Protein 6G7B (pdb70)

InterPro domains:
  IPR010657 ImpA, N-terminal [PF06812] (13-111)
  IPR017739 Type VI secretion system-associated, VCA0119 [PF16989] (229-471)
  IPR017739 Type VI secretion system-associated, VCA0119 [TIGR03362] (7-473)

Nearest PDB structures (foldseek):
  6g7b-assembly2_A  TM=1.003E+00  e=2.570E-21  Aeromonas hydrophila subsp. hydrophila ATCC 7966
  6g7c-assembly1_E  TM=9.976E-01  e=9.367E-20  Aeromonas hydrophila subsp. hydrophila ATCC 7966
  6g7c-assembly1_H  TM=9.915E-01  e=1.923E-19  Aeromonas hydrophila subsp. hydrophila ATCC 7966
  6g7c-assembly1_A  TM=9.995E-01  e=1.663E-18  Aeromonas hydrophila subsp. hydrophila ATCC 7966
  6g7c-assembly1_C  TM=9.938E-01  e=2.264E-18  Aeromonas hydrophila subsp. hydrophila ATCC 7966

Secondary structure (DSSP, 8-state):
-HHHHHHHHHHHHHHHHH-TT-HHHHHHHHHHHHTT--SPPP--GGGB-SSPPPPHHHHHHHHHGGGS--HHHHHHHHHHHHH-TT-THHHHHHHHHHHHTT-HHHHHHHHHHHHHHHHH-GGGGG-B-TTS-BSS-HHHHHHHH-/-HHHHHHHHHHHHHHHHH-TT-SHHHHHHHHHHHTT--SPPP--GGGB-SSPPPPHHHHHHHHHGGGS--HHHHHHHHHHHHH-TT-HHHHHHHHHHHHHTT-HHHHHHHHHHHHHHHHH-GGGGG-B-TTS-BSS-HHHHHHHH-/-HHHHHHHHHHHHHHHHH-TT-HHHHHHHHHHHHTT--SPPP--GGGB-S-PPPPHHHHHHHHHGGGS--HHHHHHHHHHHHH-TT-THHHHHHHHHHHHTT-HHHHHHHHHHHHHHHHH-GGGGG-B-TTS-BSS-HHHHHHHH-/-HHHHHHHHHHHHHHHHH-TT-HHHHHHHHHHHHTT--SPPP--GGGB-SSPPPPHHHHHHHHHHTTS--HHHHHHHHHHHHHSTT-THHHHHHHHHHHHTT-HHHHHHHHHHHHHHHHH-GGGGG-B-TTS-BSS-HHHHHHHH-

Sequence (584 aa):
DRAWRQTQLKVAELLIERQPEVAVGYRLRRHAVWAGITAVPMSGAGNKTPLAPMSADMVDEYRAAMNAPDQGLWQRIEQSLTLAPYWFEGHRLSAEVAEKLGFGAVAQAIAEELGTFLQRLPALRELAFSDGSPFLSPECSRWLLEDRAWRQTQLKVAELLIERQPEVAVGYRLRRHAVWAGITAVPMSGAGNKTPLAPMSADMVDEYRAAMNAPDQGLWQRIEQSLTLAPYWFEGHRLSAEVAEKLGFGAVAQAIAEELGTFLQRLPALRELAFSDGSPFLSPECSRWLLEDRAWRQTQLKVAELLIERQPEVAVGYRLRRHAVWAGITAVPMSGAGNKTPLAPMSADMVDEYRAAMNAPDQGLWQRIEQSLTLAPYWFEGHRLSAEVAEKLGFGAVAQAIAEELGTFLQRLPALRELAFSDGSPFLSPECSRWLLEDRAWRQTQLKVAELLIERQPEVAVGYRLRRHAVWAGITAVPMSGAGNKTPLAPMSADMVDEYRAAMNAPDQGLWQRIEQSLTLAPYWFEGHRLSAEVAEKLGFGAVAQAIAEELGTFLQRLPALRELAFSDGSPFLSPECSRWLLE

Solvent-accessible surface area: 29527 Å² total; per-residue (Å²): 152,203,67,40,96,82,53,5,30,131,6,0,101,64,5,17,120,124,50,36,83,40,20,7,1,3,18,0,30,4,25,8,6,11,28,77,28,109,76,48,25,155,51,52,95,62,61,95,1,92,68,85,45,34,51,70,114,90,25,88,98,8,114,68,30,15,130,75,26,77,66,22,2,4,109,108,0,5,112,9,3,30,131,25,31,26,12,0,24,0,2,25,2,0,2,58,0,0,112,112,59,62,46,37,72,0,6,104,2,0,20,61,30,0,25,82,4,1,149,111,18,80,53,0,108,131,12,10,12,60,90,30,40,69,2,16,21,86,69,0,24,144,50,38,145,179,161,177,72,48,95,64,55,5,34,133,8,0,100,83,4,14,123,129,49,33,84,41,18,9,1,3,17,0,27,5,24,8,20,9,28,75,29,110,77,51,22,154,50,52,94,66,65,92,1,92,65,85,48,36,53,73,112,94,23,84,100,8,123,74,33,16,139,75,30,76,60,22,3,3,103,105,0,5,116,8,3,34,140,23,38,28,13,0,26,0,2,21,1,0,3,53,0,0,105,113,57,63,48,35,70,0,13,107,1,0,17,64,31,0,25,89,6,1,152,111,19,77,44,0,108,120,13,9,11,57,91,32,41,69,2,15,25,82,76,0,26,127,56,40,147,169,126,102,51,34,86,85,58,4,30,119,6,0,75,46,6,18,112,155,50,37,81,43,18,8,1,2,19,0,30,6,25,7,14,10,28,75,30,111,72,50,24,154,51,50,95,67,59,94,2,90,65,86,46,33,57,73,116,93,13,82,100,9,108,74,34,15,141,80,25,76,67,28,2,4,109,107,0,5,109,9,3,27,144,24,37,26,13,0,23,0,2,54,3,0,5,59,0,0,1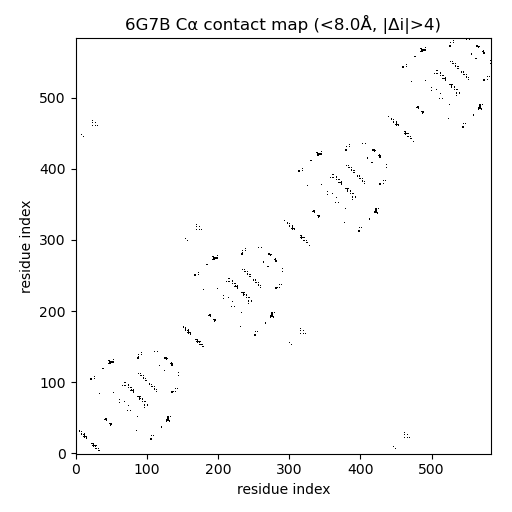18,113,52,61,48,42,70,0,8,101,1,1,20,62,30,0,24,90,9,1,154,113,17,77,40,0,104,116,10,10,15,58,91,36,40,63,2,11,23,102,118,0,32,148,62,28,151,158,147,221,76,31,87,103,59,5,24,111,6,0,73,34,6,12,104,142,50,38,81,42,19,8,1,4,19,0,35,8,24,6,18,10,29,72,27,108,76,50,24,155,51,50,94,69,59,93,1,92,66,84,46,32,57,72,120,96,12,77,100,9,124,72,30,20,142,73,27,77,64,24,3,3,100,119,0,7,105,9,7,21,130,22,38,25,13,0,31,0,4,72,9,0,5,55,0,0,122,114,61,62,52,45,70,0,14,100,0,0,21,59,29,0,26,83,9,1,153,117,18,76,39,0,104,117,11,10,14,55,91,39,40,65,3,11,18,101,111,0,35,107,51,26,127,99

Radius of gyration: 28.84 Å; Cα contacts (8 Å, |Δi|>4): 714; chains: 4; bounding box: 54×67×74 Å

Structure (mmCIF, N/CA/C/O backbone):
data_6G7B
#
_entry.id   6G7B
#
_cell.length_a   39.848
_cell.length_b   101.316
_cell.length_c   78.432
_cell.angle_alpha   90.00
_cell.angle_beta   104.63
_cell.angle_gamma   90.00
#
_symmetry.space_group_name_H-M   'P 1 21 1'
#
loop_
_entity.id
_entity.type
_entity.pdbx_description
1 polymer 'ImpA-related domain protein'
2 water water
#
loop_
_atom_site.group_PDB
_atom_site.id
_atom_site.type_symbol
_atom_site.label_atom_id
_atom_site.label_alt_id
_atom_site.label_comp_id
_atom_site.label_asym_id
_atom_site.label_entity_id
_atom_site.label_seq_id
_atom_site.pdbx_PDB_ins_code
_atom_site.Cartn_x
_atom_site.Cartn_y
_atom_site.Cartn_z
_atom_site.occupancy
_atom_site.B_iso_or_equiv
_atom_site.auth_seq_id
_atom_site.auth_comp_id
_atom_site.auth_asym_id
_atom_site.auth_atom_id
_atom_site.pdbx_PDB_model_num
ATOM 1 N N . ASP A 1 231 ? -1.415 16.375 -83.708 1.00 52.07 231 ASP D N 1
ATOM 2 C CA . ASP A 1 231 ? -0.715 16.351 -85.035 1.00 53.14 231 ASP D CA 1
ATOM 3 C C . ASP A 1 231 ? 0.801 16.083 -84.910 1.00 51.33 231 ASP D C 1
ATOM 4 O O . ASP A 1 231 ? 1.472 16.581 -84.004 1.00 45.84 231 ASP D O 1
ATOM 9 N N . ARG A 1 232 ? 1.306 15.299 -85.862 1.00 49.73 232 ARG D N 1
ATOM 10 C CA . ARG A 1 232 ? 2.677 14.800 -85.879 1.00 47.97 232 ARG D CA 1
ATOM 11 C C . ARG A 1 232 ? 3.725 15.818 -86.240 1.00 44.72 232 ARG D C 1
ATOM 12 O O . ARG A 1 232 ? 4.817 15.809 -85.661 1.00 41.30 232 ARG D O 1
ATOM 20 N N . ALA A 1 233 ? 3.448 16.640 -87.246 1.00 38.82 233 ALA D N 1
ATOM 21 C CA . ALA A 1 233 ? 4.443 17.597 -87.703 1.00 38.39 233 ALA D CA 1
ATOM 22 C C . ALA A 1 233 ? 4.715 18.655 -86.584 1.00 35.81 233 ALA D C 1
ATOM 23 O O . ALA A 1 233 ? 5.839 19.191 -86.508 1.00 36.83 233 ALA D O 1
ATOM 25 N N . TRP A 1 234 ? 3.685 18.926 -85.756 1.00 33.46 234 TRP D N 1
ATOM 26 C CA . TRP A 1 234 ? 3.768 19.894 -84.660 1.00 32.27 234 TRP D CA 1
ATOM 27 C C . TRP A 1 234 ? 4.734 19.354 -83.580 1.00 33.33 234 TRP D C 1
ATOM 28 O O . TRP A 1 234 ? 5.691 20.040 -83.208 1.00 27.54 234 TRP D O 1
ATOM 39 N N . ARG A 1 235 ? 4.493 18.118 -83.139 1.00 32.76 235 ARG D N 1
ATOM 40 C CA . ARG A 1 235 ? 5.436 17.341 -82.274 1.00 32.87 235 ARG D CA 1
ATOM 41 C C . ARG A 1 235 ? 6.867 17.437 -82.785 1.00 33.13 235 ARG D C 1
ATOM 42 O O . ARG A 1 235 ? 7.777 17.789 -82.019 1.00 29.54 235 ARG D O 1
ATOM 50 N N . GLN A 1 236 ? 7.083 17.187 -84.084 1.00 32.07 236 GLN D N 1
ATOM 51 C CA . GLN A 1 236 ? 8.438 17.191 -84.665 1.00 32.68 236 GLN D CA 1
ATOM 52 C C . GLN A 1 236 ? 9.081 18.578 -84.666 1.00 30.18 236 GLN D C 1
ATOM 53 O O . GLN A 1 236 ? 10.308 18.721 -84.493 1.00 28.78 236 GLN D O 1
ATOM 59 N N . THR A 1 237 ? 8.258 19.585 -84.930 1.00 27.09 237 THR D N 1
ATOM 60 C CA . THR A 1 237 ? 8.711 20.951 -84.919 1.00 27.24 237 THR D CA 1
ATOM 61 C C . THR A 1 237 ? 9.210 21.316 -83.510 1.00 23.15 237 THR D C 1
ATOM 62 O O . THR A 1 237 ? 10.275 21.844 -83.370 1.00 25.56 237 THR D O 1
ATOM 66 N N . GLN A 1 238 ? 8.406 21.011 -82.516 1.00 22.95 238 GLN D N 1
ATOM 67 C CA . GLN A 1 238 ? 8.756 21.218 -81.105 1.00 23.31 238 GLN D CA 1
ATOM 68 C C . GLN A 1 238 ? 10.035 20.524 -80.705 1.00 23.73 238 GLN D C 1
ATOM 69 O O . GLN A 1 238 ? 10.918 21.173 -80.107 1.00 22.62 238 GLN D O 1
ATOM 75 N N . LEU A 1 239 ? 10.175 19.241 -81.080 1.00 20.14 239 LEU D N 1
ATOM 76 C CA . LEU A 1 239 ? 11.406 18.502 -80.793 1.00 20.94 239 LEU D CA 1
ATOM 77 C C . LEU A 1 239 ? 12.658 19.097 -81.431 1.00 21.43 239 LEU D C 1
ATOM 78 O O . LEU A 1 239 ? 13.723 19.097 -80.824 1.00 21.19 239 LEU D O 1
ATOM 83 N N . LYS A 1 240 ? 12.556 19.584 -82.686 1.00 22.97 240 LYS D N 1
ATOM 84 C CA . LYS A 1 240 ? 13.681 20.142 -83.336 1.00 26.04 240 LYS D CA 1
ATOM 85 C C . LYS A 1 240 ? 14.043 21.445 -82.705 1.00 22.43 240 LYS D C 1
ATOM 86 O O . LYS A 1 240 ? 15.244 21.738 -82.583 1.00 23.56 240 LYS D O 1
ATOM 92 N N . VAL A 1 241 ? 13.041 22.226 -82.312 1.00 21.03 241 VAL D N 1
ATOM 93 C CA . VAL A 1 241 ? 13.336 23.503 -81.655 1.00 21.75 241 VAL D CA 1
ATOM 94 C C . VAL A 1 241 ? 14.036 23.211 -80.322 1.00 21.26 241 VAL D C 1
ATOM 95 O O . VAL A 1 241 ? 15.047 23.815 -79.979 1.00 19.85 241 VAL D O 1
ATOM 99 N N . ALA A 1 242 ? 13.478 22.247 -79.617 1.00 21.49 242 ALA D N 1
ATOM 100 C CA . ALA A 1 242 ? 13.991 21.858 -78.311 1.00 20.57 242 ALA D CA 1
ATOM 101 C C . ALA A 1 242 ? 15.413 21.415 -78.433 1.00 21.57 242 ALA D C 1
ATOM 102 O O . ALA A 1 242 ? 16.276 21.870 -77.728 1.00 19.95 242 ALA D O 1
ATOM 104 N N . GLU A 1 243 ? 15.690 20.564 -79.415 1.00 24.62 243 GLU D N 1
ATOM 105 C CA . GLU A 1 243 ? 17.040 20.060 -79.651 1.00 24.34 243 GLU D CA 1
ATOM 106 C C . GLU A 1 243 ? 18.042 21.195 -79.877 1.00 23.73 243 GLU D C 1
ATOM 107 O O . GLU A 1 243 ? 19.121 21.223 -79.270 1.00 20.90 243 GLU D O 1
ATOM 113 N N . LEU A 1 244 ? 17.651 22.173 -80.681 1.00 20.22 244 LEU D N 1
ATOM 114 C CA . LEU A 1 244 ? 18.540 23.260 -81.024 1.00 20.09 244 LEU D CA 1
ATOM 115 C C . LEU A 1 244 ? 18.768 24.184 -79.791 1.00 18.00 244 LEU D C 1
ATOM 116 O O . LEU A 1 244 ? 19.869 24.640 -79.548 1.00 17.39 244 LEU D O 1
ATOM 121 N N . LEU A 1 245 ? 17.724 24.404 -78.984 1.00 17.98 245 LEU D N 1
ATOM 122 C CA . LEU A 1 245 ? 17.878 25.174 -77.733 1.00 17.20 245 LEU D CA 1
ATOM 123 C C . LEU A 1 245 ? 18.800 24.516 -76.743 1.00 16.64 245 LEU D C 1
ATOM 124 O O . LEU A 1 245 ? 19.689 25.163 -76.184 1.00 18.35 245 LEU D O 1
ATOM 129 N N . ILE A 1 246 ? 18.624 23.212 -76.534 1.00 16.63 246 ILE D N 1
ATOM 130 C CA . ILE A 1 246 ? 19.546 22.454 -75.688 1.00 18.07 246 ILE D CA 1
ATOM 131 C C . ILE A 1 246 ? 21.003 22.427 -76.225 1.00 19.03 246 ILE D C 1
ATOM 132 O O . ILE A 1 246 ? 21.948 22.606 -75.480 1.00 18.62 246 ILE D O 1
ATOM 137 N N . GLU A 1 247 ? 21.177 22.145 -77.507 1.00 21.88 247 GLU D N 1
ATOM 138 C CA . GLU A 1 247 ? 22.509 22.161 -78.097 1.00 25.63 247 GLU D CA 1
ATOM 139 C C . GLU A 1 247 ? 23.237 23.502 -77.877 1.00 24.52 247 GLU D C 1
ATOM 140 O O . GLU A 1 247 ? 24.377 23.516 -77.445 1.00 28.87 247 GLU D O 1
ATOM 146 N N . ARG A 1 248 ? 22.591 24.616 -78.172 1.00 23.92 248 ARG D N 1
ATOM 147 C CA . ARG A 1 248 ? 23.202 25.937 -78.021 1.00 24.49 248 ARG D CA 1
ATOM 148 C C . ARG A 1 248 ? 23.492 26.305 -76.581 1.00 22.32 248 ARG D C 1
ATOM 149 O O . ARG A 1 248 ? 24.500 26.929 -76.312 1.00 21.38 248 ARG D O 1
ATOM 157 N N . GLN A 1 249 ? 22.607 25.904 -75.656 1.00 19.66 249 GLN D N 1
ATOM 158 C CA . GLN A 1 249 ? 22.738 26.294 -74.293 1.00 19.26 249 GLN D CA 1
ATOM 159 C C . GLN A 1 249 ? 22.341 25.181 -73.407 1.00 21.36 249 GLN D C 1
ATOM 160 O O . GLN A 1 249 ? 21.204 25.158 -72.941 1.00 19.26 249 GLN D O 1
ATOM 166 N N . PRO A 1 250 ? 23.274 24.239 -73.150 1.00 21.17 250 PRO D N 1
ATOM 167 C CA . PRO A 1 250 ? 22.843 23.081 -72.399 1.00 20.84 250 PRO D CA 1
ATOM 168 C C . PRO A 1 250 ? 22.465 23.395 -70.977 1.00 20.02 250 PRO D C 1
ATOM 169 O O . PRO A 1 250 ? 21.780 22.626 -70.407 1.00 18.12 250 PRO D O 1
ATOM 173 N N . GLU A 1 251 ? 22.897 24.532 -70.444 1.00 20.03 251 GLU D N 1
ATOM 174 C CA . GLU A 1 251 ? 22.600 24.922 -69.066 1.00 19.81 251 GLU D CA 1
ATOM 175 C C . GLU A 1 251 ? 21.272 25.656 -68.909 1.00 18.53 251 GLU D C 1
ATOM 176 O O . GLU A 1 251 ? 20.929 26.030 -67.780 1.00 20.84 251 GLU D O 1
ATOM 182 N N . VAL A 1 252 ? 20.520 25.861 -69.998 1.00 16.54 252 VAL D N 1
ATOM 183 C CA . VAL A 1 252 ? 19.303 26.634 -70.003 1.00 15.73 252 VAL D CA 1
ATOM 184 C C . VAL A 1 252 ? 18.098 25.659 -69.983 1.00 15.82 252 VAL D C 1
ATOM 185 O O . VAL A 1 252 ? 18.044 24.674 -70.774 1.00 16.80 252 VAL D O 1
ATOM 189 N N . ALA A 1 253 ? 17.152 25.904 -69.068 1.00 14.18 253 ALA D N 1
ATOM 190 C CA . ALA A 1 253 ? 16.031 25.003 -68.865 1.00 13.94 253 ALA D CA 1
ATOM 191 C C . ALA A 1 253 ? 15.053 24.874 -70.055 1.00 14.45 253 ALA D C 1
ATOM 192 O O . ALA A 1 253 ? 14.543 23.810 -70.305 1.00 14.31 253 ALA D O 1
ATOM 194 N N . VAL A 1 254 ? 14.770 25.985 -70.746 1.00 13.67 254 VAL D N 1
ATOM 195 C CA . VAL A 1 254 ? 13.602 26.053 -71.598 1.00 13.96 254 VAL D CA 1
ATOM 196 C C . VAL A 1 254 ? 13.581 24.979 -72.706 1.00 12.72 254 VAL D C 1
ATOM 197 O O . VAL A 1 254 ? 12.509 24.422 -73.007 1.00 13.16 254 VAL D O 1
ATOM 201 N N . GLY A 1 255 ? 14.704 24.660 -73.315 1.00 12.53 255 GLY D N 1
ATOM 202 C CA . GLY A 1 255 ? 14.684 23.616 -74.331 1.00 12.28 255 GLY D CA 1
ATOM 203 C C . GLY A 1 255 ? 14.285 22.254 -73.789 1.00 12.32 255 GLY D C 1
ATOM 204 O O . GLY A 1 255 ? 13.506 21.520 -74.414 1.00 12.49 255 GLY D O 1
ATOM 205 N N . TYR A 1 256 ? 14.788 21.930 -72.614 1.00 12.66 256 TYR D N 1
ATOM 206 C CA . TYR A 1 256 ? 14.331 20.693 -71.919 1.00 14.10 256 TYR D CA 1
ATOM 207 C C . TYR A 1 256 ? 12.805 20.671 -71.643 1.00 14.33 256 TYR D C 1
ATOM 208 O O . TYR A 1 256 ? 12.124 19.645 -71.848 1.00 14.14 256 TYR D O 1
ATOM 217 N N . ARG A 1 257 ? 12.271 21.807 -71.210 1.00 13.18 257 ARG D N 1
ATOM 218 C CA . ARG A 1 257 ? 10.864 21.944 -70.987 1.00 14.33 257 ARG D CA 1
ATOM 219 C C . ARG A 1 257 ? 10.054 21.747 -72.268 1.00 14.80 257 ARG D C 1
ATOM 220 O O . ARG A 1 257 ? 8.999 21.092 -72.291 1.00 13.34 257 ARG D O 1
ATOM 228 N N . LEU A 1 258 ? 10.556 22.340 -73.336 1.00 15.68 258 LEU D N 1
ATOM 229 C CA . LEU A 1 258 ? 9.878 22.205 -74.632 1.00 16.59 258 LEU D CA 1
ATOM 230 C C . LEU A 1 258 ? 9.790 20.741 -75.122 1.00 15.96 258 LEU D C 1
ATOM 231 O O . LEU A 1 258 ? 8.757 20.289 -75.561 1.00 15.15 258 LEU D O 1
ATOM 236 N N . ARG A 1 259 ? 10.835 20.011 -74.904 1.00 16.32 259 ARG D N 1
ATOM 237 C CA . ARG A 1 259 ? 10.850 18.584 -75.196 1.00 17.18 259 ARG D CA 1
ATOM 238 C C . ARG A 1 259 ? 9.778 17.848 -74.435 1.00 17.49 259 ARG D C 1
ATOM 239 O O . ARG A 1 259 ? 9.083 17.006 -75.023 1.00 20.53 259 ARG D O 1
ATOM 247 N N . ARG A 1 260 ? 9.631 18.129 -73.142 1.00 14.81 260 ARG D N 1
ATOM 248 C CA . ARG A 1 260 ? 8.580 17.495 -72.375 1.00 16.19 260 ARG D CA 1
ATOM 249 C C . ARG A 1 260 ? 7.170 17.762 -72.966 1.00 17.52 260 ARG D C 1
ATOM 250 O O . ARG A 1 260 ? 6.346 16.849 -73.057 1.00 17.58 260 ARG D O 1
ATOM 258 N N . HIS A 1 261 ? 6.904 19.021 -73.311 1.00 15.93 261 HIS D N 1
ATOM 259 C CA . HIS A 1 261 ? 5.616 19.373 -73.801 1.00 15.71 261 HIS D CA 1
ATOM 260 C C . HIS A 1 261 ? 5.376 18.582 -75.068 1.00 17.09 261 HIS D C 1
ATOM 261 O O . HIS A 1 261 ? 4.297 18.091 -75.266 1.00 15.74 261 HIS D O 1
ATOM 268 N N . ALA A 1 262 ? 6.366 18.518 -75.955 1.00 17.98 262 ALA D N 1
ATOM 269 C CA . ALA A 1 262 ? 6.268 17.753 -77.209 1.00 19.61 262 ALA D CA 1
ATOM 270 C C . ALA A 1 262 ? 5.923 16.296 -77.015 1.00 20.20 262 ALA D C 1
ATOM 271 O O . ALA A 1 262 ? 5.159 15.715 -77.767 1.00 19.27 262 ALA D O 1
ATOM 273 N N . VAL A 1 263 ? 6.538 15.690 -76.015 1.00 20.37 263 VAL D N 1
ATOM 274 C CA . VAL A 1 263 ? 6.392 14.245 -75.774 1.00 18.43 263 VAL D CA 1
ATOM 275 C C . VAL A 1 263 ? 5.063 13.965 -75.100 1.00 19.02 263 VAL D C 1
ATOM 276 O O . VAL A 1 263 ? 4.380 12.989 -75.454 1.00 19.94 263 VAL D O 1
ATOM 280 N N . TRP A 1 264 ? 4.666 14.817 -74.146 1.00 16.52 264 TRP D N 1
ATOM 281 C CA . TRP A 1 264 ? 3.565 14.546 -73.272 1.00 17.12 264 TRP D CA 1
ATOM 282 C C . TRP A 1 264 ? 2.248 15.312 -73.568 1.00 17.80 264 TRP D C 1
ATOM 283 O O . TRP A 1 264 ? 1.235 14.860 -73.142 1.00 17.59 264 TRP D O 1
ATOM 294 N N . ALA A 1 265 ? 2.252 16.444 -74.289 1.00 19.16 265 ALA D N 1
ATOM 295 C CA . ALA A 1 265 ? 1.053 17.330 -74.248 1.00 19.49 265 ALA D CA 1
ATOM 296 C C . ALA A 1 265 ? -0.192 16.646 -74.828 1.00 20.30 265 ALA D C 1
ATOM 297 O O . ALA A 1 265 ? -1.295 16.932 -74.407 1.00 22.24 265 ALA D O 1
ATOM 299 N N . GLY A 1 266 ? 0.003 15.742 -75.768 1.00 20.04 266 GLY D N 1
ATOM 300 C CA . GLY A 1 266 ? -1.105 15.010 -76.407 1.00 22.23 266 GLY D CA 1
ATOM 301 C C . GLY A 1 266 ? -1.701 13.838 -75.658 1.00 22.59 266 GLY D C 1
ATOM 302 O O . GLY A 1 266 ? -2.667 13.281 -76.130 1.00 21.19 266 GLY D O 1
ATOM 303 N N . ILE A 1 267 ? -1.159 13.520 -74.482 1.00 20.05 267 ILE D N 1
ATOM 304 C CA . ILE A 1 267 ? -1.634 12.450 -73.627 1.00 21.58 267 ILE D CA 1
ATOM 305 C C . ILE A 1 267 ? -2.617 13.062 -72.634 1.00 23.53 267 ILE D C 1
ATOM 306 O O . ILE A 1 267 ? -2.263 13.907 -71.767 1.00 22.05 267 ILE D O 1
ATOM 311 N N . THR A 1 268 ? -3.887 12.719 -72.813 1.00 25.66 268 THR D N 1
ATOM 312 C CA . THR A 1 268 ? -4.947 13.188 -71.860 1.00 27.71 268 THR D CA 1
ATOM 313 C C . THR A 1 268 ? -5.618 12.072 -71.149 1.00 25.28 268 THR D C 1
ATOM 314 O O . THR A 1 268 ? -6.325 12.258 -70.172 1.00 28.08 268 THR D O 1
ATOM 318 N N . ALA A 1 269 ? -5.342 10.877 -71.630 1.00 24.04 269 ALA D N 1
ATOM 319 C CA . ALA A 1 269 ? -5.790 9.652 -71.058 1.00 24.56 269 ALA D CA 1
ATOM 320 C C . ALA A 1 269 ? -4.513 8.833 -70.864 1.00 25.21 269 ALA D C 1
ATOM 321 O O . ALA A 1 269 ? -3.596 8.867 -71.724 1.00 29.24 269 ALA D O 1
ATOM 323 N N . VAL A 1 270 ? -4.515 8.091 -69.784 1.00 22.14 270 VAL D N 1
ATOM 324 C CA . VAL A 1 270 ? -3.499 7.117 -69.430 1.00 23.19 270 VAL D CA 1
ATOM 325 C C . VAL A 1 270 ? -3.720 5.824 -70.155 1.00 21.70 270 VAL D C 1
ATOM 326 O O . VAL A 1 270 ? -4.861 5.486 -70.428 1.00 21.30 270 VAL D O 1
ATOM 330 N N . PRO A 1 271 ? -2.633 5.059 -70.358 1.00 18.72 271 PRO D N 1
ATOM 331 C CA . PRO A 1 271 ? -2.822 3.830 -71.097 1.00 18.85 271 PRO D CA 1
ATOM 332 C C . PRO A 1 271 ? -3.747 2.845 -70.399 1.00 18.50 271 PRO D C 1
ATOM 333 O O . PRO A 1 271 ? -3.696 2.652 -69.183 1.00 15.83 271 PRO D O 1
ATOM 337 N N . MET A 1 272 ? -4.557 2.152 -71.204 1.00 19.58 272 MET D N 1
ATOM 338 C CA . MET A 1 272 ? -5.324 1.016 -70.674 1.00 21.77 272 MET D CA 1
ATOM 339 C C . MET A 1 272 ? -4.439 -0.068 -70.067 1.00 19.83 272 MET D C 1
ATOM 340 O O . MET A 1 272 ? -3.254 -0.254 -70.448 1.00 18.10 272 MET D O 1
ATOM 345 N N . SER A 1 273 ? -5.009 -0.739 -69.070 1.00 21.02 273 SER D N 1
ATOM 346 C CA . SER A 1 273 ? -4.322 -1.776 -68.355 1.00 24.07 273 SER D CA 1
ATOM 347 C C . SER A 1 273 ? -5.279 -2.909 -68.014 1.00 26.29 273 SER D C 1
ATOM 348 O O . SER A 1 273 ? -6.516 -2.771 -68.116 1.00 28.78 273 SER D O 1
ATOM 351 N N . GLY A 1 274 ? -4.691 -4.032 -67.681 1.00 26.00 274 GLY D N 1
ATOM 352 C CA . GLY A 1 274 ? -5.419 -5.213 -67.295 1.00 30.32 274 GLY D CA 1
ATOM 353 C C . GLY A 1 274 ? -5.121 -5.421 -65.843 1.00 33.75 274 GLY D C 1
ATOM 354 O O . GLY A 1 274 ? -5.012 -4.449 -65.084 1.00 37.13 274 GLY D O 1
ATOM 355 N N . ALA A 1 275 ? -5.028 -6.703 -65.476 1.00 36.11 275 ALA D N 1
ATOM 356 C CA . ALA A 1 275 ? -4.638 -7.177 -64.128 1.00 34.98 275 ALA D CA 1
ATOM 357 C C . ALA A 1 275 ? -3.230 -6.669 -63.682 1.00 35.53 275 ALA D C 1
ATOM 358 O O . ALA A 1 275 ? -2.268 -6.627 -64.490 1.00 31.50 275 ALA D O 1
ATOM 360 N N . GLY A 1 276 ? -3.133 -6.312 -62.406 1.00 30.56 276 GLY D N 1
ATOM 361 C CA . GLY A 1 276 ? -1.908 -5.828 -61.808 1.00 31.73 276 GLY D CA 1
ATOM 362 C C . GLY A 1 276 ? -1.553 -4.431 -62.291 1.00 27.83 276 GLY D C 1
ATOM 363 O O . GLY A 1 276 ? -0.423 -4.014 -62.087 1.00 33.39 276 GLY D O 1
ATOM 364 N N . ASN A 1 277 ? -2.507 -3.709 -62.890 1.00 26.17 277 ASN D N 1
ATOM 365 C CA . ASN A 1 277 ? -2.264 -2.389 -63.496 1.00 25.95 277 ASN D CA 1
ATOM 366 C C . ASN A 1 277 ? -1.135 -2.460 -64.545 1.00 22.93 277 ASN D C 1
ATOM 367 O O . ASN A 1 277 ? -0.410 -1.510 -64.727 1.00 20.81 277 ASN D O 1
ATOM 372 N N . LYS A 1 278 ? -1.001 -3.600 -65.208 1.00 21.29 278 LYS D N 1
ATOM 373 C CA . LYS A 1 278 ? -0.032 -3.789 -66.244 1.00 22.56 278 LYS D CA 1
ATOM 374 C C . LYS A 1 278 ? -0.627 -3.306 -67.564 1.00 21.76 278 LYS D C 1
ATOM 375 O O . LYS A 1 278 ? -1.656 -3.840 -68.015 1.00 21.96 278 LYS D O 1
ATOM 381 N N . THR A 1 279 ? 0.005 -2.297 -68.167 1.00 17.35 279 THR D N 1
ATOM 382 C CA . THR A 1 279 ? -0.345 -1.818 -69.503 1.00 16.50 279 THR D CA 1
ATOM 383 C C . THR A 1 279 ? 0.369 -2.651 -70.573 1.00 15.79 279 THR D C 1
ATOM 384 O O . THR A 1 279 ? 1.398 -3.223 -70.328 1.00 15.69 279 THR D O 1
ATOM 388 N N . PRO A 1 280 ? -0.168 -2.719 -71.790 1.00 14.45 280 PRO D N 1
ATOM 389 C CA . PRO A 1 280 ? 0.452 -3.618 -72.762 1.00 14.48 280 PRO D CA 1
ATOM 390 C C . PRO A 1 280 ? 1.521 -2.777 -73.556 1.00 15.92 280 PRO D C 1
ATOM 391 O O . PRO A 1 280 ? 1.501 -2.682 -74.803 1.00 15.57 280 PRO D O 1
ATOM 395 N N . LEU A 1 281 ? 2.440 -2.172 -72.809 1.00 13.96 281 LEU D N 1
ATOM 396 C CA . LEU A 1 281 ? 3.510 -1.383 -73.366 1.00 15.36 281 LEU D CA 1
ATOM 397 C C . LEU A 1 281 ? 4.820 -1.999 -72.893 1.00 14.89 281 LEU D C 1
ATOM 398 O O . LEU A 1 281 ? 4.961 -2.511 -71.752 1.00 14.26 281 LEU D O 1
ATOM 403 N N . ALA A 1 282 ? 5.754 -1.975 -73.812 1.00 15.59 282 ALA D N 1
ATOM 404 C CA . ALA A 1 282 ? 7.052 -2.534 -73.598 1.00 17.87 282 ALA D CA 1
ATOM 405 C C . ALA A 1 282 ? 7.816 -1.743 -72.539 1.00 17.29 282 ALA D C 1
ATOM 406 O O . ALA A 1 282 ? 7.865 -0.495 -72.584 1.00 15.49 282 ALA D O 1
ATOM 408 N N . PRO A 1 283 ? 8.428 -2.468 -71.594 1.00 17.65 283 PRO D N 1
ATOM 409 C CA . PRO A 1 283 ? 9.316 -1.794 -70.647 1.00 18.02 283 PRO D CA 1
ATOM 410 C C . PRO A 1 283 ? 10.597 -1.361 -71.365 1.00 16.89 283 PRO D C 1
ATOM 411 O O . PRO A 1 283 ? 10.912 -1.870 -72.436 1.00 15.04 283 PRO D O 1
ATOM 415 N N . MET A 1 284 ? 11.306 -0.406 -70.790 1.00 17.99 284 MET D N 1
ATOM 416 C CA . MET A 1 284 ? 12.653 -0.071 -71.244 1.00 19.63 284 MET D CA 1
ATOM 417 C C . MET A 1 284 ? 13.593 -1.294 -71.223 1.00 20.07 284 MET D C 1
ATOM 418 O O . MET A 1 284 ? 13.501 -2.100 -70.283 1.00 17.07 284 MET D O 1
ATOM 423 N N . SER A 1 285 ? 14.511 -1.395 -72.197 1.00 18.83 285 SER D N 1
ATOM 424 C CA . SER A 1 285 ? 15.493 -2.469 -72.220 1.00 21.63 285 SER D CA 1
ATOM 425 C C . SER A 1 285 ? 16.392 -2.327 -70.989 1.00 19.61 285 SER D C 1
ATOM 426 O O . SER A 1 285 ? 16.977 -1.271 -70.764 1.00 18.43 285 SER D O 1
ATOM 429 N N . ALA A 1 286 ? 16.487 -3.392 -70.215 1.00 20.01 286 ALA D N 1
ATOM 430 C CA . ALA A 1 286 ? 17.345 -3.393 -69.042 1.00 21.23 286 ALA D CA 1
ATOM 431 C C . ALA A 1 286 ? 18.837 -3.172 -69.361 1.00 21.23 286 ALA D C 1
ATOM 432 O O . ALA A 1 286 ? 19.552 -2.569 -68.559 1.00 18.17 286 ALA D O 1
ATOM 434 N N . ASP A 1 287 ? 19.289 -3.654 -70.527 1.00 20.23 287 ASP D N 1
ATOM 435 C CA . ASP A 1 287 ? 20.680 -3.454 -70.949 1.00 23.67 287 ASP D CA 1
ATOM 436 C C . ASP A 1 287 ? 20.914 -1.981 -71.214 1.00 21.84 287 ASP D C 1
ATOM 437 O O . ASP A 1 287 ? 21.943 -1.385 -70.835 1.00 20.62 287 ASP D O 1
ATOM 442 N N . MET A 1 288 ? 19.937 -1.346 -71.850 1.00 21.84 288 MET D N 1
ATOM 443 C CA . MET A 1 288 ? 20.041 0.058 -72.083 1.00 20.84 288 MET D CA 1
ATOM 444 C C . MET A 1 288 ? 20.147 0.816 -70.778 1.00 20.59 288 MET D C 1
ATOM 445 O O . MET A 1 288 ? 21.049 1.661 -70.623 1.00 22.33 288 MET D O 1
ATOM 450 N N . VAL A 1 289 ? 19.268 0.504 -69.803 1.00 17.56 289 VAL D N 1
ATOM 451 C CA . VAL A 1 289 ? 19.285 1.207 -68.529 1.00 19.01 289 VAL D CA 1
ATOM 452 C C . VAL A 1 289 ? 20.623 0.924 -67.756 1.00 20.09 289 VAL D C 1
ATOM 453 O O . VAL A 1 289 ? 21.178 1.830 -67.134 1.00 20.39 289 VAL D O 1
ATOM 457 N N . ASP A 1 290 ? 21.113 -0.313 -67.810 1.00 19.70 290 ASP D N 1
ATOM 458 C CA . ASP A 1 290 ? 22.367 -0.736 -67.172 1.00 19.09 290 ASP D CA 1
ATOM 459 C C . ASP A 1 290 ? 23.533 0.068 -67.767 1.00 22.44 290 ASP D C 1
ATOM 460 O O . ASP A 1 290 ? 24.451 0.523 -67.058 1.00 22.83 290 ASP D O 1
ATOM 465 N N . GLU A 1 291 ? 23.506 0.251 -69.083 1.00 21.03 291 GLU D N 1
ATOM 466 C CA . GLU A 1 291 ? 24.486 1.136 -69.678 1.00 20.67 291 GLU D CA 1
ATOM 467 C C . GLU A 1 291 ? 24.486 2.537 -69.071 1.00 19.55 291 GLU D C 1
ATOM 468 O O . GLU A 1 291 ? 25.571 3.100 -68.837 1.00 19.34 291 GLU D O 1
ATOM 474 N N . TYR A 1 292 ? 23.316 3.152 -68.888 1.00 17.80 292 TYR D N 1
ATOM 475 C CA . TYR A 1 292 ? 23.301 4.554 -68.457 1.00 19.12 292 TYR D CA 1
ATOM 476 C C . TYR A 1 292 ? 23.759 4.669 -66.962 1.00 20.93 292 TYR D C 1
ATOM 477 O O . TYR A 1 292 ? 24.445 5.617 -66.530 1.00 20.36 292 TYR D O 1
ATOM 486 N N . ARG A 1 293 ? 23.288 3.735 -66.171 1.00 22.74 293 ARG D N 1
ATOM 487 C CA . ARG A 1 293 ? 23.645 3.712 -64.763 1.00 26.88 293 ARG D CA 1
ATOM 488 C C . ARG A 1 293 ? 25.148 3.522 -64.563 1.00 24.91 293 ARG D C 1
ATOM 489 O O . ARG A 1 293 ? 25.736 4.214 -63.738 1.00 23.51 293 ARG D O 1
ATOM 497 N N . ALA A 1 294 ? 25.753 2.609 -65.336 1.00 24.31 294 ALA D N 1
ATOM 498 C CA . ALA A 1 294 ? 27.209 2.385 -65.248 1.00 22.66 294 ALA D CA 1
ATOM 499 C C . ALA A 1 294 ? 27.968 3.649 -65.597 1.00 24.95 294 ALA D C 1
ATOM 500 O O . ALA A 1 294 ? 28.946 3.970 -64.925 1.00 27.93 294 ALA D O 1
ATOM 502 N N . ALA A 1 295 ? 27.502 4.392 -66.618 1.00 21.45 295 ALA D N 1
ATOM 503 C CA . ALA A 1 295 ? 28.110 5.619 -67.088 1.00 19.96 295 ALA D CA 1
ATOM 504 C C . ALA A 1 295 ? 28.003 6.839 -66.164 1.00 22.37 295 ALA D C 1
ATOM 505 O O . ALA A 1 295 ? 28.667 7.836 -66.384 1.00 26.46 295 ALA D O 1
ATOM 507 N N . MET A 1 296 ? 27.145 6.770 -65.170 1.00 23.87 296 MET D N 1
ATOM 508 C CA . MET A 1 296 ? 26.937 7.845 -64.191 1.00 28.00 296 MET D CA 1
ATOM 509 C C . MET A 1 296 ? 28.163 8.156 -63.301 1.00 30.35 296 MET D C 1
ATOM 510 O O . MET A 1 296 ? 28.185 9.208 -62.653 1.00 27.91 296 MET D O 1
ATOM 515 N N . ASN A 1 297 ? 29.100 7.204 -63.243 1.00 31.73 297 ASN D N 1
ATOM 516 C CA . ASN A 1 297 ? 30.495 7.358 -62.781 1.00 34.69 297 ASN D CA 1
ATOM 517 C C . ASN A 1 297 ? 31.338 8.460 -63.460 1.00 35.00 297 ASN D C 1
ATOM 518 O O . ASN A 1 297 ? 32.209 9.040 -62.837 1.00 34.30 297 ASN D O 1
ATOM 523 N N . ALA A 1 298 ? 31.139 8.666 -64.757 1.00 28.25 298 ALA D N 1
ATOM 524 C CA . ALA A 1 298 ? 31.793 9.713 -65.511 1.00 30.34 298 ALA D CA 1
ATOM 525 C C . ALA A 1 298 ? 30.784 10.206 -66.551 1.00 27.63 298 ALA D C 1
ATOM 526 O O . ALA A 1 298 ? 30.904 9.864 -67.728 1.00 25.23 298 ALA D O 1
ATOM 528 N N . PRO A 1 299 ? 29.809 11.040 -66.104 1.00 26.97 299 PRO D N 1
ATOM 529 C CA . PRO A 1 299 ? 28.775 11.527 -66.981 1.00 27.18 299 PRO D CA 1
ATOM 530 C C . PRO A 1 299 ? 29.276 12.564 -67.975 1.00 26.02 299 PRO D C 1
ATOM 531 O O . PRO A 1 299 ? 30.055 13.434 -67.603 1.00 27.97 299 PRO D O 1
ATOM 535 N N . ASP A 1 300 ? 28.795 12.520 -69.212 1.00 24.94 300 ASP D N 1
ATOM 536 C CA . ASP A 1 300 ? 29.140 13.529 -70.183 1.00 26.54 300 ASP D CA 1
ATOM 537 C C . ASP A 1 300 ? 27.941 13.871 -71.035 1.00 25.20 300 ASP D C 1
ATOM 538 O O . ASP A 1 300 ? 26.850 13.279 -70.848 1.00 24.10 300 ASP D O 1
ATOM 543 N N . GLN A 1 301 ? 28.166 14.793 -71.978 1.00 25.71 301 GLN D N 1
ATOM 544 C CA . GLN A 1 301 ? 27.150 15.201 -72.933 1.00 27.44 301 GLN D CA 1
ATOM 545 C C . GLN A 1 301 ? 26.570 14.011 -73.744 1.00 25.35 301 GLN D C 1
ATOM 546 O O . GLN A 1 301 ? 25.365 13.917 -73.922 1.00 23.84 301 GLN D O 1
ATOM 552 N N . GLY A 1 302 ? 27.428 13.106 -74.192 1.00 25.26 302 GLY D N 1
ATOM 553 C CA . GLY A 1 302 ? 26.986 11.944 -74.949 1.00 22.37 302 GLY D CA 1
ATOM 554 C C . GLY A 1 302 ? 25.979 11.088 -74.181 1.00 19.90 302 GLY D C 1
ATOM 555 O O . GLY A 1 302 ? 24.926 10.716 -74.725 1.00 21.24 302 GLY D O 1
ATOM 556 N N . LEU A 1 303 ? 26.298 10.784 -72.939 1.00 17.37 303 LEU D N 1
ATOM 557 C CA . LEU A 1 303 ? 25.404 10.043 -72.045 1.00 17.57 303 LEU D CA 1
ATOM 558 C C . LEU A 1 303 ? 24.088 10.763 -71.856 1.00 18.03 303 LEU D C 1
ATOM 559 O O . LEU A 1 303 ? 23.031 10.181 -72.005 1.00 15.75 303 LEU D O 1
ATOM 564 N N . TRP A 1 304 ? 24.165 12.044 -71.508 1.00 16.80 304 TRP D N 1
ATOM 565 C CA . TRP A 1 304 ? 22.990 12.846 -71.262 1.00 16.60 304 TRP D CA 1
ATOM 566 C C . TRP A 1 304 ? 22.035 12.878 -72.481 1.00 16.65 304 TRP D C 1
ATOM 567 O O . TRP A 1 304 ? 20.827 12.682 -72.331 1.00 15.43 304 TRP D O 1
ATOM 578 N N . GLN A 1 305 ? 22.597 13.079 -73.660 1.00 17.12 305 GLN D N 1
ATOM 579 C CA . GLN A 1 305 ? 21.869 13.040 -74.913 1.00 18.21 305 GLN D CA 1
ATOM 580 C C . GLN A 1 305 ? 21.131 11.690 -75.112 1.00 17.42 305 GLN D C 1
ATOM 581 O O . GLN A 1 305 ? 19.966 11.670 -75.546 1.00 14.82 305 GLN D O 1
ATOM 587 N N . ARG A 1 306 ? 21.773 10.585 -74.739 1.00 16.16 306 ARG D N 1
ATOM 588 C CA . ARG A 1 306 ? 21.164 9.275 -74.953 1.00 15.36 306 ARG D CA 1
ATOM 589 C C . ARG A 1 306 ? 20.012 9.051 -74.003 1.00 15.34 306 ARG D C 1
ATOM 590 O O . ARG A 1 306 ? 18.976 8.517 -74.407 1.00 14.40 306 ARG D O 1
ATOM 598 N N . ILE A 1 307 ? 20.208 9.473 -72.754 1.00 13.68 307 ILE D N 1
ATOM 599 C CA . ILE A 1 307 ? 19.145 9.376 -71.775 1.00 15.32 307 ILE D CA 1
ATOM 600 C C . ILE A 1 307 ? 17.953 10.190 -72.289 1.00 14.44 307 ILE D C 1
ATOM 601 O O . ILE A 1 307 ? 16.815 9.665 -72.312 1.00 15.33 307 ILE D O 1
ATOM 606 N N . GLU A 1 308 ? 18.213 11.445 -72.673 1.00 14.08 308 GLU D N 1
ATOM 607 C CA . GLU A 1 308 ? 17.179 12.362 -73.224 1.00 13.53 308 GLU D CA 1
ATOM 608 C C . GLU A 1 308 ? 16.492 11.745 -74.462 1.00 13.40 308 GLU D C 1
ATOM 609 O O . GLU A 1 308 ? 15.263 11.716 -74.547 1.00 15.04 308 GLU D O 1
ATOM 615 N N . GLN A 1 309 ? 17.269 11.154 -75.372 1.00 13.61 309 GLN D N 1
ATOM 616 C CA . GLN A 1 309 ? 16.682 10.483 -76.531 1.00 14.65 309 GLN D CA 1
ATOM 617 C C . GLN A 1 309 ? 15.761 9.340 -76.091 1.00 13.44 309 GLN D C 1
ATOM 618 O O . GLN A 1 309 ? 14.689 9.158 -76.664 1.00 13.35 309 GLN D O 1
ATOM 624 N N . SER A 1 310 ? 16.186 8.556 -75.094 1.00 14.01 310 SER D N 1
ATOM 625 C CA . SER A 1 310 ? 15.381 7.458 -74.618 1.00 14.37 310 SER D CA 1
ATOM 626 C C . SER A 1 310 ? 14.054 7.904 -73.970 1.00 14.27 310 SER D C 1
ATOM 627 O O . SER A 1 310 ? 13.013 7.267 -74.178 1.00 14.35 310 SER D O 1
ATOM 630 N N . LEU A 1 311 ? 14.077 8.997 -73.230 1.00 15.53 311 LEU D N 1
ATOM 631 C CA . LEU A 1 311 ? 12.802 9.418 -72.579 1.00 17.51 311 LEU D CA 1
ATOM 632 C C . LEU A 1 311 ? 11.892 10.096 -73.623 1.00 16.47 311 LEU D C 1
ATOM 633 O O . LEU A 1 311 ? 10.704 10.217 -73.361 1.00 15.46 311 LEU D O 1
ATOM 638 N N . THR A 1 312 ? 12.447 10.443 -74.792 1.00 15.28 312 THR D N 1
ATOM 639 C CA . THR A 1 312 ? 11.640 10.888 -75.930 1.00 17.45 312 THR D CA 1
ATOM 640 C C . THR A 1 312 ? 10.958 9.738 -76.648 1.00 16.68 312 THR D C 1
ATOM 641 O O . THR A 1 312 ? 9.753 9.817 -77.034 1.00 16.47 312 THR D O 1
ATOM 645 N N . LEU A 1 313 ? 11.709 8.655 -76.802 1.00 14.42 313 LEU D N 1
ATOM 646 C CA . LEU A 1 313 ? 11.176 7.448 -77.413 1.00 15.25 313 LEU D CA 1
ATOM 647 C C . LEU A 1 313 ? 10.278 6.609 -76.486 1.00 16.53 313 LEU D C 1
ATOM 648 O O . LEU A 1 313 ? 9.403 5.864 -76.978 1.00 18.75 313 LEU D O 1
ATOM 653 N N . ALA A 1 314 ? 10.503 6.690 -75.182 1.00 14.97 314 ALA D N 1
ATOM 654 C CA . ALA A 1 314 ? 9.774 5.935 -74.141 1.00 15.95 314 ALA D CA 1
ATOM 655 C C . ALA A 1 314 ? 9.163 6.929 -73.139 1.00 14.91 314 ALA D C 1
ATOM 656 O O . ALA A 1 314 ? 9.733 7.167 -72.078 1.00 14.76 314 ALA D O 1
ATOM 658 N N . PRO A 1 315 ? 7.979 7.495 -73.498 1.00 15.21 315 PRO D N 1
ATOM 659 C CA . PRO A 1 315 ? 7.413 8.632 -72.739 1.00 15.43 315 PRO D CA 1
ATOM 660 C C . PRO A 1 315 ? 7.059 8.285 -71.279 1.00 13.63 315 PRO D C 1
ATOM 661 O O . PRO A 1 315 ? 6.978 9.202 -70.426 1.00 12.84 315 PRO D O 1
ATOM 665 N N . TYR A 1 316 ? 6.897 6.996 -70.961 1.00 13.32 316 TYR D N 1
ATOM 666 C CA . TYR A 1 316 ? 6.472 6.641 -69.588 1.00 13.40 316 TYR D CA 1
ATOM 667 C C . TYR A 1 316 ? 7.620 6.142 -68.736 1.00 12.82 316 TYR D C 1
ATOM 668 O O . TYR A 1 316 ? 7.410 5.619 -67.621 1.00 13.08 316 TYR D O 1
ATOM 677 N N . TRP A 1 317 ? 8.819 6.240 -69.265 1.00 13.01 317 TRP D N 1
ATOM 678 C CA . TRP A 1 317 ? 10.020 5.808 -68.530 1.00 14.45 317 TRP D CA 1
ATOM 679 C C . TRP A 1 317 ? 10.480 6.952 -67.648 1.00 13.78 317 TRP D C 1
ATOM 680 O O . TRP A 1 317 ? 11.402 7.678 -67.979 1.00 14.48 317 TRP D O 1
ATOM 691 N N . PHE A 1 318 ? 9.810 7.120 -66.522 1.00 15.61 318 PHE D N 1
ATOM 692 C CA . PHE A 1 318 ? 10.048 8.270 -65.636 1.00 14.56 318 PHE D CA 1
ATOM 693 C C . PHE A 1 318 ? 11.407 8.175 -64.973 1.00 15.92 318 PHE D C 1
ATOM 694 O O . PHE A 1 318 ? 12.024 9.188 -64.752 1.00 15.45 318 PHE D O 1
ATOM 702 N N . GLU A 1 319 ? 11.857 6.937 -64.711 1.00 16.97 319 GLU D N 1
ATOM 703 C CA . GLU A 1 319 ? 13.173 6.681 -64.173 1.00 18.23 319 GLU D CA 1
ATOM 704 C C . GLU A 1 319 ? 14.235 7.468 -64.971 1.00 17.07 319 GLU D C 1
ATOM 705 O O . GLU A 1 319 ? 15.234 7.961 -64.419 1.00 15.46 319 GLU D O 1
ATOM 711 N N . GLY A 1 320 ? 14.017 7.564 -66.286 1.00 15.74 320 GLY D N 1
ATOM 712 C CA . GLY A 1 320 ? 14.927 8.312 -67.159 1.00 14.97 320 GLY D CA 1
ATOM 713 C C . GLY A 1 320 ? 15.048 9.811 -66.878 1.00 15.49 320 GLY D C 1
ATOM 714 O O . GLY A 1 320 ? 16.102 10.416 -67.059 1.00 15.37 320 GLY D O 1
ATOM 715 N N . HIS A 1 321 ? 13.977 10.433 -66.449 1.00 13.51 321 HIS D N 1
ATOM 716 C CA . HIS A 1 321 ? 14.005 11.815 -65.996 1.00 13.15 321 HIS D CA 1
ATOM 717 C C . HIS A 1 321 ? 14.891 11.986 -64.757 1.00 13.40 321 HIS D C 1
ATOM 718 O O . HIS A 1 321 ? 15.655 12.939 -64.671 1.00 12.29 321 HIS D O 1
ATOM 725 N N . ARG A 1 322 ? 14.799 11.037 -63.807 1.00 14.78 322 ARG D N 1
ATOM 726 C CA . ARG A 1 322 ? 15.616 11.054 -62.608 1.00 16.05 322 ARG D CA 1
ATOM 727 C C . ARG A 1 322 ? 17.107 11.022 -62.969 1.00 16.27 322 ARG D C 1
ATOM 728 O O . ARG A 1 322 ? 17.894 11.811 -62.475 1.00 14.76 322 ARG D O 1
ATOM 736 N N . LEU A 1 323 ? 17.429 10.111 -63.874 1.00 15.26 323 LEU D N 1
ATOM 737 C CA . LEU A 1 323 ? 18.783 9.965 -64.379 1.00 15.13 323 LEU D CA 1
ATOM 738 C C . LEU A 1 323 ? 19.256 11.147 -65.119 1.00 14.86 323 LEU D C 1
ATOM 739 O O . LEU A 1 323 ? 20.394 11.533 -64.981 1.00 17.53 323 LEU D O 1
ATOM 744 N N . SER A 1 324 ? 18.376 11.745 -65.908 1.00 13.56 324 SER D N 1
ATOM 745 C CA . SER A 1 324 ? 18.727 12.964 -66.617 1.00 13.14 324 SER D CA 1
ATOM 746 C C . SER A 1 324 ? 19.061 14.063 -65.641 1.00 12.44 324 SER D C 1
ATOM 747 O O . SER A 1 324 ? 20.116 14.739 -65.732 1.00 13.07 324 SER D O 1
ATOM 750 N N . ALA A 1 325 ? 18.181 14.247 -64.676 1.00 12.53 325 ALA D N 1
ATOM 751 C CA . ALA A 1 325 ? 18.423 15.284 -63.679 1.00 14.45 325 ALA D CA 1
ATOM 752 C C . ALA A 1 325 ? 19.726 15.010 -62.859 1.00 15.19 325 ALA D C 1
ATOM 753 O O . ALA A 1 325 ? 20.449 15.959 -62.539 1.00 15.91 325 ALA D O 1
ATOM 755 N N . GLU A 1 326 ? 19.961 13.751 -62.486 1.00 17.00 326 GLU D N 1
ATOM 756 C CA . GLU A 1 326 ? 21.227 13.349 -61.870 1.00 18.58 326 GLU D CA 1
ATOM 757 C C . GLU A 1 326 ? 22.475 13.702 -62.724 1.00 18.42 326 GLU D C 1
ATOM 758 O O . GLU A 1 326 ? 23.412 14.281 -62.198 1.00 18.96 326 GLU D O 1
ATOM 764 N N . VAL A 1 327 ? 22.477 13.439 -64.033 1.00 18.66 327 VAL D N 1
ATOM 765 C CA . VAL A 1 327 ? 23.556 13.894 -64.940 1.00 18.78 327 VAL D CA 1
ATOM 766 C C . VAL A 1 327 ? 23.663 15.429 -64.935 1.00 20.49 327 VAL D C 1
ATOM 767 O O . VAL A 1 327 ? 24.768 16.011 -64.850 1.00 18.92 327 VAL D O 1
ATOM 771 N N . ALA A 1 328 ? 22.523 16.095 -65.074 1.00 18.70 328 ALA D N 1
ATOM 772 C CA . ALA A 1 328 ? 22.492 17.549 -65.014 1.00 21.99 328 ALA D CA 1
ATOM 773 C C . ALA A 1 328 ? 23.229 18.051 -63.744 1.00 22.42 328 ALA D C 1
ATOM 774 O O . ALA A 1 328 ? 24.179 18.870 -63.831 1.00 20.27 328 ALA D O 1
ATOM 776 N N . GLU A 1 329 ? 22.784 17.553 -62.588 1.00 22.50 329 GLU D N 1
ATOM 777 C CA . GLU A 1 329 ? 23.393 17.899 -61.298 1.00 26.26 329 GLU D CA 1
ATOM 778 C C . GLU A 1 329 ? 24.916 17.717 -61.329 1.00 26.81 329 GLU D C 1
ATOM 779 O O . GLU A 1 329 ? 25.682 18.643 -60.972 1.00 25.76 329 GLU D O 1
ATOM 785 N N . LYS A 1 330 ? 25.322 16.537 -61.784 1.00 24.38 330 LYS D N 1
ATOM 786 C CA . LYS A 1 330 ? 26.722 16.126 -61.760 1.00 26.92 330 LYS D CA 1
ATOM 787 C C . LYS A 1 330 ? 27.583 16.916 -62.668 1.00 27.61 330 LYS D C 1
ATOM 788 O O . LYS A 1 330 ? 28.770 17.129 -62.342 1.00 30.09 330 LYS D O 1
ATOM 794 N N . LEU A 1 331 ? 27.017 17.380 -63.774 1.00 27.30 331 LEU D N 1
ATOM 795 C CA . LEU A 1 331 ? 27.719 18.261 -64.718 1.00 26.35 331 LEU D CA 1
ATOM 796 C C . LEU A 1 331 ? 27.630 19.740 -64.357 1.00 26.06 331 LEU D C 1
ATOM 797 O O . LEU A 1 331 ? 28.120 20.570 -65.120 1.00 26.02 331 LEU D O 1
ATOM 802 N N . GLY A 1 332 ? 26.971 20.059 -63.239 1.00 23.08 332 GLY D N 1
ATOM 803 C CA . GLY A 1 332 ? 26.861 21.434 -62.698 1.00 23.08 332 GLY D CA 1
ATOM 804 C C . GLY A 1 332 ? 25.711 22.276 -63.232 1.00 25.55 332 GLY D C 1
ATOM 805 O O . GLY A 1 332 ? 25.698 23.498 -63.105 1.00 25.49 332 GLY D O 1
ATOM 806 N N . PHE A 1 333 ? 24.733 21.626 -63.819 1.00 23.20 333 PHE D N 1
ATOM 807 C CA . PHE A 1 333 ? 23.578 22.316 -64.347 1.00 23.79 333 PHE D CA 1
ATOM 808 C C . PHE A 1 333 ? 22.334 22.173 -63.455 1.00 20.90 333 PHE D C 1
ATOM 809 O O . PHE A 1 333 ? 21.332 21.516 -63.819 1.00 18.75 333 PHE D O 1
ATOM 817 N N . GLY A 1 334 ? 22.386 22.837 -62.307 1.00 20.11 334 GLY D N 1
ATOM 818 C CA . GLY A 1 334 ? 21.359 22.736 -61.282 1.00 20.81 334 GLY D CA 1
ATOM 819 C C . GLY A 1 334 ? 19.967 23.223 -61.676 1.00 19.40 334 GLY D C 1
ATOM 820 O O . GLY A 1 334 ? 18.977 22.570 -61.384 1.00 18.81 334 GLY D O 1
ATOM 821 N N . ALA A 1 335 ? 19.893 24.352 -62.348 1.00 19.10 335 ALA D N 1
ATOM 822 C CA . ALA A 1 335 ? 18.620 24.880 -62.844 1.00 19.63 335 ALA D CA 1
ATOM 823 C C . ALA A 1 335 ? 17.917 23.869 -63.765 1.00 20.85 335 ALA D C 1
ATOM 824 O O . ALA A 1 335 ? 16.707 23.677 -63.641 1.00 21.15 335 ALA D O 1
ATOM 826 N N . VAL A 1 336 ? 18.683 23.241 -64.651 1.00 18.06 336 VAL D N 1
ATOM 827 C CA . VAL A 1 336 ? 18.130 22.212 -65.560 1.00 18.34 336 VAL D CA 1
ATOM 828 C C . VAL A 1 336 ? 17.633 21.004 -64.782 1.00 17.24 336 VAL D C 1
ATOM 829 O O . VAL A 1 336 ? 16.494 20.534 -65.033 1.00 15.40 336 VAL D O 1
ATOM 833 N N . ALA A 1 337 ? 18.452 20.507 -63.840 1.00 16.62 337 ALA D N 1
ATOM 834 C CA . ALA A 1 337 ? 18.035 19.394 -62.953 1.00 18.59 337 ALA D CA 1
ATOM 835 C C . ALA A 1 337 ? 16.720 19.701 -62.281 1.00 18.26 337 ALA D C 1
ATOM 836 O O . ALA A 1 337 ? 15.816 18.900 -62.294 1.00 16.59 337 ALA D O 1
ATOM 838 N N . GLN A 1 338 ? 16.610 20.887 -61.707 1.00 20.03 338 GLN D N 1
ATOM 839 C CA . GLN A 1 338 ? 15.371 21.332 -61.091 1.00 20.33 338 GLN D CA 1
ATOM 840 C C . GLN A 1 338 ? 14.173 21.362 -62.066 1.00 17.72 338 GLN D C 1
ATOM 841 O O . GLN A 1 338 ? 13.087 20.953 -61.705 1.00 16.88 338 GLN D O 1
ATOM 847 N N . ALA A 1 339 ? 14.370 21.924 -63.251 1.00 15.54 339 ALA D N 1
ATOM 848 C CA . ALA A 1 339 ? 13.327 22.024 -64.261 1.00 16.20 339 ALA D CA 1
ATOM 849 C C . ALA A 1 339 ? 12.854 20.623 -64.655 1.00 15.28 339 ALA D C 1
ATOM 850 O O . ALA A 1 339 ? 11.671 20.429 -64.884 1.00 12.97 339 ALA D O 1
ATOM 852 N N . ILE A 1 340 ? 13.777 19.647 -64.707 1.00 13.44 340 ILE D N 1
ATOM 853 C CA . ILE A 1 340 ? 13.397 18.264 -65.127 1.00 13.91 340 ILE D CA 1
ATOM 854 C C . ILE A 1 340 ? 12.459 17.680 -64.070 1.00 15.00 340 ILE D C 1
ATOM 855 O O . ILE A 1 340 ? 11.401 17.086 -64.391 1.00 14.97 340 ILE D O 1
ATOM 860 N N . ALA A 1 341 ? 12.797 17.906 -62.801 1.00 15.02 341 ALA D N 1
ATOM 861 C CA . ALA A 1 341 ? 11.924 17.501 -61.694 1.00 16.01 341 ALA D CA 1
ATOM 862 C C . ALA A 1 341 ? 10.554 18.199 -61.746 1.00 16.81 341 ALA D C 1
ATOM 863 O O . ALA A 1 341 ? 9.528 17.541 -61.631 1.00 17.60 341 ALA D O 1
ATOM 865 N N . GLU A 1 342 ? 10.533 19.514 -61.946 1.00 17.10 342 GLU D N 1
ATOM 866 C CA . GLU A 1 342 ? 9.274 20.275 -62.011 1.00 19.51 342 GLU D CA 1
ATOM 867 C C . GLU A 1 342 ? 8.319 19.796 -63.121 1.00 18.22 342 GLU D C 1
ATOM 868 O O . GLU A 1 342 ? 7.094 19.633 -62.924 1.00 18.08 342 GLU D O 1
ATOM 874 N N . GLU A 1 343 ? 8.906 19.524 -64.262 1.00 15.83 343 GLU D N 1
ATOM 875 C CA . GLU A 1 343 ? 8.135 19.145 -65.456 1.00 16.03 343 GLU D CA 1
ATOM 876 C C . GLU A 1 343 ? 7.541 17.763 -65.266 1.00 15.15 343 GLU D C 1
ATOM 877 O O . GLU A 1 343 ? 6.375 17.548 -65.542 1.00 14.84 343 GLU D O 1
ATOM 883 N N . LEU A 1 344 ? 8.288 16.843 -64.668 1.00 15.14 344 LEU D N 1
ATOM 884 C CA . LEU A 1 344 ? 7.707 15.540 -64.426 1.00 15.81 344 LEU D CA 1
ATOM 885 C C . LEU A 1 344 ? 6.601 15.620 -63.342 1.00 16.28 344 LEU D C 1
ATOM 886 O O . LEU A 1 344 ? 5.522 15.062 -63.530 1.00 16.76 344 LEU D O 1
ATOM 891 N N . GLY A 1 345 ? 6.824 16.387 -62.264 1.00 17.41 345 GLY D N 1
ATOM 892 C CA . GLY A 1 345 ? 5.806 16.544 -61.218 1.00 16.58 345 GLY D CA 1
ATOM 893 C C . GLY A 1 345 ? 4.546 17.166 -61.744 1.00 18.16 345 GLY D C 1
ATOM 894 O O . GLY A 1 345 ? 3.465 16.795 -61.339 1.00 20.62 345 GLY D O 1
ATOM 895 N N . THR A 1 346 ? 4.694 18.115 -62.646 1.00 18.91 346 THR D N 1
ATOM 896 C CA . THR A 1 346 ? 3.578 18.745 -63.373 1.00 21.10 346 THR D CA 1
ATOM 897 C C . THR A 1 346 ? 2.758 17.778 -64.239 1.00 21.44 346 THR D C 1
ATOM 898 O O . THR A 1 346 ? 1.522 17.850 -64.307 1.00 21.61 346 THR D O 1
ATOM 902 N N . PHE A 1 347 ? 3.454 16.946 -64.979 1.00 20.16 347 PHE D N 1
ATOM 903 C CA . PHE A 1 347 ? 2.807 15.942 -65.776 1.00 19.30 347 PHE D CA 1
ATOM 904 C C . PHE A 1 347 ? 2.068 14.990 -64.849 1.00 20.65 347 PHE D C 1
ATOM 905 O O . PHE A 1 347 ? 0.902 14.674 -65.128 1.00 22.85 347 PHE D O 1
ATOM 913 N N . LEU A 1 348 ? 2.704 14.567 -63.738 1.00 19.13 348 LEU D N 1
ATOM 914 C CA . LEU A 1 348 ? 2.095 13.633 -62.839 1.00 20.67 348 LEU D CA 1
ATOM 915 C C . LEU A 1 348 ? 0.894 14.248 -62.107 1.00 23.61 348 LEU D C 1
ATOM 916 O O . LEU A 1 348 ? -0.031 13.531 -61.771 1.00 23.32 348 LEU D O 1
ATOM 921 N N . GLN A 1 349 ? 0.926 15.557 -61.864 1.00 23.63 349 GLN D N 1
ATOM 922 C CA . GLN A 1 349 ? -0.239 16.275 -61.265 1.00 27.28 349 GLN D CA 1
ATOM 923 C C . GLN A 1 349 ? -1.486 16.274 -62.204 1.00 26.06 349 GLN D C 1
ATOM 924 O O . GLN A 1 349 ? -2.616 16.138 -61.743 1.00 26.25 349 GLN D O 1
ATOM 930 N N . ARG A 1 350 ? -1.246 16.437 -63.498 1.00 22.86 350 ARG D N 1
ATOM 931 C CA . ARG A 1 350 ? -2.263 16.410 -64.517 1.00 22.57 350 ARG D CA 1
ATOM 932 C C . ARG A 1 350 ? -2.823 14.975 -64.675 1.00 24.72 350 ARG D C 1
ATOM 933 O O . ARG A 1 350 ? -4.075 14.788 -64.706 1.00 25.82 350 ARG D O 1
ATOM 941 N N . LEU A 1 351 ? -1.938 13.960 -64.684 1.00 21.42 351 LEU D N 1
ATOM 942 C CA . LEU A 1 351 ? -2.374 12.533 -64.784 1.00 21.50 351 LEU D CA 1
ATOM 943 C C . LEU A 1 351 ? -1.922 11.633 -63.639 1.00 22.40 351 LEU D C 1
ATOM 944 O O . LEU A 1 351 ? -1.094 10.708 -63.843 1.00 23.52 351 LEU D O 1
ATOM 949 N N . PRO A 1 352 ? -2.490 11.820 -62.436 1.00 22.90 352 PRO D N 1
ATOM 950 C CA . PRO A 1 352 ? -2.039 11.009 -61.274 1.00 23.31 352 PRO D CA 1
ATOM 951 C C . PRO A 1 352 ? -2.162 9.511 -61.376 1.00 22.14 352 PRO D C 1
ATOM 952 O O . PRO A 1 352 ? -1.400 8.813 -60.717 1.00 23.25 352 PRO D O 1
ATOM 956 N N . ALA A 1 353 ? -3.084 8.971 -62.175 1.00 20.85 353 ALA D N 1
ATOM 957 C CA . ALA A 1 353 ? -3.144 7.493 -62.291 1.00 19.25 353 ALA D CA 1
ATOM 958 C C . ALA A 1 353 ? -1.871 6.904 -62.909 1.00 18.68 353 ALA D C 1
ATOM 959 O O . ALA A 1 353 ? -1.585 5.763 -62.666 1.00 19.80 353 ALA D O 1
ATOM 961 N N . LEU A 1 354 ? -1.047 7.697 -63.606 1.00 17.89 354 LEU D N 1
ATOM 962 C CA . LEU A 1 354 ? 0.252 7.218 -64.141 1.00 17.87 354 LEU D CA 1
ATOM 963 C C . LEU A 1 354 ? 1.196 6.745 -63.038 1.00 20.25 354 LEU D C 1
ATOM 964 O O . LEU A 1 354 ? 2.101 5.943 -63.308 1.00 22.40 354 LEU D O 1
ATOM 969 N N . ARG A 1 355 ? 1.003 7.254 -61.809 1.00 19.83 355 ARG D N 1
ATOM 970 C CA . ARG A 1 355 ? 1.745 6.806 -60.620 1.00 20.89 355 ARG D CA 1
ATOM 971 C C . ARG A 1 355 ? 1.479 5.366 -60.258 1.00 23.72 355 ARG D C 1
ATOM 972 O O . ARG A 1 355 ? 2.286 4.774 -59.552 1.00 25.15 355 ARG D O 1
ATOM 980 N N . GLU A 1 356 ? 0.354 4.803 -60.698 1.00 25.58 356 GLU D N 1
ATOM 981 C CA . GLU A 1 356 ? -0.072 3.458 -60.301 1.00 27.43 356 GLU D CA 1
ATOM 982 C C . GLU A 1 356 ? 0.082 2.420 -61.414 1.00 24.79 356 GLU D C 1
ATOM 983 O O . GLU A 1 356 ? -0.231 1.257 -61.215 1.00 22.03 356 GLU D O 1
ATOM 989 N N . LEU A 1 357 ? 0.569 2.827 -62.583 1.00 20.12 357 LEU D N 1
ATOM 990 C CA . LEU A 1 357 ? 0.672 1.901 -63.699 1.00 18.77 357 LEU D CA 1
ATOM 991 C C . LEU A 1 357 ? 2.050 1.284 -63.874 1.00 18.34 357 LEU D C 1
ATOM 992 O O . LEU A 1 357 ? 3.078 1.830 -63.432 1.00 16.08 357 LEU D O 1
ATOM 997 N N . ALA A 1 358 ? 2.047 0.148 -64.568 1.00 17.35 358 ALA D N 1
ATOM 998 C CA . ALA A 1 358 ? 3.263 -0.588 -64.887 1.00 18.90 358 ALA D CA 1
ATOM 999 C C . ALA A 1 358 ? 3.297 -0.901 -66.360 1.00 18.41 358 ALA D C 1
ATOM 1000 O O . ALA A 1 358 ? 2.258 -0.930 -67.068 1.00 18.57 358 ALA D O 1
ATOM 1002 N N . PHE A 1 359 ? 4.483 -1.195 -66.809 1.00 16.08 359 PHE D N 1
ATOM 1003 C CA . PHE A 1 359 ? 4.699 -1.772 -68.152 1.00 15.20 359 PHE D CA 1
ATOM 1004 C C . PHE A 1 359 ? 4.293 -3.250 -68.190 1.00 15.06 359 PHE D C 1
ATOM 1005 O O . PHE A 1 359 ? 3.835 -3.781 -67.180 1.00 16.65 359 PHE D O 1
ATOM 1013 N N . SER A 1 360 ? 4.422 -3.885 -69.332 1.00 13.92 360 SER D N 1
ATOM 1014 C CA . SER A 1 360 ? 3.882 -5.252 -69.572 1.00 15.80 360 SER D CA 1
ATOM 1015 C C . SER A 1 360 ? 4.496 -6.364 -68.727 1.00 16.80 360 SER D C 1
ATOM 1016 O O . SER A 1 360 ? 3.863 -7.343 -68.472 1.00 18.85 360 SER D O 1
ATOM 1019 N N . ASP A 1 361 ? 5.731 -6.180 -68.294 1.00 19.23 361 ASP D N 1
ATOM 1020 C CA . ASP A 1 361 ? 6.446 -7.087 -67.367 1.00 20.22 361 ASP D CA 1
ATOM 1021 C C . ASP A 1 361 ? 6.221 -6.750 -65.914 1.00 20.29 361 ASP D C 1
ATOM 1022 O O . ASP A 1 361 ? 6.862 -7.338 -65.038 1.00 23.58 361 ASP D O 1
ATOM 1027 N N . GLY A 1 362 ? 5.363 -5.791 -65.611 1.00 19.73 362 GLY D N 1
ATOM 1028 C CA . GLY A 1 362 ? 5.136 -5.412 -64.208 1.00 20.34 362 GLY D CA 1
ATOM 1029 C C . GLY A 1 362 ? 6.062 -4.344 -63.655 1.00 20.16 362 GLY D C 1
ATOM 1030 O O . GLY A 1 362 ? 5.857 -3.904 -62.525 1.00 19.38 362 GLY D O 1
ATOM 1031 N N . SER A 1 363 ? 7.043 -3.869 -64.432 1.00 19.60 363 SER D N 1
ATOM 1032 C CA . SER A 1 363 ? 7.927 -2.824 -63.886 1.00 20.45 363 SER D CA 1
ATOM 1033 C C . SER A 1 363 ? 7.096 -1.538 -63.835 1.00 20.74 363 SER D C 1
ATOM 1034 O O . SER A 1 363 ? 6.346 -1.278 -64.749 1.00 19.33 363 SER D O 1
ATOM 1037 N N . PRO A 1 364 ? 7.198 -0.745 -62.745 1.00 20.16 364 PRO D N 1
ATOM 1038 C CA . PRO A 1 364 ? 6.404 0.474 -62.630 1.00 18.44 364 PRO D CA 1
ATOM 1039 C C . PRO A 1 364 ? 6.850 1.637 -63.546 1.00 17.32 364 PRO D C 1
ATOM 1040 O O . PRO A 1 364 ? 8.045 1.812 -63.825 1.00 17.61 364 PRO D O 1
ATOM 1044 N N . PHE A 1 365 ? 5.899 2.383 -64.079 1.00 15.52 365 PHE D N 1
ATOM 1045 C CA . PHE A 1 365 ? 6.215 3.658 -64.733 1.00 15.58 365 PHE D CA 1
ATOM 1046 C C . PHE A 1 365 ? 7.041 4.568 -63.779 1.00 17.63 365 PHE D C 1
ATOM 1047 O O . PHE A 1 365 ? 8.070 5.196 -64.186 1.00 17.81 365 PHE D O 1
ATOM 1055 N N . LEU A 1 366 ? 6.604 4.632 -62.532 1.00 16.97 366 LEU D N 1
ATOM 1056 C CA . LEU A 1 366 ? 7.228 5.465 -61.515 1.00 18.66 366 LEU D CA 1
ATOM 1057 C C . LEU A 1 366 ? 7.856 4.554 -60.455 1.00 20.02 366 LEU D C 1
ATOM 1058 O O . LEU A 1 366 ? 7.152 4.011 -59.627 1.00 22.38 366 LEU D O 1
ATOM 1063 N N . SER A 1 367 ? 9.166 4.413 -60.447 1.00 23.47 367 SER D N 1
ATOM 1064 C CA . SER A 1 367 ? 9.842 3.672 -59.362 1.00 26.14 367 SER D CA 1
ATOM 1065 C C . SER A 1 367 ? 9.732 4.419 -57.997 1.00 30.44 367 SER D C 1
ATOM 1066 O O . SER A 1 367 ? 9.567 5.659 -57.980 1.00 26.42 367 SER D O 1
ATOM 1069 N N . PRO A 1 368 ? 9.805 3.658 -56.853 1.00 30.66 368 PRO D N 1
ATOM 1070 C CA . PRO A 1 368 ? 9.897 4.346 -55.562 1.00 29.49 368 PRO D CA 1
ATOM 1071 C C . PRO A 1 368 ? 11.109 5.297 -55.497 1.00 23.29 368 PRO D C 1
ATOM 1072 O O . PRO A 1 368 ? 11.002 6.353 -54.913 1.00 25.55 368 PRO D O 1
ATOM 1076 N N . GLU A 1 369 ? 12.218 4.966 -56.141 1.00 23.30 369 GLU D N 1
ATOM 1077 C CA . GLU A 1 369 ? 13.374 5.880 -56.190 1.00 24.51 369 GLU D CA 1
ATOM 1078 C C . GLU A 1 369 ? 13.066 7.191 -56.920 1.00 23.43 369 GLU D C 1
ATOM 1079 O O . GLU A 1 369 ? 13.396 8.320 -56.444 1.00 20.17 369 GLU D O 1
ATOM 1085 N N . CYS A 1 370 ? 12.416 7.057 -58.084 1.00 18.01 370 CYS D N 1
ATOM 1086 C CA . CYS A 1 370 ? 11.949 8.243 -58.808 1.00 18.48 370 CYS D CA 1
ATOM 1087 C C . CYS A 1 370 ? 10.952 9.024 -57.955 1.00 15.41 370 CYS D C 1
ATOM 1088 O O . CYS A 1 370 ? 10.983 10.255 -57.874 1.00 15.52 370 CYS D O 1
ATOM 1091 N N . SER A 1 371 ? 10.037 8.308 -57.309 1.00 18.79 371 SER D N 1
ATOM 1092 C CA . SER A 1 371 ? 9.030 8.940 -56.438 1.00 17.97 371 SER D CA 1
ATOM 1093 C C . SER A 1 371 ? 9.693 9.723 -55.320 1.00 18.90 371 SER D C 1
ATOM 1094 O O . SER A 1 371 ? 9.346 10.870 -55.079 1.00 20.64 371 SER D O 1
ATOM 1097 N N . ARG A 1 372 ? 10.720 9.147 -54.700 1.00 21.05 372 ARG D N 1
ATOM 1098 C CA . ARG A 1 372 ? 11.428 9.853 -53.595 1.00 22.44 372 ARG D CA 1
ATOM 1099 C C . ARG A 1 372 ? 12.142 11.097 -54.033 1.00 22.63 372 ARG D C 1
ATOM 1100 O O . ARG A 1 372 ? 12.126 12.106 -53.341 1.00 24.49 372 ARG D O 1
ATOM 1108 N N . TRP A 1 373 ? 12.749 11.023 -55.225 1.00 22.29 373 TRP D N 1
ATOM 1109 C CA . TRP A 1 373 ? 13.458 12.151 -55.829 1.00 21.64 373 TRP D CA 1
ATOM 1110 C C . TRP A 1 373 ? 12.477 13.282 -56.021 1.00 20.77 373 TRP D C 1
ATOM 1111 O O . TRP A 1 373 ? 12.793 14.430 -55.689 1.00 24.27 373 TRP D O 1
ATOM 1122 N N . LEU A 1 374 ? 11.267 13.000 -56.536 1.00 20.78 374 LEU D N 1
ATOM 1123 C CA . LEU A 1 374 ? 10.283 14.081 -56.741 1.00 21.56 374 LEU D CA 1
ATOM 1124 C C . LEU A 1 374 ? 9.834 14.705 -55.432 1.00 26.59 374 LEU D C 1
ATOM 1125 O O . LEU A 1 374 ? 9.622 15.898 -55.381 1.00 24.22 374 LEU D O 1
ATOM 1130 N N . LEU A 1 375 ? 9.704 13.890 -54.384 1.00 29.05 375 LEU D N 1
ATOM 1131 C CA . LEU A 1 375 ? 9.296 14.380 -53.072 1.00 31.86 375 LEU D CA 1
ATOM 1132 C C . LEU A 1 375 ? 10.367 15.248 -52.496 1.00 35.38 375 LEU D C 1
ATOM 1133 O O . LEU A 1 375 ? 10.032 16.280 -51.934 1.00 40.62 375 LEU D O 1
ATOM 1138 N N . GLU A 1 376 ? 11.635 14.847 -52.619 1.00 36.59 376 GLU D N 1
ATOM 1139 C CA . GLU A 1 376 ? 12.758 15.720 -52.244 1.00 43.46 376 GLU D CA 1
ATOM 1140 C C . GLU A 1 376 ? 12.777 17.010 -53.047 1.00 45.72 376 GLU D C 1
ATOM 1141 O O . GLU A 1 376 ? 13.097 18.046 -52.477 1.00 42.48 376 GLU D O 1
ATOM 1147 N N . ASP B 1 231 ? -10.352 17.542 -48.769 1.00 45.11 231 ASP B N 1
ATOM 1148 C CA . ASP B 1 231 ? -10.304 17.139 -47.332 1.00 47.42 231 ASP B CA 1
ATOM 1149 C C . ASP B 1 231 ? -8.996 16.432 -47.016 1.00 49.16 231 ASP B C 1
ATOM 1150 O O . ASP B 1 231 ? -8.340 16.785 -46.039 1.00 45.96 231 ASP B O 1
ATOM 1155 N N . ARG B 1 232 ? -8.627 15.437 -47.839 1.00 46.01 232 ARG B N 1
ATOM 1156 C CA . ARG B 1 232 ? -7.291 14.821 -47.779 1.00 43.92 232 ARG B CA 1
ATOM 1157 C C . ARG B 1 232 ? -6.218 15.804 -48.212 1.00 39.42 232 ARG B C 1
ATOM 1158 O O . ARG B 1 232 ? -5.100 15.786 -47.680 1.00 37.14 232 ARG B O 1
ATOM 1166 N N . ALA B 1 233 ? -6.522 16.635 -49.196 1.00 35.10 233 ALA B N 1
ATOM 1167 C CA . ALA B 1 233 ? -5.541 17.597 -49.688 1.00 36.88 233 ALA B CA 1
ATOM 1168 C C . ALA B 1 233 ? -5.209 18.676 -48.614 1.00 34.53 233 ALA B C 1
ATOM 1169 O O . ALA B 1 233 ? -4.070 19.186 -48.561 1.00 33.24 233 ALA B O 1
ATOM 1171 N N . TRP B 1 234 ? -6.238 19.013 -47.822 1.00 31.60 234 TRP B N 1
ATOM 1172 C CA . TRP B 1 234 ? -6.153 19.977 -46.748 1.00 30.54 234 TRP B CA 1
ATOM 1173 C C . TRP B 1 234 ? -5.226 19.399 -45.662 1.00 32.77 234 TRP B C 1
ATOM 1174 O O . TRP B 1 234 ? -4.236 20.035 -45.319 1.00 27.93 234 TRP B O 1
ATOM 1185 N N . ARG B 1 235 ? -5.512 18.176 -45.201 1.00 34.94 235 ARG B N 1
ATOM 1186 C CA . ARG B 1 235 ? -4.577 17.408 -44.338 1.00 35.90 235 ARG B CA 1
ATOM 1187 C C . ARG B 1 235 ? -3.134 17.472 -44.834 1.00 34.45 235 ARG B C 1
ATOM 1188 O O . ARG B 1 235 ? -2.212 17.790 -44.066 1.00 28.99 235 ARG B O 1
ATOM 1196 N N . GLN B 1 236 ? -2.929 17.195 -46.124 1.00 34.28 236 GLN B N 1
ATOM 1197 C CA . GLN B 1 236 ? -1.584 17.178 -46.714 1.00 32.94 236 GLN B CA 1
ATOM 1198 C C . GLN B 1 236 ? -0.896 18.530 -46.667 1.00 29.95 236 GLN B C 1
ATOM 1199 O O . GLN B 1 236 ? 0.312 18.611 -46.419 1.00 29.68 236 GLN B O 1
ATOM 1205 N N . THR B 1 237 ? -1.647 19.589 -46.962 1.00 28.63 237 THR B N 1
ATOM 1206 C CA . THR B 1 237 ? -1.106 20.947 -46.941 1.00 26.58 237 THR B CA 1
ATOM 1207 C C . THR B 1 237 ? -0.713 21.310 -45.493 1.00 22.01 237 THR B C 1
ATOM 1208 O O . THR B 1 237 ? 0.325 21.886 -45.318 1.00 24.93 237 THR B O 1
ATOM 1212 N N . GLN B 1 238 ? -1.552 20.967 -44.502 1.00 21.74 238 GLN B N 1
ATOM 1213 C CA . GLN B 1 238 ? -1.212 21.199 -43.077 1.00 22.07 238 GLN B CA 1
ATOM 1214 C C . GLN B 1 238 ? 0.094 20.485 -42.680 1.00 22.35 238 GLN B C 1
ATOM 1215 O O . GLN B 1 238 ? 0.989 21.119 -42.110 1.00 23.05 238 GLN B O 1
ATOM 1221 N N . LEU B 1 239 ? 0.264 19.216 -43.080 1.00 19.35 239 LEU B N 1
ATOM 1222 C CA . LEU B 1 239 ? 1.503 18.474 -42.836 1.00 20.07 239 LEU B CA 1
ATOM 1223 C C . LEU B 1 239 ? 2.769 19.076 -43.468 1.00 21.52 239 LEU B C 1
ATOM 1224 O O . LEU B 1 239 ? 3.823 19.072 -42.874 1.00 21.42 239 LEU B O 1
ATOM 1229 N N . LYS B 1 240 ? 2.659 19.555 -44.712 1.00 22.35 240 LYS B N 1
ATOM 1230 C CA . LYS B 1 240 ? 3.762 20.111 -45.377 1.00 24.56 240 LYS B CA 1
ATOM 1231 C C . LYS B 1 240 ? 4.122 21.418 -44.732 1.00 22.09 240 LYS B C 1
ATOM 1232 O O . LYS B 1 240 ? 5.318 21.719 -44.604 1.00 22.57 240 LYS B O 1
ATOM 1238 N N . VAL B 1 241 ? 3.114 22.185 -44.317 1.00 21.65 241 VAL B N 1
ATOM 1239 C CA . VAL B 1 241 ? 3.405 23.474 -43.660 1.00 21.83 241 VAL B CA 1
ATOM 1240 C C . VAL B 1 241 ? 4.062 23.194 -42.306 1.00 19.86 241 VAL B C 1
ATOM 1241 O O . VAL B 1 241 ? 5.029 23.792 -41.964 1.00 19.37 241 VAL B O 1
ATOM 1245 N N . ALA B 1 242 ? 3.553 22.211 -41.603 1.00 19.32 242 ALA B N 1
ATOM 1246 C CA . ALA B 1 242 ? 4.133 21.788 -40.327 1.00 17.96 242 ALA B CA 1
ATOM 1247 C C . ALA B 1 242 ? 5.576 21.407 -40.491 1.00 19.47 242 ALA B C 1
ATOM 1248 O O . ALA B 1 242 ? 6.431 21.872 -39.769 1.00 17.23 242 ALA B O 1
ATOM 1250 N N . GLU B 1 243 ? 5.875 20.612 -41.516 1.00 21.13 243 GLU B N 1
ATOM 1251 C CA . GLU B 1 243 ? 7.231 20.174 -41.748 1.00 23.60 243 GLU B CA 1
ATOM 1252 C C . GLU B 1 243 ? 8.213 21.294 -42.025 1.00 22.03 243 GLU B C 1
ATOM 1253 O O . GLU B 1 243 ? 9.301 21.292 -41.473 1.00 18.36 243 GLU B O 1
ATOM 1259 N N . LEU B 1 244 ? 7.829 22.252 -42.853 1.00 20.75 244 LEU B N 1
ATOM 1260 C CA . LEU B 1 244 ? 8.726 23.368 -43.129 1.00 24.34 244 LEU B CA 1
ATOM 1261 C C . LEU B 1 244 ? 8.948 24.241 -41.834 1.00 20.02 244 LEU B C 1
ATOM 1262 O O . LEU B 1 244 ? 10.048 24.707 -41.620 1.00 17.51 244 LEU B O 1
ATOM 1267 N N . LEU B 1 245 ? 7.904 24.397 -41.000 1.00 18.22 245 LEU B N 1
ATOM 1268 C CA . LEU B 1 245 ? 7.993 25.185 -39.732 1.00 17.19 245 LEU B CA 1
ATOM 1269 C C . LEU B 1 245 ? 8.892 24.536 -38.700 1.00 16.28 245 LEU B C 1
ATOM 1270 O O . LEU B 1 245 ? 9.655 25.198 -37.958 1.00 16.05 245 LEU B O 1
ATOM 1275 N N . ILE B 1 246 ? 8.827 23.212 -38.661 1.00 16.26 246 ILE B N 1
ATOM 1276 C CA . ILE B 1 246 ? 9.727 22.427 -37.829 1.00 17.29 246 ILE B CA 1
ATOM 1277 C C . ILE B 1 246 ? 11.146 22.362 -38.359 1.00 19.28 246 ILE B C 1
ATOM 1278 O O . ILE B 1 246 ? 12.063 22.495 -37.607 1.00 19.08 246 ILE B O 1
ATOM 1283 N N . GLU B 1 247 ? 11.340 22.100 -39.651 1.00 20.87 247 GLU B N 1
ATOM 1284 C CA . GLU B 1 247 ? 12.704 22.206 -40.253 1.00 24.56 247 GLU B CA 1
ATOM 1285 C C . GLU B 1 247 ? 13.416 23.589 -40.064 1.00 22.03 247 GLU B C 1
ATOM 1286 O O . GLU B 1 247 ? 14.579 23.667 -39.787 1.00 22.56 247 GLU B O 1
ATOM 1292 N N . ARG B 1 248 ? 12.692 24.680 -40.194 1.00 22.99 248 ARG B N 1
ATOM 1293 C CA . ARG B 1 248 ? 13.267 26.020 -40.026 1.00 23.31 248 ARG B CA 1
ATOM 1294 C C . ARG B 1 248 ? 13.577 26.370 -38.576 1.00 20.49 248 ARG B C 1
ATOM 1295 O O . ARG B 1 248 ? 14.607 26.941 -38.293 1.00 18.92 248 ARG B O 1
ATOM 1303 N N . GLN B 1 249 ? 12.704 25.974 -37.667 1.00 18.71 249 GLN B N 1
ATOM 1304 C CA . GLN B 1 249 ? 12.828 26.356 -36.307 1.00 18.90 249 GLN B CA 1
ATOM 1305 C C . GLN B 1 249 ? 12.394 25.207 -35.431 1.00 20.16 249 GLN B C 1
ATOM 1306 O O . GLN B 1 249 ? 11.244 25.157 -34.990 1.00 18.64 249 GLN B O 1
ATOM 1312 N N . PRO B 1 250 ? 13.315 24.240 -35.207 1.00 20.74 250 PRO B N 1
ATOM 1313 C CA . PRO B 1 250 ? 12.941 23.057 -34.427 1.00 20.14 250 PRO B CA 1
ATOM 1314 C C . PRO B 1 250 ? 12.53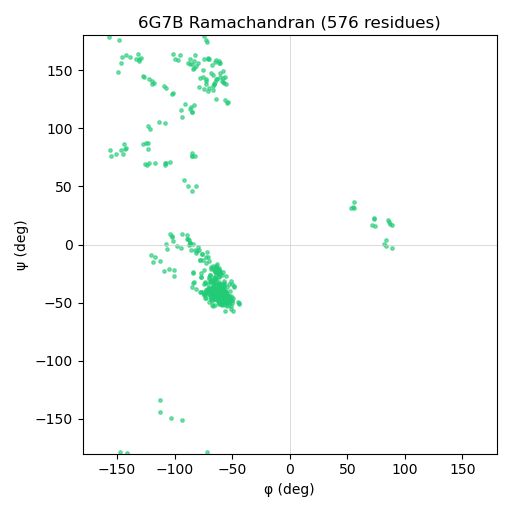8 23.361 -32.979 1.00 20.89 250 PRO B C 1
ATOM 1315 O O . PRO B 1 250 ? 11.805 22.588 -32.390 1.00 18.67 250 PRO B O 1
ATOM 1319 N N . GLU B 1 251 ? 12.989 24.506 -32.469 1.00 19.34 251 GLU B N 1
ATOM 1320 C CA . GLU B 1 251 ? 12.690 24.994 -31.119 1.00 20.50 251 GLU B CA 1
ATOM 1321 C C . GLU B 1 251 ? 11.353 25.703 -30.960 1.00 18.21 251 GLU B C 1
ATOM 1322 O O . GLU B 1 251 ? 11.017 26.088 -29.829 1.00 21.19 251 GLU B O 1
ATOM 1328 N N . VAL B 1 252 ? 10.610 25.921 -32.052 1.00 17.45 252 VAL B N 1
ATOM 1329 C CA . VAL B 1 252 ? 9.380 26.700 -32.031 1.00 16.00 252 VAL B CA 1
ATOM 1330 C C . VAL B 1 252 ? 8.208 25.716 -32.069 1.00 15.55 252 VAL B C 1
ATOM 1331 O O . VAL B 1 252 ? 8.186 24.775 -32.941 1.00 16.74 252 VAL B O 1
ATOM 1335 N N . ALA B 1 253 ? 7.273 25.894 -31.139 1.00 13.72 253 ALA B N 1
ATOM 1336 C CA . ALA B 1 253 ? 6.152 24.973 -30.939 1.00 14.22 253 ALA B CA 1
ATOM 1337 C C . ALA B 1 253 ? 5.147 24.868 -32.117 1.00 14.90 253 ALA B C 1
ATOM 1338 O O . ALA B 1 253 ? 4.596 23.784 -32.351 1.00 15.06 253 ALA B O 1
ATOM 1340 N N . VAL B 1 254 ? 4.873 25.988 -32.814 1.00 14.24 254 VAL B N 1
ATOM 1341 C CA . VAL B 1 254 ? 3.674 26.053 -33.659 1.00 14.96 254 VAL B CA 1
ATOM 1342 C C . VAL B 1 254 ? 3.616 24.933 -34.720 1.00 14.39 254 VAL B C 1
ATOM 1343 O O . VAL B 1 254 ? 2.532 24.381 -34.971 1.00 14.29 254 VAL B O 1
ATOM 1347 N N . GLY B 1 255 ? 4.748 24.602 -35.360 1.00 14.04 255 GLY B N 1
ATOM 1348 C CA . GLY B 1 255 ? 4.758 23.542 -36.362 1.00 14.18 255 GLY B CA 1
ATOM 1349 C C . GLY B 1 255 ? 4.302 22.205 -35.790 1.00 16.01 255 GLY B C 1
ATOM 1350 O O . GLY B 1 255 ? 3.549 21.418 -36.437 1.00 15.35 255 GLY B O 1
ATOM 1351 N N . TYR B 1 256 ? 4.739 21.932 -34.553 1.00 16.06 256 TYR B N 1
ATOM 1352 C CA . TYR B 1 256 ? 4.392 20.664 -33.918 1.00 14.89 256 TYR B CA 1
ATOM 1353 C C . TYR B 1 256 ? 2.894 20.640 -33.667 1.00 14.15 256 TYR B C 1
ATOM 1354 O O . TYR B 1 256 ? 2.226 19.668 -33.936 1.00 14.11 256 TYR B O 1
ATOM 1363 N N . ARG B 1 257 ? 2.351 21.782 -33.228 1.00 14.37 257 ARG B N 1
ATOM 1364 C CA . ARG B 1 257 ? 0.927 21.951 -33.033 1.00 15.32 257 ARG B CA 1
ATOM 1365 C C . ARG B 1 257 ? 0.100 21.735 -34.309 1.00 15.37 257 ARG B C 1
ATOM 1366 O O . ARG B 1 257 ? -0.901 21.028 -34.313 1.00 13.19 257 ARG B O 1
ATOM 1374 N N . LEU B 1 258 ? 0.544 22.381 -35.367 1.00 14.71 258 LEU B N 1
ATOM 1375 C CA . LEU B 1 258 ? -0.100 22.231 -36.676 1.00 16.85 258 LEU B CA 1
ATOM 1376 C C . LEU B 1 258 ? -0.133 20.755 -37.172 1.00 15.13 258 LEU B C 1
ATOM 1377 O O . LEU B 1 258 ? -1.114 20.308 -37.690 1.00 14.53 258 LEU B O 1
ATOM 1382 N N . ARG B 1 259 ? 0.905 20.014 -36.923 1.00 16.23 259 ARG B N 1
ATOM 1383 C CA . ARG B 1 259 ? 0.914 18.575 -37.252 1.00 16.07 259 ARG B CA 1
ATOM 1384 C C . ARG B 1 259 ? -0.184 17.819 -36.500 1.00 18.11 259 ARG B C 1
ATOM 1385 O O . ARG B 1 259 ? -0.870 16.947 -37.070 1.00 19.03 259 ARG B O 1
ATOM 1393 N N . ARG B 1 260 ? -0.362 18.137 -35.224 1.00 13.79 260 ARG B N 1
ATOM 1394 C CA . ARG B 1 260 ? -1.380 17.473 -34.467 1.00 15.47 260 ARG B CA 1
ATOM 1395 C C . ARG B 1 260 ? -2.740 17.793 -34.987 1.00 15.86 260 ARG B C 1
ATOM 1396 O O . ARG B 1 260 ? -3.638 16.963 -34.901 1.00 14.62 260 ARG B O 1
ATOM 1404 N N . HIS B 1 261 ? -2.916 19.037 -35.431 1.00 16.56 261 HIS B N 1
ATOM 1405 C CA . HIS B 1 261 ? -4.177 19.398 -36.082 1.00 16.96 261 HIS B CA 1
ATOM 1406 C C . HIS B 1 261 ? -4.408 18.594 -37.375 1.00 17.02 261 HIS B C 1
ATOM 1407 O O . HIS B 1 261 ? -5.518 18.068 -37.576 1.00 17.07 261 HIS B O 1
ATOM 1414 N N . ALA B 1 262 ? -3.398 18.479 -38.238 1.00 17.39 262 ALA B N 1
ATOM 1415 C CA . ALA B 1 262 ? -3.501 17.690 -39.445 1.00 17.69 262 ALA B CA 1
ATOM 1416 C C . ALA B 1 262 ? -3.870 16.211 -39.218 1.00 21.32 262 ALA B C 1
ATOM 1417 O O . ALA B 1 262 ? -4.637 15.615 -39.995 1.00 19.32 262 ALA B O 1
ATOM 1419 N N . VAL B 1 263 ? -3.364 15.629 -38.130 1.00 19.50 263 VAL B N 1
ATOM 1420 C CA . VAL B 1 263 ? -3.522 14.222 -37.856 1.00 17.49 263 VAL B CA 1
ATOM 1421 C C . VAL B 1 263 ? -4.841 13.949 -37.156 1.00 17.95 263 VAL B C 1
ATOM 1422 O O . VAL B 1 263 ? -5.524 12.896 -37.391 1.00 18.23 263 VAL B O 1
ATOM 1426 N N . TRP B 1 264 ? -5.259 14.862 -36.276 1.00 16.58 264 TRP B N 1
ATOM 1427 C CA . TRP B 1 264 ? -6.325 14.572 -35.384 1.00 16.40 264 TRP B CA 1
ATOM 1428 C C . TRP B 1 264 ? -7.645 15.302 -35.655 1.00 18.16 264 TRP B C 1
ATOM 1429 O O . TRP B 1 264 ? -8.684 14.851 -35.186 1.00 16.55 264 TRP B O 1
ATOM 1440 N N . ALA B 1 265 ? -7.613 16.441 -36.356 1.00 19.97 265 ALA B N 1
ATOM 1441 C CA . ALA B 1 265 ? -8.808 17.331 -36.396 1.00 21.88 265 ALA B CA 1
ATOM 1442 C C . ALA B 1 265 ? -9.998 16.668 -37.109 1.00 20.19 265 ALA B C 1
ATOM 1443 O O . ALA B 1 265 ? -11.111 16.927 -36.779 1.00 19.77 265 ALA B O 1
ATOM 1445 N N . GLY B 1 266 ? -9.704 15.835 -38.092 1.00 21.88 266 GLY B N 1
ATOM 1446 C CA . GLY B 1 266 ? -10.733 15.028 -38.790 1.00 24.85 266 GLY B CA 1
ATOM 1447 C C . GLY B 1 266 ? -11.337 13.879 -37.993 1.00 24.72 266 GLY B C 1
ATOM 1448 O O . GLY B 1 266 ? -12.258 13.237 -38.485 1.00 25.60 266 GLY B O 1
ATOM 1449 N N . ILE B 1 267 ? -10.830 13.590 -36.785 1.00 22.37 267 ILE B N 1
ATOM 1450 C CA . ILE B 1 267 ? -11.370 12.541 -35.935 1.00 21.19 267 ILE B CA 1
ATOM 1451 C C . ILE B 1 267 ? -12.366 13.121 -34.964 1.00 22.32 267 ILE B C 1
ATOM 1452 O O . ILE B 1 267 ? -12.031 13.910 -34.041 1.00 22.30 267 ILE B O 1
ATOM 1457 N N . THR B 1 268 ? -13.621 12.692 -35.122 1.00 25.93 268 THR B N 1
ATOM 1458 C CA . THR B 1 268 ? -14.715 13.159 -34.270 1.00 26.40 268 THR B CA 1
ATOM 1459 C C . THR B 1 268 ? -15.398 12.092 -33.470 1.00 26.97 268 THR B C 1
ATOM 1460 O O . THR B 1 268 ? -16.110 12.396 -32.532 1.00 28.32 268 THR B O 1
ATOM 1464 N N . ALA B 1 269 ? -15.195 10.830 -33.797 1.00 24.81 269 ALA B N 1
ATOM 1465 C CA . ALA B 1 269 ? -15.623 9.759 -32.887 1.00 26.35 269 ALA B CA 1
ATOM 1466 C C . ALA B 1 269 ? -14.457 8.782 -32.736 1.00 24.11 269 ALA B C 1
ATOM 1467 O O . ALA B 1 269 ? -13.563 8.750 -33.571 1.00 28.19 269 ALA B O 1
ATOM 1469 N N . VAL B 1 270 ? -14.530 7.951 -31.726 1.00 21.43 270 VAL B N 1
ATOM 1470 C CA . VAL B 1 270 ? -13.466 7.036 -31.419 1.00 21.14 270 VAL B CA 1
ATOM 1471 C C . VAL B 1 270 ? -13.551 5.791 -32.296 1.00 23.79 270 VAL B C 1
ATOM 1472 O O . VAL B 1 270 ? -14.566 5.514 -32.881 1.00 23.44 270 VAL B O 1
ATOM 1476 N N . PRO B 1 271 ? -12.463 5.032 -32.382 1.00 22.40 271 PRO B N 1
ATOM 1477 C CA . PRO B 1 271 ? -12.612 3.810 -33.190 1.00 21.51 271 PRO B CA 1
ATOM 1478 C C . PRO B 1 271 ? -13.571 2.848 -32.540 1.00 20.72 271 PRO B C 1
ATOM 1479 O O . PRO B 1 271 ? -13.658 2.752 -31.301 1.00 17.49 271 PRO B O 1
ATOM 1483 N N . MET B 1 272 ? -14.305 2.135 -33.391 1.00 19.92 272 MET B N 1
ATOM 1484 C CA . MET B 1 272 ? -15.128 1.065 -32.895 1.00 20.09 272 MET B CA 1
ATOM 1485 C C . MET B 1 272 ? -14.311 -0.040 -32.193 1.00 19.01 272 MET B C 1
ATOM 1486 O O . MET B 1 272 ? -13.131 -0.323 -32.513 1.00 18.23 272 MET B O 1
ATOM 1491 N N . SER B 1 273 ? -14.924 -0.651 -31.191 1.00 19.63 273 SER B N 1
ATOM 1492 C CA . SER B 1 273 ? -14.285 -1.726 -30.491 1.00 21.66 273 SER B CA 1
ATOM 1493 C C . SER B 1 273 ? -15.276 -2.772 -30.041 1.00 24.00 273 SER B C 1
ATOM 1494 O O . SER B 1 273 ? -16.533 -2.544 -29.977 1.00 21.75 273 SER B O 1
ATOM 1497 N N . GLY B 1 274 ? -14.682 -3.922 -29.770 1.00 24.02 274 GLY B N 1
ATOM 1498 C CA . GLY B 1 274 ? -15.397 -5.072 -29.284 1.00 28.44 274 GLY B CA 1
ATOM 1499 C C . GLY B 1 274 ? -14.971 -5.347 -27.883 1.00 32.95 274 GLY B C 1
ATOM 1500 O O . GLY B 1 274 ? -14.918 -4.418 -27.062 1.00 36.41 274 GLY B O 1
ATOM 1501 N N . ALA B 1 275 ? -14.688 -6.634 -27.629 1.00 35.26 275 ALA B N 1
ATOM 1502 C CA . ALA B 1 275 ? -14.431 -7.179 -26.279 1.00 35.16 275 ALA B CA 1
ATOM 1503 C C . ALA B 1 275 ? -13.096 -6.655 -25.771 1.00 34.44 275 ALA B C 1
ATOM 1504 O O . ALA B 1 275 ? -12.127 -6.632 -26.525 1.00 30.96 275 ALA B O 1
ATOM 1506 N N . GLY B 1 276 ? -13.077 -6.205 -24.517 1.00 34.21 276 GLY B N 1
ATOM 1507 C CA . GLY B 1 276 ? -11.865 -5.715 -23.868 1.00 32.79 276 GLY B CA 1
ATOM 1508 C C . GLY B 1 276 ? -11.450 -4.360 -24.401 1.00 29.31 276 GLY B C 1
ATOM 1509 O O . GLY B 1 276 ? -10.273 -3.968 -24.255 1.00 34.48 276 GLY B O 1
ATOM 1510 N N . ASN B 1 277 ? -12.406 -3.637 -24.979 1.00 27.47 277 ASN B N 1
ATOM 1511 C CA . ASN B 1 277 ? -12.157 -2.339 -25.586 1.00 28.12 277 ASN B CA 1
ATOM 1512 C C . ASN B 1 277 ? -11.042 -2.401 -26.642 1.00 24.06 277 ASN B C 1
ATOM 1513 O O . ASN B 1 277 ? -10.301 -1.462 -26.807 1.00 23.94 277 ASN B O 1
ATOM 1518 N N . LYS B 1 278 ? -10.931 -3.524 -27.328 1.00 21.69 278 LYS B N 1
ATOM 1519 C CA . LYS B 1 278 ? -9.911 -3.744 -28.329 1.00 22.19 278 LYS B CA 1
ATOM 1520 C C . LYS B 1 278 ? -10.484 -3.310 -29.663 1.00 20.22 278 LYS B C 1
ATOM 1521 O O . LYS B 1 278 ? -11.527 -3.810 -30.102 1.00 19.77 278 LYS B O 1
ATOM 1527 N N . THR B 1 279 ? -9.829 -2.358 -30.274 1.00 15.65 279 THR B N 1
ATOM 1528 C CA . THR B 1 279 ? -10.189 -1.886 -31.593 1.00 16.62 279 THR B CA 1
ATOM 1529 C C . THR B 1 279 ? -9.490 -2.765 -32.619 1.00 15.92 279 THR B C 1
ATOM 1530 O O . THR B 1 279 ? -8.456 -3.317 -32.302 1.00 15.29 279 THR B O 1
ATOM 1534 N N . PRO B 1 280 ? -10.022 -2.866 -33.860 1.00 14.93 280 PRO B N 1
ATOM 1535 C CA . PRO B 1 280 ? -9.410 -3.686 -34.899 1.00 16.18 280 PRO B CA 1
ATOM 1536 C C . PRO B 1 280 ? -8.354 -2.826 -35.682 1.00 16.87 280 PRO B C 1
ATOM 1537 O O . PRO B 1 280 ? -8.403 -2.744 -36.902 1.00 16.02 280 PRO B O 1
ATOM 1541 N N . LEU B 1 281 ? -7.452 -2.169 -34.925 1.00 15.88 281 LEU B N 1
ATOM 1542 C CA . LEU B 1 281 ? -6.379 -1.313 -35.473 1.00 17.10 281 LEU B CA 1
ATOM 1543 C C . LEU B 1 281 ? -5.050 -1.913 -35.079 1.00 16.31 281 LEU B C 1
ATOM 1544 O O . LEU B 1 281 ? -4.889 -2.390 -33.987 1.00 16.19 281 LEU B O 1
ATOM 1549 N N . ALA B 1 282 ? -4.113 -1.915 -35.988 1.00 16.32 282 ALA B N 1
ATOM 1550 C CA . ALA B 1 282 ? -2.827 -2.526 -35.753 1.00 17.94 282 ALA B CA 1
ATOM 1551 C C . ALA B 1 282 ? -2.062 -1.754 -34.644 1.00 17.81 282 ALA B C 1
ATOM 1552 O O . ALA B 1 282 ? -2.053 -0.478 -34.616 1.00 15.56 282 ALA B O 1
ATOM 1554 N N . PRO B 1 283 ? -1.406 -2.511 -33.743 1.00 18.99 283 PRO B N 1
ATOM 1555 C CA . PRO B 1 283 ? -0.483 -1.844 -32.818 1.00 18.46 283 PRO B CA 1
ATOM 1556 C C . PRO B 1 283 ? 0.757 -1.373 -33.523 1.00 16.58 283 PRO B C 1
ATOM 1557 O O . PRO B 1 283 ? 1.070 -1.837 -34.595 1.00 16.06 283 PRO B O 1
ATOM 1561 N N . MET B 1 284 ? 1.462 -0.431 -32.923 1.00 17.52 284 MET B N 1
ATOM 1562 C CA . MET B 1 284 ? 2.820 -0.102 -33.326 1.00 19.11 284 MET B CA 1
ATOM 1563 C C . MET B 1 284 ? 3.712 -1.313 -33.256 1.00 20.18 284 MET B C 1
AT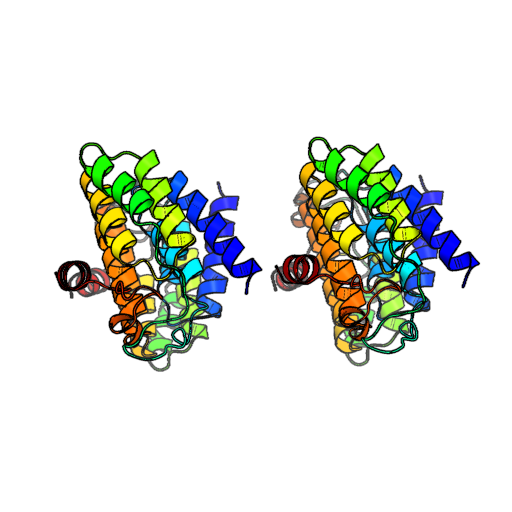OM 1564 O O . MET B 1 284 ? 3.582 -2.131 -32.287 1.00 19.80 284 MET B O 1
ATOM 1569 N N . SER B 1 285 ? 4.570 -1.446 -34.264 1.00 18.58 285 SER B N 1
ATOM 1570 C CA . SER B 1 285 ? 5.600 -2.472 -34.282 1.00 23.04 285 SER B CA 1
ATOM 1571 C C . SER B 1 285 ? 6.465 -2.350 -33.036 1.00 20.86 285 SER B C 1
ATOM 1572 O O . SER B 1 285 ? 7.062 -1.297 -32.789 1.00 21.93 285 SER B O 1
ATOM 1575 N N . ALA B 1 286 ? 6.571 -3.422 -32.293 1.00 20.89 286 ALA B N 1
ATOM 1576 C CA . ALA B 1 286 ? 7.415 -3.427 -31.108 1.00 22.55 286 ALA B CA 1
ATOM 1577 C C . ALA B 1 286 ? 8.896 -3.142 -31.451 1.00 23.95 286 ALA B C 1
ATOM 1578 O O . ALA B 1 286 ? 9.597 -2.399 -30.738 1.00 22.20 286 ALA B O 1
ATOM 1580 N N . ASP B 1 287 ? 9.363 -3.734 -32.552 1.00 23.65 287 ASP B N 1
ATOM 1581 C CA . ASP B 1 287 ? 10.763 -3.540 -32.972 1.00 26.21 287 ASP B CA 1
ATOM 1582 C C . ASP B 1 287 ? 11.017 -2.110 -33.263 1.00 21.77 287 ASP B C 1
ATOM 1583 O O . ASP B 1 287 ? 12.062 -1.578 -32.925 1.00 22.18 287 ASP B O 1
ATOM 1588 N N . MET B 1 288 ? 10.052 -1.463 -33.890 1.00 21.96 288 MET B N 1
ATOM 1589 C CA . MET B 1 288 ? 10.200 -0.067 -34.204 1.00 19.94 288 MET B CA 1
ATOM 1590 C C . MET B 1 288 ? 10.261 0.767 -32.912 1.00 20.08 288 MET B C 1
ATOM 1591 O O . MET B 1 288 ? 11.145 1.621 -32.755 1.00 20.84 288 MET B O 1
ATOM 1596 N N . VAL B 1 289 ? 9.369 0.484 -31.946 1.00 19.13 289 VAL B N 1
ATOM 1597 C CA . VAL B 1 289 ? 9.361 1.187 -30.680 1.00 21.12 289 VAL B CA 1
ATOM 1598 C C . VAL B 1 289 ? 10.652 0.908 -29.838 1.00 23.40 289 VAL B C 1
ATOM 1599 O O . VAL B 1 289 ? 11.166 1.821 -29.167 1.00 20.18 289 VAL B O 1
ATOM 1603 N N . ASP B 1 290 ? 11.165 -0.318 -29.916 1.00 21.87 290 ASP B N 1
ATOM 1604 C CA . ASP B 1 290 ? 12.463 -0.691 -29.287 1.00 21.61 290 ASP B CA 1
ATOM 1605 C C . ASP B 1 290 ? 13.619 0.164 -29.795 1.00 22.43 290 ASP B C 1
ATOM 1606 O O . ASP B 1 290 ? 14.481 0.621 -29.020 1.00 21.51 290 ASP B O 1
ATOM 1611 N N . GLU B 1 291 ? 13.628 0.381 -31.111 1.00 20.27 291 GLU B N 1
ATOM 1612 C CA . GLU B 1 291 ? 14.667 1.180 -31.739 1.00 21.43 291 GLU B CA 1
ATOM 1613 C C . GLU B 1 291 ? 14.657 2.645 -31.188 1.00 20.34 291 GLU B C 1
ATOM 1614 O O . GLU B 1 291 ? 15.711 3.226 -30.919 1.00 19.43 291 GLU B O 1
ATOM 1620 N N . TYR B 1 292 ? 13.467 3.233 -31.044 1.00 19.30 292 TYR B N 1
ATOM 1621 C CA . TYR B 1 292 ? 13.328 4.593 -30.475 1.00 19.64 292 TYR B CA 1
ATOM 1622 C C . TYR B 1 292 ? 13.770 4.633 -28.989 1.00 20.63 292 TYR B C 1
ATOM 1623 O O . TYR B 1 292 ? 14.445 5.554 -28.574 1.00 21.50 292 TYR B O 1
ATOM 1632 N N . ARG B 1 293 ? 13.360 3.653 -28.201 1.00 21.57 293 ARG B N 1
ATOM 1633 C CA . ARG B 1 293 ? 13.735 3.615 -26.805 1.00 26.37 293 ARG B CA 1
ATOM 1634 C C . ARG B 1 293 ? 15.240 3.453 -26.662 1.00 24.91 293 ARG B C 1
ATOM 1635 O O . ARG B 1 293 ? 15.864 4.188 -25.896 1.00 26.49 293 ARG B O 1
ATOM 1643 N N . ALA B 1 294 ? 15.824 2.562 -27.444 1.00 22.26 294 ALA B N 1
ATOM 1644 C CA . ALA B 1 294 ? 17.292 2.394 -27.401 1.00 21.55 294 ALA B CA 1
ATOM 1645 C C . ALA B 1 294 ? 18.081 3.640 -27.725 1.00 22.72 294 ALA B C 1
ATOM 1646 O O . ALA B 1 294 ? 19.102 3.916 -27.081 1.00 24.62 294 ALA B O 1
ATOM 1648 N N . ALA B 1 295 ? 17.605 4.415 -28.706 1.00 20.99 295 ALA B N 1
ATOM 1649 C CA . ALA B 1 295 ? 18.245 5.612 -29.166 1.00 21.63 295 ALA B CA 1
ATOM 1650 C C . ALA B 1 295 ? 18.076 6.828 -28.243 1.00 23.31 295 ALA B C 1
ATOM 1651 O O . ALA B 1 295 ? 18.703 7.855 -28.525 1.00 25.63 295 ALA B O 1
ATOM 1653 N N . MET B 1 296 ? 17.234 6.724 -27.199 1.00 23.91 296 MET B N 1
ATOM 1654 C CA . MET B 1 296 ? 16.952 7.817 -26.252 1.00 28.85 296 MET B CA 1
ATOM 1655 C C . MET B 1 296 ? 18.183 8.195 -25.414 1.00 31.29 296 MET B C 1
ATOM 1656 O O . MET B 1 296 ? 18.310 9.348 -24.972 1.00 28.46 296 MET B O 1
ATOM 1661 N N . ASN B 1 297 ? 19.070 7.224 -25.201 1.00 35.01 297 ASN B N 1
ATOM 1662 C CA . ASN B 1 297 ? 20.387 7.490 -24.604 1.00 37.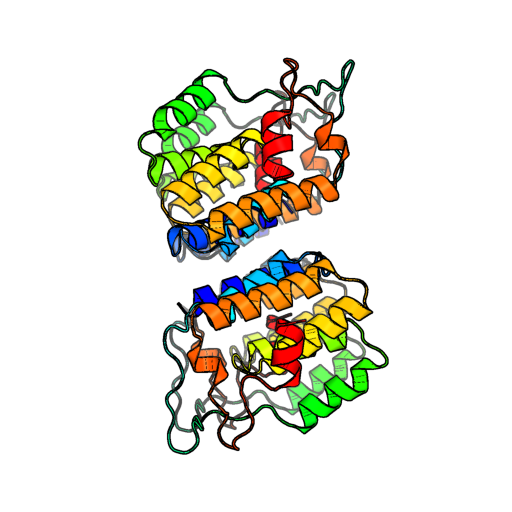70 297 ASN B CA 1
ATOM 1663 C C . ASN B 1 297 ? 21.323 8.412 -25.425 1.00 39.20 297 ASN B C 1
ATOM 1664 O O . ASN B 1 297 ? 22.265 8.976 -24.859 1.00 39.62 297 ASN B O 1
ATOM 1669 N N . ALA B 1 298 ? 21.054 8.625 -26.718 1.00 30.90 298 ALA B N 1
ATOM 1670 C CA . ALA B 1 298 ? 21.789 9.596 -27.496 1.00 30.69 298 ALA B CA 1
ATOM 1671 C C . ALA B 1 298 ? 20.905 10.158 -28.629 1.00 27.97 298 ALA B C 1
ATOM 1672 O O . ALA B 1 298 ? 21.083 9.807 -29.802 1.00 24.29 298 ALA B O 1
ATOM 1674 N N . PRO B 1 299 ? 19.993 11.081 -28.280 1.00 24.92 299 PRO B N 1
ATOM 1675 C CA . PRO B 1 299 ? 18.959 11.479 -29.185 1.00 25.44 299 PRO B CA 1
ATOM 1676 C C . PRO B 1 299 ? 19.450 12.535 -30.110 1.00 23.62 299 PRO B C 1
ATOM 1677 O O . PRO B 1 299 ? 20.308 13.328 -29.736 1.00 23.11 299 PRO B O 1
ATOM 1681 N N . ASP B 1 300 ? 18.889 12.577 -31.305 1.00 23.05 300 ASP B N 1
ATOM 1682 C CA . ASP B 1 300 ? 19.260 13.563 -32.242 1.00 22.45 300 ASP B CA 1
ATOM 1683 C C . ASP B 1 300 ? 18.053 13.869 -33.034 1.00 20.75 300 ASP B C 1
ATOM 1684 O O . ASP B 1 300 ? 16.961 13.292 -32.788 1.00 20.17 300 ASP B O 1
ATOM 1689 N N . GLN B 1 301 ? 18.248 14.754 -33.987 1.00 21.20 301 GLN B N 1
ATOM 1690 C CA . GLN B 1 301 ? 17.169 15.212 -34.833 1.00 25.20 301 GLN B CA 1
ATOM 1691 C C . GLN B 1 301 ? 16.596 14.053 -35.709 1.00 24.22 301 GLN B C 1
ATOM 1692 O O . GLN B 1 301 ? 15.383 13.983 -35.908 1.00 20.32 301 GLN B O 1
ATOM 1698 N N . GLY B 1 302 ? 17.473 13.185 -36.222 1.00 22.25 302 GLY B N 1
ATOM 1699 C CA . GLY B 1 302 ? 17.066 11.995 -36.985 1.00 20.69 302 GLY B CA 1
ATOM 1700 C C . GLY B 1 302 ? 16.081 11.087 -36.215 1.00 18.66 302 GLY B C 1
ATOM 1701 O O . GLY B 1 302 ? 15.021 10.692 -36.768 1.00 19.09 302 GLY B O 1
ATOM 1702 N N . LEU B 1 303 ? 16.439 10.768 -34.983 1.00 16.70 303 LEU B N 1
ATOM 1703 C CA . LEU B 1 303 ? 15.557 10.062 -34.066 1.00 17.33 303 LEU B CA 1
ATOM 1704 C C . LEU B 1 303 ? 14.230 10.764 -33.897 1.00 18.47 303 LEU B C 1
ATOM 1705 O O . LEU B 1 303 ? 13.175 10.148 -34.034 1.00 16.39 303 LEU B O 1
ATOM 1710 N N . TRP B 1 304 ? 14.297 12.051 -33.614 1.00 17.43 304 TRP B N 1
ATOM 1711 C CA . TRP B 1 304 ? 13.117 12.834 -33.321 1.00 17.45 304 TRP B CA 1
ATOM 1712 C C . TRP B 1 304 ? 12.157 12.858 -34.516 1.00 18.18 304 TRP B C 1
ATOM 1713 O O . TRP B 1 304 ? 10.954 12.652 -34.340 1.00 15.03 304 TRP B O 1
ATOM 1724 N N . GLN B 1 305 ? 12.726 13.032 -35.718 1.00 16.45 305 GLN B N 1
ATOM 1725 C CA . GLN B 1 305 ? 11.994 13.022 -36.968 1.00 17.87 305 GLN B CA 1
ATOM 1726 C C . GLN B 1 305 ? 11.255 11.684 -37.239 1.00 16.41 305 GLN B C 1
ATOM 1727 O O . GLN B 1 305 ? 10.132 11.674 -37.798 1.00 13.53 305 GLN B O 1
ATOM 1733 N N . ARG B 1 306 ? 11.888 10.589 -36.843 1.00 15.40 306 ARG B N 1
ATOM 1734 C CA . ARG B 1 306 ? 11.325 9.268 -37.047 1.00 14.28 306 ARG B CA 1
ATOM 1735 C C . ARG B 1 306 ? 10.176 9.048 -36.107 1.00 12.95 306 ARG B C 1
ATOM 1736 O O . ARG B 1 306 ? 9.166 8.515 -36.527 1.00 12.62 306 ARG B O 1
ATOM 1744 N N . ILE B 1 307 ? 10.358 9.398 -34.839 1.00 11.94 307 ILE B N 1
ATOM 1745 C CA . ILE B 1 307 ? 9.257 9.337 -33.868 1.00 13.36 307 ILE B CA 1
ATOM 1746 C C . ILE B 1 307 ? 8.048 10.175 -34.331 1.00 13.15 307 ILE B C 1
ATOM 1747 O O . ILE B 1 307 ? 6.891 9.673 -34.324 1.00 12.74 307 ILE B O 1
ATOM 1752 N N . GLU B 1 308 ? 8.306 11.442 -34.680 1.00 13.46 308 GLU B N 1
ATOM 1753 C CA . GLU B 1 308 ? 7.284 12.330 -35.241 1.00 14.21 308 GLU B CA 1
ATOM 1754 C C . GLU B 1 308 ? 6.614 11.708 -36.467 1.00 14.45 308 GLU B C 1
ATOM 1755 O O . GLU B 1 308 ? 5.399 11.771 -36.565 1.00 16.59 308 GLU B O 1
ATOM 1761 N N . GLN B 1 309 ? 7.384 11.104 -37.392 1.00 14.26 309 GLN B N 1
ATOM 1762 C CA . GLN B 1 309 ? 6.800 10.437 -38.570 1.00 15.59 309 GLN B CA 1
ATOM 1763 C C . GLN B 1 309 ? 5.846 9.285 -38.124 1.00 14.12 309 GLN B C 1
ATOM 1764 O O . GLN B 1 309 ? 4.734 9.161 -38.629 1.00 13.79 309 GLN B O 1
ATOM 1770 N N . SER B 1 310 ? 6.269 8.489 -37.146 1.00 14.03 310 SER B N 1
ATOM 1771 C CA . SER B 1 310 ? 5.475 7.395 -36.688 1.00 14.92 310 SER B CA 1
ATOM 1772 C C . SER B 1 310 ? 4.135 7.863 -36.095 1.00 14.71 310 SER B C 1
ATOM 1773 O O . SER B 1 310 ? 3.099 7.274 -36.414 1.00 14.52 310 SER B O 1
ATOM 1776 N N . LEU B 1 311 ? 4.152 8.924 -35.293 1.00 14.74 311 LEU B N 1
ATOM 1777 C CA . LEU B 1 311 ? 2.921 9.378 -34.661 1.00 15.67 311 LEU B CA 1
ATOM 1778 C C . LEU B 1 311 ? 1.954 10.070 -35.677 1.00 15.99 311 LEU B C 1
ATOM 1779 O O . LEU B 1 311 ? 0.702 10.171 -35.412 1.00 15.25 311 LEU B O 1
ATOM 1784 N N . THR B 1 312 ? 2.527 10.437 -36.834 1.00 13.87 312 THR B N 1
ATOM 1785 C CA . THR B 1 312 ? 1.772 10.925 -37.990 1.00 15.55 312 THR B CA 1
ATOM 1786 C C . THR B 1 312 ? 1.090 9.769 -38.686 1.00 16.03 312 THR B C 1
ATOM 1787 O O . THR B 1 312 ? -0.125 9.883 -39.057 1.00 17.28 312 THR B O 1
ATOM 1791 N N . LEU B 1 313 ? 1.806 8.649 -38.808 1.00 15.61 313 LEU B N 1
ATOM 1792 C CA . LEU B 1 313 ? 1.251 7.402 -39.424 1.00 16.87 313 LEU B CA 1
ATOM 1793 C C . LEU B 1 313 ? 0.318 6.615 -38.513 1.00 19.03 313 LEU B C 1
ATOM 1794 O O . LEU B 1 313 ? -0.536 5.880 -39.023 1.00 19.95 313 LEU B O 1
ATOM 1799 N N . ALA B 1 314 ? 0.525 6.730 -37.194 1.00 17.14 314 ALA B N 1
ATOM 1800 C CA . ALA B 1 314 ? -0.205 6.005 -36.145 1.00 17.55 314 ALA B CA 1
ATOM 1801 C C . ALA B 1 314 ? -0.843 6.987 -35.168 1.00 15.97 314 ALA B C 1
ATOM 1802 O O . ALA B 1 314 ? -0.276 7.313 -34.171 1.00 15.33 314 ALA B O 1
ATOM 1804 N N . PRO B 1 315 ? -2.057 7.459 -35.467 1.00 15.12 315 PRO B N 1
ATOM 1805 C CA . PRO B 1 315 ? -2.611 8.610 -34.694 1.00 14.73 315 PRO B CA 1
ATOM 1806 C C . PRO B 1 315 ? -2.864 8.309 -33.251 1.00 13.54 315 PRO B C 1
ATOM 1807 O O . PRO B 1 315 ? -2.938 9.229 -32.463 1.00 14.13 315 PRO B O 1
ATOM 1811 N N . TYR B 1 316 ? -3.024 7.030 -32.914 1.00 12.89 316 TYR B N 1
ATOM 1812 C CA . TYR B 1 316 ? -3.444 6.634 -31.586 1.00 13.17 316 TYR B CA 1
ATOM 1813 C C . TYR B 1 316 ? -2.287 6.165 -30.770 1.00 12.09 316 TYR B C 1
ATOM 1814 O O . TYR B 1 316 ? -2.494 5.666 -29.683 1.00 11.25 316 TYR B O 1
ATOM 1823 N N . TRP B 1 317 ? -1.080 6.225 -31.328 1.00 12.30 317 TRP B N 1
ATOM 1824 C CA . TRP B 1 317 ? 0.158 5.778 -30.638 1.00 13.48 317 TRP B CA 1
ATOM 1825 C C . TRP B 1 317 ? 0.651 6.918 -29.719 1.00 13.72 317 TRP B C 1
ATOM 1826 O O . TRP B 1 317 ? 1.551 7.697 -30.054 1.00 14.21 317 TRP B O 1
ATOM 1837 N N . PHE B 1 318 ? -0.039 7.063 -28.610 1.00 14.36 318 PHE B N 1
ATOM 1838 C CA . PHE B 1 318 ? 0.154 8.179 -27.730 1.00 14.41 318 PHE B CA 1
ATOM 1839 C C . PHE B 1 318 ? 1.508 8.078 -27.061 1.00 14.72 318 PHE B C 1
ATOM 1840 O O . PHE B 1 318 ? 2.061 9.108 -26.696 1.00 13.37 318 PHE B O 1
ATOM 1848 N N . GLU B 1 319 ? 2.024 6.854 -26.919 1.00 15.29 319 GLU B N 1
ATOM 1849 C CA . GLU B 1 319 ? 3.355 6.706 -26.372 1.00 17.78 319 GLU B CA 1
ATOM 1850 C C . GLU B 1 319 ? 4.414 7.488 -27.197 1.00 17.47 319 GLU B C 1
ATOM 1851 O O . GLU B 1 319 ? 5.406 8.001 -26.645 1.00 17.50 319 GLU B O 1
ATOM 1857 N N . GLY B 1 320 ? 4.208 7.571 -28.497 1.00 14.02 320 GLY B N 1
ATOM 1858 C CA . GLY B 1 320 ? 5.066 8.374 -29.331 1.00 13.87 320 GLY B CA 1
ATOM 1859 C C . GLY B 1 320 ? 5.172 9.833 -28.973 1.00 13.94 320 GLY B C 1
ATOM 1860 O O . GLY B 1 320 ? 6.228 10.398 -29.050 1.00 13.47 320 GLY B O 1
ATOM 1861 N N . HIS B 1 321 ? 4.087 10.437 -28.540 1.00 13.44 321 HIS B N 1
ATOM 1862 C CA . HIS B 1 321 ? 4.102 11.800 -28.105 1.00 14.51 321 HIS B CA 1
ATOM 1863 C C . HIS B 1 321 ? 5.018 11.945 -26.839 1.00 16.11 321 HIS B C 1
ATOM 1864 O O . HIS B 1 321 ? 5.740 12.951 -26.701 1.00 15.05 321 HIS B O 1
ATOM 1871 N N . ARG B 1 322 ? 4.943 10.947 -25.926 1.00 17.00 322 ARG B N 1
ATOM 1872 C CA . ARG B 1 322 ? 5.767 10.964 -24.740 1.00 17.54 322 ARG B CA 1
ATOM 1873 C C . ARG B 1 322 ? 7.238 10.903 -25.181 1.00 16.50 322 ARG B C 1
ATOM 1874 O O . ARG B 1 322 ? 8.066 11.704 -24.711 1.00 15.12 322 ARG B O 1
ATOM 1882 N N . LEU B 1 323 ? 7.548 9.953 -26.081 1.00 14.72 323 LEU B N 1
ATOM 1883 C CA . LEU B 1 323 ? 8.919 9.833 -26.552 1.00 14.70 323 LEU B CA 1
ATOM 1884 C C . LEU B 1 323 ? 9.365 11.114 -27.222 1.00 14.79 323 LEU B C 1
ATOM 1885 O O . LEU B 1 323 ? 10.432 11.603 -26.946 1.00 17.07 323 LEU B O 1
ATOM 1890 N N . SER B 1 324 ? 8.525 11.692 -28.067 1.00 13.54 324 SER B N 1
ATOM 1891 C CA . SER B 1 324 ? 8.888 12.920 -28.776 1.00 14.36 324 SER B CA 1
ATOM 1892 C C . SER B 1 324 ? 9.193 14.078 -27.780 1.00 14.11 324 SER B C 1
ATOM 1893 O O . SER B 1 324 ? 10.211 14.780 -27.905 1.00 15.97 324 SER B O 1
ATOM 1896 N N . ALA B 1 325 ? 8.349 14.249 -26.774 1.00 13.73 325 ALA B N 1
ATOM 1897 C CA . ALA B 1 325 ? 8.595 15.302 -25.791 1.00 15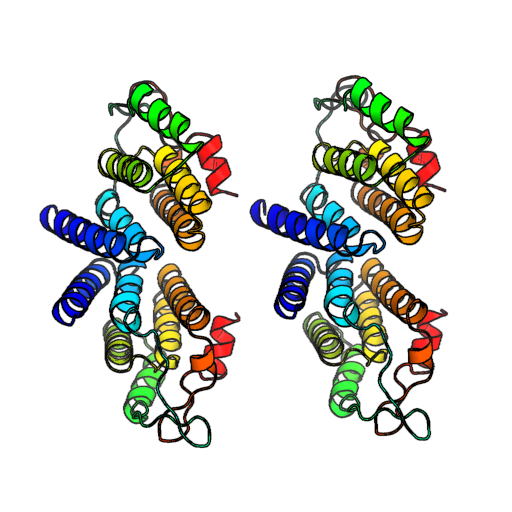.56 325 ALA B CA 1
ATOM 1898 C C . ALA B 1 325 ? 9.873 15.027 -24.966 1.00 15.31 325 ALA B C 1
ATOM 1899 O O . ALA B 1 325 ? 10.625 15.939 -24.683 1.00 17.18 325 ALA B O 1
ATOM 1901 N N . GLU B 1 326 ? 10.120 13.788 -24.607 1.00 17.02 326 GLU B N 1
ATOM 1902 C CA . GLU B 1 326 ? 11.408 13.418 -23.986 1.00 19.87 326 GLU B CA 1
ATOM 1903 C C . GLU B 1 326 ? 12.644 13.784 -24.844 1.00 20.34 326 GLU B C 1
ATOM 1904 O O . GLU B 1 326 ? 13.580 14.395 -24.343 1.00 19.96 326 GLU B O 1
ATOM 1910 N N . VAL B 1 327 ? 12.623 13.462 -26.136 1.00 18.97 327 VAL B N 1
ATOM 1911 C CA . VAL B 1 327 ? 13.667 13.920 -27.058 1.00 19.15 327 VAL B CA 1
ATOM 1912 C C . VAL B 1 327 ? 13.788 15.442 -27.016 1.00 20.47 327 VAL B C 1
ATOM 1913 O O . VAL B 1 327 ? 14.902 16.001 -26.892 1.00 18.79 327 VAL B O 1
ATOM 1917 N N . ALA B 1 328 ? 12.636 16.124 -27.086 1.00 17.87 328 ALA B N 1
ATOM 1918 C CA . ALA B 1 328 ? 12.654 17.553 -27.139 1.00 20.42 328 ALA B CA 1
ATOM 1919 C C . ALA B 1 328 ? 13.378 18.086 -25.881 1.00 22.23 328 ALA B C 1
ATOM 1920 O O . ALA B 1 328 ? 14.263 18.970 -25.973 1.00 21.70 328 ALA B O 1
ATOM 1922 N N . GLU B 1 329 ? 13.003 17.542 -24.736 1.00 22.69 329 GLU B N 1
ATOM 1923 C CA . GLU B 1 329 ? 13.533 17.992 -23.445 1.00 26.60 329 GLU B CA 1
ATOM 1924 C C . GLU B 1 329 ? 15.027 17.751 -23.362 1.00 25.48 329 GLU B C 1
ATOM 1925 O O . GLU B 1 329 ? 15.791 18.652 -22.969 1.00 25.76 329 GLU B O 1
ATOM 1931 N N . LYS B 1 330 ? 15.428 16.570 -23.785 1.00 22.91 330 LYS B N 1
ATOM 1932 C CA . LYS B 1 330 ? 16.826 16.186 -23.811 1.00 25.70 330 LYS B CA 1
ATOM 1933 C C . LYS B 1 330 ? 17.687 17.002 -24.759 1.00 26.10 330 LYS B C 1
ATOM 1934 O O . LYS B 1 330 ? 18.871 17.201 -24.476 1.00 30.34 330 LYS B O 1
ATOM 1940 N N . LEU B 1 331 ? 17.119 17.485 -25.856 1.00 25.46 331 LEU B N 1
ATOM 1941 C CA . LEU B 1 331 ? 17.802 18.383 -26.761 1.00 26.58 331 LEU B CA 1
ATOM 1942 C C . LEU B 1 331 ? 17.667 19.858 -26.372 1.00 26.43 331 LEU B C 1
ATOM 1943 O O . LEU B 1 331 ? 18.112 20.722 -27.153 1.00 28.82 331 LEU B O 1
ATOM 1948 N N . GLY B 1 332 ? 17.021 20.147 -25.231 1.00 26.82 332 GLY B N 1
ATOM 1949 C CA . GLY B 1 332 ? 16.911 21.477 -24.677 1.00 25.43 332 GLY B CA 1
ATOM 1950 C C . GLY B 1 332 ? 15.753 22.275 -25.261 1.00 29.06 332 GLY B C 1
ATOM 1951 O O . GLY B 1 332 ? 15.746 23.506 -25.221 1.00 25.63 332 GLY B O 1
ATOM 1952 N N . PHE B 1 333 ? 14.764 21.590 -25.823 1.00 25.32 333 PHE B N 1
ATOM 1953 C CA . PHE B 1 333 ? 13.657 22.305 -26.440 1.00 24.71 333 PHE B CA 1
ATOM 1954 C C . PHE B 1 333 ? 12.412 22.153 -25.544 1.00 21.17 333 PHE B C 1
ATOM 1955 O O . PHE B 1 333 ? 11.413 21.481 -25.911 1.00 17.15 333 PHE B O 1
ATOM 1963 N N . GLY B 1 334 ? 12.489 22.820 -24.403 1.00 19.86 334 GLY B N 1
ATOM 1964 C CA . GLY B 1 334 ? 11.471 22.781 -23.368 1.00 20.25 334 GLY B CA 1
ATOM 1965 C C . GLY B 1 334 ? 10.091 23.310 -23.781 1.00 19.13 334 GLY B C 1
ATOM 1966 O O . GLY B 1 334 ? 9.036 22.743 -23.421 1.00 18.64 334 GLY B O 1
ATOM 1967 N N . ALA B 1 335 ? 10.053 24.396 -24.519 1.00 17.56 335 ALA B N 1
ATOM 1968 C CA . ALA B 1 335 ? 8.780 24.905 -24.991 1.00 16.63 335 ALA B CA 1
ATOM 1969 C C . ALA B 1 335 ? 8.103 23.866 -25.915 1.00 17.07 335 ALA B C 1
ATOM 1970 O O . ALA B 1 335 ? 6.893 23.616 -25.785 1.00 16.43 335 ALA B O 1
ATOM 1972 N N . VAL B 1 336 ? 8.891 23.247 -26.801 1.00 14.66 336 VAL B N 1
ATOM 1973 C CA . VAL B 1 336 ? 8.294 22.246 -27.691 1.00 14.25 336 VAL B CA 1
ATOM 1974 C C . VAL B 1 336 ? 7.773 21.055 -26.857 1.00 14.17 336 VAL B C 1
ATOM 1975 O O . VAL B 1 336 ? 6.676 20.510 -27.147 1.00 14.54 336 VAL B O 1
ATOM 1979 N N . ALA B 1 337 ? 8.525 20.629 -25.842 1.00 14.32 337 ALA B N 1
ATOM 1980 C CA . ALA B 1 337 ? 8.082 19.514 -24.970 1.00 15.66 337 ALA B CA 1
ATOM 1981 C C . ALA B 1 337 ? 6.772 19.839 -24.346 1.00 17.50 337 ALA B C 1
ATOM 1982 O O . ALA B 1 337 ? 5.868 19.007 -24.299 1.00 16.37 337 ALA B O 1
ATOM 1984 N N . GLN B 1 338 ? 6.682 21.047 -23.822 1.00 18.05 338 GLN B N 1
ATOM 1985 C CA . GLN B 1 338 ? 5.482 21.437 -23.140 1.00 20.34 338 GLN B CA 1
ATOM 1986 C C . GLN B 1 338 ? 4.292 21.418 -24.106 1.00 17.48 338 GLN B C 1
ATOM 1987 O O . GLN B 1 338 ? 3.254 20.920 -23.770 1.00 16.71 338 GLN B O 1
ATOM 1993 N N . ALA B 1 339 ? 4.474 21.992 -25.284 1.00 15.69 339 ALA B N 1
ATOM 1994 C CA . ALA B 1 339 ? 3.445 22.056 -26.311 1.00 16.04 339 ALA B CA 1
ATOM 1995 C C . ALA B 1 339 ? 2.954 20.643 -26.695 1.00 16.24 339 ALA B C 1
ATOM 1996 O O . ALA B 1 339 ? 1.744 20.418 -26.807 1.00 14.42 339 ALA B O 1
ATOM 1998 N N . ILE B 1 340 ? 3.888 19.693 -26.824 1.00 13.33 340 ILE B N 1
ATOM 1999 C CA . ILE B 1 340 ? 3.493 18.298 -27.208 1.00 14.19 340 ILE B CA 1
ATOM 2000 C C . ILE B 1 340 ? 2.565 17.684 -26.151 1.00 14.67 340 ILE B C 1
ATOM 2001 O O . ILE B 1 340 ? 1.540 17.100 -26.480 1.00 14.77 340 ILE B O 1
ATOM 2006 N N . ALA B 1 341 ? 2.906 17.863 -24.865 1.00 14.81 341 ALA B N 1
ATOM 2007 C CA . ALA B 1 341 ? 2.048 17.478 -23.779 1.00 15.64 341 ALA B CA 1
ATOM 2008 C C . ALA B 1 341 ? 0.669 18.169 -23.834 1.00 16.65 341 ALA B C 1
ATOM 2009 O O . ALA B 1 341 ? -0.367 17.505 -23.616 1.00 15.96 341 ALA B O 1
ATOM 2011 N N . GLU B 1 342 ? 0.656 19.479 -24.114 1.00 16.50 342 GLU B N 1
ATOM 2012 C CA . GLU B 1 342 ? -0.584 20.259 -24.136 1.00 19.14 342 GLU B CA 1
ATOM 2013 C C . GLU B 1 342 ? -1.551 19.783 -25.243 1.00 17.33 342 GLU B C 1
ATOM 2014 O O . GLU B 1 342 ? -2.765 19.628 -25.050 1.00 15.14 342 GLU B O 1
ATOM 2020 N N . GLU B 1 343 ? -0.974 19.555 -26.394 1.00 15.33 343 GLU B N 1
ATOM 2021 C CA . GLU B 1 343 ? -1.737 19.165 -27.576 1.00 15.37 343 GLU B CA 1
ATOM 2022 C C . GLU B 1 343 ? -2.321 17.759 -27.409 1.00 13.98 343 GLU B C 1
ATOM 2023 O O . GLU B 1 343 ? -3.491 17.547 -27.673 1.00 14.07 343 GLU B O 1
ATOM 2029 N N . LEU B 1 344 ? -1.583 16.829 -26.834 1.00 14.03 344 LEU B N 1
ATOM 2030 C CA . LEU B 1 344 ? -2.211 15.545 -26.528 1.00 14.60 344 LEU B CA 1
ATOM 2031 C C . LEU B 1 344 ? -3.292 15.634 -25.452 1.00 15.61 344 LEU B C 1
ATOM 2032 O O . LEU B 1 344 ? -4.385 15.059 -25.581 1.00 15.30 344 LEU B O 1
ATOM 2037 N N . GLY B 1 345 ? -3.036 16.379 -24.381 1.00 16.95 345 GLY B N 1
ATOM 2038 C CA . GLY B 1 345 ? -4.054 16.577 -23.354 1.00 17.20 345 GLY B CA 1
ATOM 2039 C C . GLY B 1 345 ? -5.324 17.229 -23.866 1.00 18.28 345 GLY B C 1
ATOM 2040 O O . GLY B 1 345 ? -6.405 16.830 -23.464 1.00 19.28 345 GLY B O 1
ATOM 2041 N N . THR B 1 346 ? -5.182 18.198 -24.778 1.00 20.57 346 THR B N 1
ATOM 2042 C CA . THR B 1 346 ? -6.325 18.828 -25.440 1.00 21.02 346 THR B CA 1
ATOM 2043 C C . THR B 1 346 ? -7.177 17.823 -26.247 1.00 22.34 346 THR B C 1
ATOM 2044 O O . THR B 1 346 ? -8.437 17.856 -26.199 1.00 20.52 346 THR B O 1
ATOM 2048 N N . PHE B 1 347 ? -6.486 16.967 -27.019 1.00 18.91 347 PHE B N 1
ATOM 2049 C CA . PHE B 1 347 ? -7.132 15.947 -27.816 1.00 17.25 347 PHE B CA 1
ATOM 2050 C C . PHE B 1 347 ? -7.902 14.991 -26.913 1.00 15.88 347 PHE B C 1
ATOM 2051 O O . PHE B 1 347 ? -9.044 14.647 -27.212 1.00 16.51 347 PHE B O 1
ATOM 2059 N N . LEU B 1 348 ? -7.276 14.582 -25.819 1.00 15.83 348 LEU B N 1
ATOM 2060 C CA . LEU B 1 348 ? -7.828 13.610 -24.912 1.00 17.65 348 LEU B CA 1
ATOM 2061 C C . LEU B 1 348 ? -9.015 14.208 -24.137 1.00 20.23 348 LEU B C 1
ATOM 2062 O O . LEU B 1 348 ? -9.916 13.482 -23.726 1.00 19.91 348 LEU B O 1
ATOM 2067 N N . GLN B 1 349 ? -8.986 15.530 -23.964 1.00 20.99 349 GLN B N 1
ATOM 2068 C CA . GLN B 1 349 ? -10.105 16.257 -23.399 1.00 25.50 349 GLN B CA 1
ATOM 2069 C C . GLN B 1 349 ? -11.373 16.269 -24.295 1.00 24.41 349 GLN B C 1
ATOM 2070 O O . GLN B 1 349 ? -12.492 16.074 -23.789 1.00 25.62 349 GLN B O 1
ATOM 2076 N N . ARG B 1 350 ? -11.168 16.538 -25.576 1.00 21.97 350 ARG B N 1
ATOM 2077 C CA . ARG B 1 350 ? -12.138 16.423 -26.646 1.00 20.69 350 ARG B CA 1
ATOM 2078 C C . ARG B 1 350 ? -12.680 14.979 -26.764 1.00 23.96 350 ARG B C 1
ATOM 2079 O O . ARG B 1 350 ? -13.919 14.783 -26.840 1.00 26.26 350 ARG B O 1
ATOM 2087 N N . LEU B 1 351 ? -11.797 13.967 -26.751 1.00 20.87 351 LEU B N 1
ATOM 2088 C CA . LEU B 1 351 ? -12.226 12.557 -26.893 1.00 21.03 351 LEU B CA 1
ATOM 2089 C C . LEU B 1 351 ? -11.750 11.628 -25.789 1.00 22.36 351 LEU B C 1
ATOM 2090 O O . LEU B 1 351 ? -10.896 10.723 -26.041 1.00 20.83 351 LEU B O 1
ATOM 2095 N N . PRO B 1 352 ? -12.297 11.819 -24.564 1.00 21.06 352 PRO B N 1
ATOM 2096 C CA . PRO B 1 352 ? -11.860 11.086 -23.374 1.00 21.52 352 PRO B CA 1
ATOM 2097 C C . PRO B 1 352 ? -12.039 9.599 -23.449 1.00 20.96 352 PRO B C 1
ATOM 2098 O O . PRO B 1 352 ? -11.360 8.869 -22.718 1.00 20.30 352 PRO B O 1
ATOM 2102 N N . ALA B 1 353 ? -12.934 9.114 -24.320 1.00 18.45 353 ALA B N 1
ATOM 2103 C CA . ALA B 1 353 ? -13.053 7.685 -24.541 1.00 18.13 353 ALA B CA 1
ATOM 2104 C C . ALA B 1 353 ? -11.747 7.023 -25.082 1.00 16.24 353 ALA B C 1
ATOM 2105 O O . ALA B 1 353 ? -11.495 5.826 -24.814 1.00 16.24 353 ALA B O 1
ATOM 2107 N N . LEU B 1 354 ? -10.893 7.810 -25.717 1.00 14.85 354 LEU B N 1
ATOM 2108 C CA . LEU B 1 354 ? -9.600 7.317 -26.202 1.00 16.92 354 LEU B CA 1
ATOM 2109 C C . LEU B 1 354 ? -8.730 6.835 -25.075 1.00 17.97 354 LEU B C 1
ATOM 2110 O O . LEU B 1 354 ? -7.899 5.975 -25.268 1.00 17.15 354 LEU B O 1
ATOM 2115 N N . ARG B 1 355 ? -8.913 7.364 -23.875 1.00 19.57 355 ARG B N 1
ATOM 2116 C CA . ARG B 1 355 ? -8.155 6.832 -22.721 1.00 22.23 355 ARG B CA 1
ATOM 2117 C C . ARG B 1 355 ? -8.393 5.381 -22.389 1.00 22.84 355 ARG B C 1
ATOM 2118 O O . ARG B 1 355 ? -7.545 4.761 -21.736 1.00 26.70 355 ARG B O 1
ATOM 2126 N N . GLU B 1 356 ? -9.509 4.823 -22.845 1.00 23.25 356 GLU B N 1
ATOM 2127 C CA . GLU B 1 356 ? -9.961 3.505 -22.461 1.00 21.93 356 GLU B CA 1
ATOM 2128 C C . GLU B 1 356 ? -9.805 2.465 -23.537 1.00 21.57 356 GLU B C 1
ATOM 2129 O O . GLU B 1 356 ? -10.061 1.281 -23.286 1.00 21.97 356 GLU B O 1
ATOM 2135 N N . LEU B 1 357 ? -9.353 2.834 -24.733 1.00 18.72 357 LEU B N 1
ATOM 2136 C CA . LEU B 1 357 ? -9.250 1.859 -25.816 1.00 18.24 357 LEU B CA 1
ATOM 2137 C C . LEU B 1 357 ? -7.886 1.240 -25.957 1.00 20.09 357 LEU B C 1
ATOM 2138 O O . LEU B 1 357 ? -6.889 1.810 -25.472 1.00 21.39 357 LEU B O 1
ATOM 2143 N N . ALA B 1 358 ? -7.842 0.104 -26.681 1.00 17.30 358 ALA B N 1
ATOM 2144 C CA . ALA B 1 358 ? -6.588 -0.625 -26.985 1.00 17.16 358 ALA B CA 1
ATOM 2145 C C . ALA B 1 358 ? -6.561 -0.915 -28.441 1.00 15.53 358 ALA B C 1
ATOM 2146 O O . ALA B 1 358 ? -7.635 -0.923 -29.112 1.00 14.31 358 ALA B O 1
ATOM 2148 N N . PHE B 1 359 ? -5.358 -1.167 -28.938 1.00 15.57 359 PHE B N 1
ATOM 2149 C CA . PHE B 1 359 ? -5.174 -1.735 -30.283 1.00 15.15 359 PHE B CA 1
ATOM 2150 C C . PHE B 1 359 ? -5.593 -3.198 -30.301 1.00 14.72 359 PHE B C 1
ATOM 2151 O O . PHE B 1 359 ? -6.036 -3.717 -29.299 1.00 15.11 359 PHE B O 1
ATOM 2159 N N . SER B 1 360 ? -5.456 -3.856 -31.421 1.00 14.19 360 SER B N 1
ATOM 2160 C CA . SER B 1 360 ? -5.994 -5.222 -31.637 1.00 16.33 360 SER B CA 1
ATOM 2161 C C . SER B 1 360 ? -5.430 -6.326 -30.736 1.00 18.43 360 SER B C 1
ATOM 2162 O O . SER B 1 360 ? -6.107 -7.319 -30.491 1.00 19.98 360 SER B O 1
ATOM 2165 N N . ASP B 1 361 ? -4.206 -6.126 -30.238 1.00 19.87 361 ASP B N 1
ATOM 2166 C CA . ASP B 1 361 ? -3.496 -7.066 -29.326 1.00 20.27 361 ASP B CA 1
ATOM 2167 C C . ASP B 1 361 ? -3.728 -6.698 -27.860 1.00 20.77 361 ASP B C 1
ATOM 2168 O O . ASP B 1 361 ? -3.048 -7.218 -26.980 1.00 25.01 361 ASP B O 1
ATOM 2173 N N . GLY B 1 362 ? -4.616 -5.772 -27.572 1.00 18.88 362 GLY B N 1
ATOM 2174 C CA . GLY B 1 362 ? -4.846 -5.354 -26.184 1.00 19.38 362 GLY B CA 1
ATOM 2175 C C . GLY B 1 362 ? -3.871 -4.319 -25.674 1.00 18.95 362 GLY B C 1
ATOM 2176 O O . GLY B 1 362 ? -4.040 -3.886 -24.553 1.00 20.81 362 GLY B O 1
ATOM 2177 N N . SER B 1 363 ? -2.871 -3.881 -26.468 1.00 18.79 363 SER B N 1
ATOM 2178 C CA . SER B 1 363 ? -1.935 -2.831 -25.972 1.00 20.49 363 SER B CA 1
ATOM 2179 C C . SER B 1 363 ? -2.709 -1.500 -25.914 1.00 21.53 363 SER B C 1
ATOM 2180 O O . SER B 1 363 ? -3.413 -1.204 -26.853 1.00 20.11 363 SER B O 1
ATOM 2183 N N . PRO B 1 364 ? -2.632 -0.734 -24.802 1.00 20.78 364 PRO B N 1
ATOM 2184 C CA . PRO B 1 364 ? -3.414 0.499 -24.705 1.00 19.37 364 PRO B CA 1
ATOM 2185 C C . PRO B 1 364 ? -3.003 1.648 -25.653 1.00 17.95 364 PRO B C 1
ATOM 2186 O O . PRO B 1 364 ? -1.844 1.809 -26.017 1.00 14.58 364 PRO B O 1
ATOM 2190 N N . PHE B 1 365 ? -3.988 2.432 -26.064 1.00 16.36 365 PHE B N 1
ATOM 2191 C CA . PHE B 1 365 ? -3.690 3.688 -26.772 1.00 15.66 365 PHE B CA 1
ATOM 2192 C C . PHE B 1 365 ? -2.847 4.555 -25.824 1.00 15.33 365 PHE B C 1
ATOM 2193 O O . PHE B 1 365 ? -1.790 5.123 -26.202 1.00 14.42 365 PHE B O 1
ATOM 2201 N N . LEU B 1 366 ? -3.338 4.706 -24.619 1.00 16.17 366 LEU B N 1
ATOM 2202 C CA . LEU B 1 366 ? -2.655 5.521 -23.602 1.00 16.82 366 LEU B CA 1
ATOM 2203 C C . LEU B 1 366 ? -2.044 4.589 -22.500 1.00 19.51 366 LEU B C 1
ATOM 2204 O O . LEU B 1 366 ? -2.790 4.077 -21.648 1.00 22.48 366 LEU B O 1
ATOM 2209 N N . SER B 1 367 ? -0.733 4.390 -22.510 1.00 22.00 367 SER B N 1
ATOM 2210 C CA . SER B 1 367 ? -0.029 3.622 -21.440 1.00 25.19 367 SER B CA 1
ATOM 2211 C C . SER B 1 367 ? -0.145 4.337 -20.058 1.00 28.10 367 SER B C 1
ATOM 2212 O O . SER B 1 367 ? -0.398 5.550 -19.997 1.00 23.96 367 SER B O 1
ATOM 2215 N N . PRO B 1 368 ? 0.037 3.572 -18.942 1.00 28.22 368 PRO B N 1
ATOM 2216 C CA . PRO B 1 368 ? 0.167 4.248 -17.665 1.00 27.63 368 PRO B CA 1
ATOM 2217 C C . PRO B 1 368 ? 1.310 5.273 -17.575 1.00 22.96 368 PRO B C 1
ATOM 2218 O O . PRO B 1 368 ? 1.108 6.295 -16.959 1.00 22.31 368 PRO B O 1
ATOM 2222 N N . GLU B 1 369 ? 2.458 5.043 -18.211 1.00 23.54 369 GLU B N 1
ATOM 2223 C CA . GLU B 1 369 ? 3.544 6.011 -18.178 1.00 23.68 369 GLU B CA 1
ATOM 2224 C C . GLU B 1 369 ? 3.153 7.262 -18.938 1.00 23.56 369 GLU B C 1
ATOM 2225 O O . GLU B 1 369 ? 3.423 8.403 -18.485 1.00 20.35 369 GLU B O 1
ATOM 2231 N N . CYS B 1 370 ? 2.513 7.080 -20.103 1.00 19.38 370 CYS B N 1
ATOM 2232 C CA . CYS B 1 370 ? 2.084 8.257 -20.859 1.00 19.61 370 CYS B CA 1
ATOM 2233 C C . CYS B 1 370 ? 1.063 9.061 -20.033 1.00 17.89 370 CYS B C 1
ATOM 2234 O O . CYS B 1 370 ? 1.081 10.310 -19.963 1.00 17.43 370 CYS B O 1
ATOM 2237 N N . SER B 1 371 ? 0.169 8.335 -19.367 1.00 20.74 371 SER B N 1
ATOM 2238 C CA . SER B 1 371 ? -0.842 8.947 -18.537 1.00 20.37 371 SER B CA 1
ATOM 2239 C C . SER B 1 371 ? -0.187 9.729 -17.389 1.00 21.03 371 SER B C 1
ATOM 2240 O O . SER B 1 371 ? -0.534 10.860 -17.154 1.00 22.54 371 SER B O 1
ATOM 2243 N N . ARG B 1 372 ? 0.803 9.132 -16.725 1.00 22.22 372 ARG B N 1
ATOM 2244 C CA . ARG B 1 372 ? 1.537 9.831 -15.646 1.00 23.88 372 ARG B CA 1
ATOM 2245 C C . ARG B 1 372 ? 2.252 11.069 -16.107 1.00 23.61 372 ARG B C 1
ATOM 2246 O O . ARG B 1 372 ? 2.211 12.099 -15.421 1.00 23.81 372 ARG B O 1
ATOM 2254 N N . TRP B 1 373 ? 2.855 11.000 -17.313 1.00 21.77 373 TRP B N 1
ATOM 2255 C CA . TRP B 1 373 ? 3.570 12.135 -17.905 1.00 21.87 373 TRP B CA 1
ATOM 2256 C C . TRP B 1 373 ? 2.609 13.254 -18.111 1.00 20.98 373 TRP B C 1
ATOM 2257 O O . TRP B 1 373 ? 2.923 14.385 -17.761 1.00 23.03 373 TRP B O 1
ATOM 2268 N N . LEU B 1 374 ? 1.417 12.961 -18.654 1.00 21.79 374 LEU B N 1
ATOM 2269 C CA . LEU B 1 374 ? 0.414 13.996 -18.865 1.00 22.56 374 LEU B CA 1
ATOM 2270 C C . LEU B 1 374 ? -0.014 14.659 -17.566 1.00 28.63 374 LEU B C 1
ATOM 2271 O O . LEU B 1 374 ? -0.187 15.860 -17.523 1.00 26.40 374 LEU B O 1
ATOM 2276 N N . LEU B 1 375 ? -0.157 13.865 -16.505 1.00 31.61 375 LEU B N 1
ATOM 2277 C CA . LEU B 1 375 ? -0.475 14.387 -15.184 1.00 33.45 375 LEU B CA 1
ATOM 2278 C C . LEU B 1 375 ? 0.690 15.166 -14.609 1.00 37.70 375 LEU B C 1
ATOM 2279 O O . LEU B 1 375 ? 0.467 16.205 -14.031 1.00 39.58 375 LEU B O 1
ATOM 2284 N N . GLU B 1 376 ? 1.918 14.671 -14.791 1.00 38.43 376 GLU B N 1
ATOM 2285 C CA . GLU B 1 376 ? 3.119 15.204 -14.126 1.00 42.99 376 GLU B CA 1
ATOM 2286 C C . GLU B 1 376 ? 3.663 16.422 -14.831 1.00 45.61 376 GLU B C 1
ATOM 2287 O O . GLU B 1 376 ? 3.154 17.531 -14.616 1.00 47.86 376 GLU B O 1
ATOM 2293 N N . ASP C 1 231 ? 11.067 33.916 -47.877 1.00 40.41 231 ASP A N 1
ATOM 2294 C CA . ASP C 1 231 ? 10.566 34.409 -46.527 1.00 36.57 231 ASP A CA 1
ATOM 2295 C C . ASP C 1 231 ? 9.271 35.195 -46.664 1.00 33.85 231 ASP A C 1
ATOM 2296 O O . ASP C 1 231 ? 8.311 34.941 -45.949 1.00 28.01 231 ASP A O 1
ATOM 2301 N N . ARG C 1 232 ? 9.206 36.111 -47.620 1.00 31.28 232 ARG A N 1
ATOM 2302 C CA . ARG C 1 232 ? 7.958 36.872 -47.819 1.00 31.47 232 ARG A CA 1
ATOM 2303 C C . ARG C 1 232 ? 6.816 36.001 -48.350 1.00 28.51 232 ARG A C 1
ATOM 2304 O O . ARG C 1 232 ? 5.667 36.184 -47.950 1.00 29.01 232 ARG A O 1
ATOM 2312 N N . ALA C 1 233 ? 7.117 35.071 -49.242 1.00 30.67 233 ALA A N 1
ATOM 2313 C CA . ALA C 1 233 ? 6.099 34.137 -49.741 1.00 29.31 233 ALA A CA 1
ATOM 2314 C C . ALA C 1 233 ? 5.690 33.121 -48.671 1.00 26.78 233 ALA A C 1
ATOM 2315 O O . ALA C 1 233 ? 4.531 32.732 -48.543 1.00 26.30 233 ALA A O 1
ATOM 2317 N N . TRP C 1 234 ? 6.677 32.691 -47.919 1.00 28.96 234 TRP A N 1
ATOM 2318 C CA . TRP C 1 234 ? 6.469 31.796 -46.765 1.00 26.94 234 TRP A CA 1
ATOM 2319 C C . TRP C 1 234 ? 5.467 32.428 -45.778 1.00 26.85 234 TRP A C 1
ATOM 2320 O O . TRP C 1 234 ? 4.473 31.814 -45.409 1.00 25.55 234 TRP A O 1
ATOM 2331 N N . ARG C 1 235 ? 5.684 33.703 -45.456 1.00 28.00 235 ARG A N 1
ATOM 2332 C CA . ARG C 1 235 ? 4.760 34.461 -44.619 1.00 29.40 235 ARG A CA 1
ATOM 2333 C C . ARG C 1 235 ? 3.345 34.451 -45.150 1.00 26.46 235 ARG A C 1
ATOM 2334 O O . ARG C 1 235 ? 2.377 34.297 -44.410 1.00 25.52 235 ARG A O 1
ATOM 2342 N N . GLN C 1 236 ? 3.225 34.633 -46.458 1.00 30.59 236 GLN A N 1
ATOM 2343 C CA . GLN C 1 236 ? 1.922 34.632 -47.104 1.00 29.30 236 GLN A CA 1
ATOM 2344 C C . GLN C 1 236 ? 1.335 33.243 -47.109 1.00 23.84 236 GLN A C 1
ATOM 2345 O O . GLN C 1 236 ? 0.172 33.115 -46.943 1.00 26.18 236 GLN A O 1
ATOM 2351 N N . THR C 1 237 ? 2.132 32.205 -47.354 1.00 25.19 237 THR A N 1
ATOM 2352 C CA . THR C 1 237 ? 1.617 30.821 -47.231 1.00 24.89 237 THR A CA 1
ATOM 2353 C C . THR C 1 237 ? 1.020 30.614 -45.823 1.00 22.95 237 THR A C 1
ATOM 2354 O O . THR C 1 237 ? -0.116 30.175 -45.669 1.00 22.43 237 THR A O 1
ATOM 2358 N N . GLN C 1 238 ? 1.769 30.999 -44.794 1.00 22.47 238 GLN A N 1
ATOM 2359 C CA . GLN C 1 238 ? 1.280 30.781 -43.389 1.00 21.55 238 GLN A CA 1
ATOM 2360 C C . GLN C 1 238 ? -0.033 31.541 -43.087 1.00 21.15 238 GLN A C 1
ATOM 2361 O O . GLN C 1 238 ? -0.967 30.987 -42.496 1.00 23.04 238 GLN A O 1
ATOM 2367 N N . LEU C 1 239 ? -0.134 32.792 -43.555 1.00 22.04 239 LEU A N 1
ATOM 2368 C CA . LEU C 1 239 ? -1.320 33.598 -43.336 1.00 21.40 239 LEU A CA 1
ATOM 2369 C C . LEU C 1 239 ? -2.549 32.996 -44.042 1.00 21.71 239 LEU A C 1
ATOM 2370 O O . LEU C 1 239 ? -3.663 32.959 -43.480 1.00 21.63 239 LEU A O 1
ATOM 2375 N N . LYS C 1 240 ? -2.352 32.502 -45.252 1.00 23.27 240 LYS A N 1
ATOM 2376 C CA . LYS C 1 240 ? -3.492 31.881 -45.987 1.00 24.35 240 LYS A CA 1
ATOM 2377 C C . LYS C 1 240 ? -3.942 30.584 -45.284 1.00 22.38 240 LYS A C 1
ATOM 2378 O O . LYS C 1 240 ? -5.125 30.366 -45.065 1.00 24.32 240 LYS A O 1
ATOM 2384 N N . VAL C 1 241 ? -2.984 29.757 -44.866 1.00 21.37 241 VAL A N 1
ATOM 2385 C CA . VAL C 1 241 ? -3.330 28.541 -44.101 1.00 20.40 241 VAL A CA 1
ATOM 2386 C C . VAL C 1 241 ? -4.021 28.925 -42.752 1.00 19.21 241 VAL A C 1
ATOM 2387 O O . VAL C 1 241 ? -5.088 28.411 -42.373 1.00 18.68 241 VAL A O 1
ATOM 2391 N N . ALA C 1 242 ? -3.461 29.903 -42.061 1.00 19.33 242 ALA A N 1
ATOM 2392 C CA . ALA C 1 242 ? -4.095 30.395 -40.833 1.00 18.48 242 ALA A CA 1
ATOM 2393 C C . ALA C 1 242 ? -5.532 30.830 -41.078 1.00 20.02 242 ALA A C 1
ATOM 2394 O O . ALA C 1 242 ? -6.404 30.398 -40.384 1.00 16.13 242 ALA A O 1
ATOM 2396 N N . GLU C 1 243 ? -5.782 31.632 -42.111 1.00 21.81 243 GLU A N 1
ATOM 2397 C CA . GLU C 1 243 ? -7.165 32.094 -42.411 1.00 27.15 243 GLU A CA 1
ATOM 2398 C C . GLU C 1 243 ? -8.221 30.988 -42.538 1.00 24.89 243 GLU A C 1
ATOM 2399 O O . GLU C 1 243 ? -9.288 31.035 -41.919 1.00 22.97 243 GLU A O 1
ATOM 2405 N N . LEU C 1 244 ? -7.871 29.992 -43.338 1.00 27.20 244 LEU A N 1
ATOM 2406 C CA . LEU C 1 244 ? -8.647 28.733 -43.547 1.00 26.35 244 LEU A CA 1
ATOM 2407 C C . LEU C 1 244 ? -8.932 27.934 -42.276 1.00 21.97 244 LEU A C 1
ATOM 2408 O O . LEU C 1 244 ? -10.043 27.505 -42.060 1.00 18.89 244 LEU A O 1
ATOM 2413 N N . LEU C 1 245 ? -7.920 27.775 -41.417 1.00 21.77 245 LEU A N 1
ATOM 2414 C CA . LEU C 1 245 ? -8.137 27.113 -40.115 1.00 18.79 245 LEU A CA 1
ATOM 2415 C C . LEU C 1 245 ? -9.111 27.887 -39.250 1.00 18.99 245 LEU A C 1
ATOM 2416 O O . LEU C 1 245 ? -9.969 27.300 -38.601 1.00 18.54 245 LEU A O 1
ATOM 2421 N N . ILE C 1 246 ? -8.941 29.220 -39.210 1.00 20.27 246 ILE A N 1
ATOM 2422 C CA . ILE C 1 246 ? -9.778 30.081 -38.355 1.00 21.47 246 ILE A CA 1
ATOM 2423 C C . ILE C 1 246 ? -11.222 30.098 -38.898 1.00 22.79 246 ILE A C 1
ATOM 2424 O O . ILE C 1 246 ? -12.199 29.999 -38.147 1.00 23.93 246 ILE A O 1
ATOM 2429 N N . GLU C 1 247 ? -11.329 30.264 -40.197 1.00 27.05 247 GLU A N 1
ATOM 2430 C CA . GLU C 1 247 ? -12.616 30.200 -40.904 1.00 30.82 247 GLU A CA 1
ATOM 2431 C C . GLU C 1 247 ? -13.319 28.887 -40.651 1.00 29.96 247 GLU A C 1
ATOM 2432 O O . GLU C 1 247 ? -14.423 28.882 -40.120 1.00 31.50 247 GLU A O 1
ATOM 2438 N N . ARG C 1 248 ? -12.642 27.769 -40.968 1.00 32.10 248 ARG A N 1
ATOM 2439 C CA . ARG C 1 248 ? -13.194 26.411 -40.700 1.00 31.24 248 ARG A CA 1
ATOM 2440 C C . ARG C 1 248 ? -13.571 26.134 -39.231 1.00 29.66 248 ARG A C 1
ATOM 2441 O O . ARG C 1 248 ? -14.578 25.520 -38.978 1.00 27.98 248 ARG A O 1
ATOM 2449 N N . GLN C 1 249 ? -12.758 26.591 -38.270 1.00 27.67 249 GLN A N 1
ATOM 2450 C CA . GLN C 1 249 ? -12.921 26.262 -36.863 1.00 25.67 249 GLN A CA 1
ATOM 2451 C C . GLN C 1 249 ? -12.488 27.454 -36.015 1.00 28.39 249 GLN A C 1
ATOM 2452 O O . GLN C 1 249 ? -11.360 27.466 -35.487 1.00 24.63 249 GLN A O 1
ATOM 2458 N N . PRO C 1 250 ? -13.394 28.445 -35.850 1.00 28.91 250 PRO A N 1
ATOM 2459 C CA . PRO C 1 250 ? -13.129 29.616 -35.017 1.00 26.62 250 PRO A CA 1
ATOM 2460 C C . PRO C 1 250 ? -12.792 29.342 -33.571 1.00 26.97 250 PRO A C 1
ATOM 2461 O O . PRO C 1 250 ? -12.178 30.202 -32.893 1.00 24.23 250 PRO A O 1
ATOM 2465 N N . GLU C 1 251 ? -13.228 28.175 -33.090 1.00 25.25 251 GLU A N 1
ATOM 2466 C CA . GLU C 1 251 ? -13.058 27.785 -31.713 1.00 25.44 251 GLU A CA 1
ATOM 2467 C C . GLU C 1 251 ? -11.720 27.111 -31.383 1.00 24.21 251 GLU A C 1
ATOM 2468 O O . GLU C 1 251 ? -11.484 26.815 -30.190 1.00 21.23 251 GLU A O 1
ATOM 2474 N N . VAL C 1 252 ? -10.896 26.863 -32.416 1.00 21.02 252 VAL A N 1
ATOM 2475 C CA . VAL C 1 252 ? -9.683 26.076 -32.286 1.00 19.79 252 VAL A CA 1
ATOM 2476 C C . VAL C 1 252 ? -8.474 27.007 -32.423 1.00 19.77 252 VAL A C 1
ATOM 2477 O O . VAL C 1 252 ? -8.404 27.834 -33.333 1.00 17.58 252 VAL A O 1
ATOM 2481 N N . ALA C 1 253 ? -7.497 26.789 -31.545 1.00 18.43 253 ALA A N 1
ATOM 2482 C CA . ALA C 1 253 ? -6.452 27.755 -31.313 1.00 16.78 253 ALA A CA 1
ATOM 2483 C C . ALA C 1 253 ? -5.458 27.811 -32.409 1.00 15.48 253 ALA A C 1
ATOM 2484 O O . ALA C 1 253 ? -4.855 28.874 -32.605 1.00 14.22 253 ALA A O 1
ATOM 2486 N N . VAL C 1 254 ? -5.169 26.661 -33.065 1.00 15.18 254 VAL A N 1
ATOM 2487 C CA . VAL C 1 254 ? -3.953 26.596 -33.859 1.00 15.44 254 VAL A CA 1
ATOM 2488 C C . VAL C 1 254 ? -3.841 27.604 -35.041 1.00 16.21 254 VAL A C 1
ATOM 2489 O O . VAL C 1 254 ? -2.761 28.099 -35.299 1.00 16.65 254 VAL A O 1
ATOM 2493 N N . GLY C 1 255 ? -4.965 27.931 -35.687 1.00 17.12 255 GLY A N 1
ATOM 2494 C CA . GLY C 1 255 ? -5.008 28.896 -36.810 1.00 17.82 255 GLY A CA 1
ATOM 2495 C C . GLY C 1 255 ? -4.607 30.281 -36.325 1.00 16.84 255 GLY A C 1
ATOM 2496 O O . GLY C 1 255 ? -3.805 30.946 -36.946 1.00 16.25 255 GLY A O 1
ATOM 2497 N N . TYR C 1 256 ? -5.042 30.622 -35.135 1.00 17.64 256 TYR A N 1
ATOM 2498 C CA . TYR C 1 256 ? -4.666 31.884 -34.519 1.00 18.25 256 TYR A CA 1
ATOM 2499 C C . TYR C 1 256 ? -3.160 31.889 -34.179 1.00 19.56 256 TYR A C 1
ATOM 2500 O O . TYR C 1 256 ? -2.478 32.892 -34.408 1.00 17.02 256 TYR A O 1
ATOM 2509 N N . ARG C 1 257 ? -2.633 30.757 -33.717 1.00 17.52 257 ARG A N 1
ATOM 2510 C CA . ARG C 1 257 ? -1.208 30.673 -33.415 1.00 17.55 257 ARG A CA 1
ATOM 2511 C C . ARG C 1 257 ? -0.379 30.761 -34.658 1.00 17.39 257 ARG A C 1
ATOM 2512 O O . ARG C 1 257 ? 0.702 31.403 -34.668 1.00 17.21 257 ARG A O 1
ATOM 2520 N N . LEU C 1 258 ? -0.856 30.137 -35.738 1.00 16.98 258 LEU A N 1
ATOM 2521 C CA . LEU C 1 258 ? -0.062 30.166 -36.965 1.00 17.39 258 LEU A CA 1
ATOM 2522 C C . LEU C 1 258 ? -0.005 31.636 -37.510 1.00 16.00 258 LEU A C 1
ATOM 2523 O O . LEU C 1 258 ? 0.984 32.075 -38.025 1.00 14.85 258 LEU A O 1
ATOM 2528 N N . ARG C 1 259 ? -1.048 32.383 -37.288 1.00 16.27 259 ARG A N 1
ATOM 2529 C CA . ARG C 1 259 ? -1.073 33.796 -37.733 1.00 17.38 259 ARG A CA 1
ATOM 2530 C C . ARG C 1 259 ? -0.045 34.598 -37.011 1.00 15.95 259 ARG A C 1
ATOM 2531 O O . ARG C 1 259 ? 0.634 35.420 -37.601 1.00 16.13 259 ARG A O 1
ATOM 2539 N N . ARG C 1 260 ? 0.097 34.355 -35.712 1.00 14.94 260 ARG A N 1
ATOM 2540 C CA . ARG C 1 260 ? 1.093 35.066 -34.947 1.00 15.03 260 ARG A CA 1
ATOM 2541 C C . ARG C 1 260 ? 2.506 34.752 -35.423 1.00 14.73 260 ARG A C 1
ATOM 2542 O O . ARG C 1 260 ? 3.364 35.649 -35.500 1.00 13.37 260 ARG A O 1
ATOM 2550 N N . HIS C 1 261 ? 2.760 33.476 -35.738 1.00 13.58 261 HIS A N 1
ATOM 2551 C CA . HIS C 1 261 ? 4.045 33.125 -36.251 1.00 14.50 261 HIS A CA 1
ATOM 2552 C C . HIS C 1 261 ? 4.328 33.918 -37.572 1.00 15.01 261 HIS A C 1
ATOM 2553 O O . HIS C 1 261 ? 5.408 34.458 -37.750 1.00 12.56 261 HIS A O 1
ATOM 2560 N N . ALA C 1 262 ? 3.340 33.963 -38.455 1.00 16.75 262 ALA A N 1
ATOM 2561 C CA . ALA C 1 262 ? 3.517 34.566 -39.808 1.00 16.68 262 ALA A CA 1
ATOM 2562 C C . ALA C 1 262 ? 3.834 36.034 -39.651 1.00 17.01 262 ALA A C 1
ATOM 2563 O O . ALA C 1 262 ? 4.656 36.591 -40.381 1.00 16.90 262 ALA A O 1
ATOM 2565 N N . VAL C 1 263 ? 3.197 36.679 -38.666 1.00 15.63 263 VAL A N 1
ATOM 2566 C CA . VAL C 1 263 ? 3.342 38.119 -38.518 1.00 16.73 263 VAL A CA 1
ATOM 2567 C C . VAL C 1 263 ? 4.620 38.487 -37.780 1.00 15.66 263 VAL A C 1
ATOM 2568 O O . VAL C 1 263 ? 5.226 39.494 -38.085 1.00 15.23 263 VAL A O 1
ATOM 2572 N N . TRP C 1 264 ? 4.979 37.699 -36.770 1.00 13.52 264 TRP A N 1
ATOM 2573 C CA . TRP C 1 264 ? 6.086 38.030 -35.917 1.00 13.03 264 TRP A CA 1
ATOM 2574 C C . TRP C 1 264 ? 7.450 37.328 -36.139 1.00 13.80 264 TRP A C 1
ATOM 2575 O O . TRP C 1 264 ? 8.420 37.806 -35.639 1.00 12.03 264 TRP A O 1
ATOM 2586 N N . ALA C 1 265 ? 7.494 36.153 -36.776 1.00 13.89 265 ALA A N 1
ATOM 2587 C CA . ALA C 1 265 ? 8.685 35.330 -36.695 1.00 15.32 265 ALA A CA 1
ATOM 2588 C C . ALA C 1 265 ? 9.863 35.851 -37.533 1.00 15.77 265 ALA A C 1
ATOM 2589 O O . ALA C 1 265 ? 10.975 35.595 -37.197 1.00 17.48 265 ALA A O 1
ATOM 2591 N N . GLY C 1 266 ? 9.616 36.653 -38.529 1.00 17.56 266 GLY A N 1
ATOM 2592 C CA . GLY C 1 266 ? 10.697 37.377 -39.190 1.00 20.48 266 GLY A CA 1
ATOM 2593 C C . GLY C 1 266 ? 11.194 38.604 -38.449 1.00 22.47 266 GLY A C 1
ATOM 2594 O O . GLY C 1 266 ? 12.178 39.217 -38.882 1.00 22.76 266 GLY A O 1
ATOM 2595 N N . ILE C 1 267 ? 10.567 38.980 -37.331 1.00 17.75 267 ILE A N 1
ATOM 2596 C CA . ILE C 1 267 ? 11.092 40.087 -36.556 1.00 18.61 267 ILE A CA 1
ATOM 2597 C C . ILE C 1 267 ? 12.160 39.561 -35.625 1.00 19.49 267 ILE A C 1
ATOM 2598 O O . ILE C 1 267 ? 11.859 38.781 -34.744 1.00 19.18 267 ILE A O 1
ATOM 2603 N N . THR C 1 268 ? 13.437 39.957 -35.811 1.00 20.21 268 THR A N 1
ATOM 2604 C CA . THR C 1 268 ? 14.509 39.510 -34.886 1.00 21.65 268 THR A CA 1
ATOM 2605 C C . THR C 1 268 ? 15.150 40.592 -34.021 1.00 24.40 268 THR A C 1
ATOM 2606 O O . THR C 1 268 ? 15.835 40.303 -33.024 1.00 23.62 268 THR A O 1
ATOM 2610 N N . ALA C 1 269 ? 14.911 41.849 -34.372 1.00 21.65 269 ALA A N 1
ATOM 2611 C CA . ALA C 1 269 ? 15.448 42.965 -33.644 1.00 24.06 269 ALA A CA 1
ATOM 2612 C C . ALA C 1 269 ? 14.288 43.891 -33.477 1.00 23.74 269 ALA A C 1
ATOM 2613 O O . ALA C 1 269 ? 13.341 43.879 -34.262 1.00 28.87 269 ALA A O 1
ATOM 2615 N N . VAL C 1 270 ? 14.381 44.768 -32.525 1.00 20.95 270 VAL A N 1
ATOM 2616 C CA . VAL C 1 270 ? 13.288 45.638 -32.294 1.00 18.28 270 VAL A CA 1
ATOM 2617 C C . VAL C 1 270 ? 13.470 46.826 -33.220 1.00 17.63 270 VAL A C 1
ATOM 2618 O O . VAL C 1 270 ? 14.580 47.126 -33.688 1.00 18.51 270 VAL A O 1
ATOM 2622 N N . PRO C 1 271 ? 12.379 47.550 -33.491 1.00 18.92 271 PRO A N 1
ATOM 2623 C CA . PRO C 1 271 ? 12.508 48.830 -34.267 1.00 18.24 271 PRO A CA 1
ATOM 2624 C C . PRO C 1 271 ? 13.424 49.837 -33.579 1.00 17.98 271 PRO A C 1
ATOM 2625 O O . PRO C 1 271 ? 13.418 49.930 -32.356 1.00 18.08 271 PRO A O 1
ATOM 2629 N N . MET C 1 272 ? 14.232 50.558 -34.357 1.00 16.85 272 MET A N 1
ATOM 2630 C CA . MET C 1 272 ? 15.045 51.599 -33.797 1.00 17.29 272 MET A CA 1
ATOM 2631 C C . MET C 1 272 ? 14.186 52.669 -33.167 1.00 17.42 272 MET A C 1
ATOM 2632 O O . MET C 1 272 ? 13.028 52.878 -33.560 1.00 18.15 272 MET A O 1
ATOM 2637 N N . SER C 1 273 ? 14.768 53.400 -32.227 1.00 16.38 273 SER A N 1
ATOM 2638 C CA . SER C 1 273 ? 14.054 54.404 -31.487 1.00 17.65 273 SER A CA 1
ATOM 2639 C C . SER C 1 273 ? 14.960 55.554 -31.139 1.00 19.42 273 SER A C 1
ATOM 2640 O O . SER C 1 273 ? 16.213 55.434 -31.134 1.00 18.43 273 SER A O 1
ATOM 2643 N N . GLY C 1 274 ? 14.314 56.676 -30.925 1.00 19.38 274 GLY A N 1
ATOM 2644 C CA . GLY C 1 274 ? 14.959 57.892 -30.465 1.00 20.73 274 GLY A CA 1
ATOM 2645 C C . GLY C 1 274 ? 14.660 58.065 -28.984 1.00 23.09 274 GLY A C 1
ATOM 2646 O O . GLY C 1 274 ? 14.468 57.069 -28.216 1.00 25.08 274 GLY A O 1
ATOM 2647 N N . ALA C 1 275 ? 14.606 59.338 -28.592 1.00 24.10 275 ALA A N 1
ATOM 2648 C CA . ALA C 1 275 ? 14.504 59.707 -27.200 1.00 25.31 275 ALA A CA 1
ATOM 2649 C C . ALA C 1 275 ? 13.151 59.221 -26.660 1.00 21.72 275 ALA A C 1
ATOM 2650 O O . ALA C 1 275 ? 12.147 59.245 -27.370 1.00 19.55 275 ALA A O 1
ATOM 2652 N N . GLY C 1 276 ? 13.205 58.685 -25.451 1.00 20.79 276 GLY A N 1
ATOM 2653 C CA . GLY C 1 276 ? 12.035 58.154 -24.746 1.00 22.90 276 GLY A CA 1
ATOM 2654 C C . GLY C 1 276 ? 11.569 56.842 -25.324 1.00 21.57 276 GLY A C 1
ATOM 2655 O O . GLY C 1 276 ? 10.419 56.526 -25.205 1.00 22.70 276 GLY A O 1
ATOM 2656 N N . ASN C 1 277 ? 12.450 56.123 -26.008 1.00 20.73 277 ASN A N 1
ATOM 2657 C CA . ASN C 1 277 ? 12.101 54.894 -26.746 1.00 20.47 277 ASN A CA 1
ATOM 2658 C C . ASN C 1 277 ? 10.939 55.053 -27.749 1.00 18.32 277 ASN A C 1
ATOM 2659 O O . ASN C 1 277 ? 10.244 54.089 -28.037 1.00 19.21 277 ASN A O 1
ATOM 2664 N N . LYS C 1 278 ? 10.777 56.230 -28.333 1.00 18.27 278 LYS A N 1
ATOM 2665 C CA . LYS C 1 278 ? 9.769 56.476 -29.382 1.00 19.13 278 LYS A CA 1
ATOM 2666 C C . LYS C 1 278 ? 10.317 56.045 -30.732 1.00 17.46 278 LYS A C 1
ATOM 2667 O O . LYS C 1 278 ? 11.333 56.538 -31.226 1.00 18.88 278 LYS A O 1
ATOM 2673 N N . THR C 1 279 ? 9.637 55.104 -31.354 1.00 15.31 279 THR A N 1
ATOM 2674 C CA . THR C 1 279 ? 10.037 54.598 -32.647 1.00 14.71 279 THR A CA 1
ATOM 2675 C C . THR C 1 279 ? 9.372 55.487 -33.712 1.00 14.11 279 THR A C 1
ATOM 2676 O O . THR C 1 279 ? 8.283 55.991 -33.451 1.00 17.09 279 THR A O 1
ATOM 2680 N N . PRO C 1 280 ? 9.925 55.556 -34.928 1.00 14.06 280 PRO A N 1
ATOM 2681 C CA . PRO C 1 280 ? 9.368 56.330 -36.063 1.00 14.07 280 PRO A CA 1
ATOM 2682 C C . PRO C 1 280 ? 8.308 55.532 -36.838 1.00 13.87 280 PRO A C 1
ATOM 2683 O O . PRO C 1 280 ? 8.405 55.396 -38.092 1.00 15.52 280 PRO A O 1
ATOM 2687 N N . LEU C 1 281 ? 7.397 54.903 -36.073 1.00 13.78 281 LEU A N 1
ATOM 2688 C CA . LEU C 1 281 ? 6.317 54.024 -36.606 1.00 14.72 281 LEU A CA 1
ATOM 2689 C C . LEU C 1 281 ? 4.973 54.593 -36.225 1.00 14.81 281 LEU A C 1
ATOM 2690 O O . LEU C 1 281 ? 4.754 55.008 -35.074 1.00 14.98 281 LEU A O 1
ATOM 2695 N N . ALA C 1 282 ? 4.037 54.566 -37.159 1.00 14.95 282 ALA A N 1
ATOM 2696 C CA . ALA C 1 282 ? 2.716 55.134 -36.881 1.00 14.47 282 ALA A CA 1
ATOM 2697 C C . ALA C 1 282 ? 1.954 54.411 -35.822 1.00 14.32 282 ALA A C 1
ATOM 2698 O O . ALA C 1 282 ? 1.936 53.198 -35.844 1.00 15.25 282 ALA A O 1
ATOM 2700 N N . PRO C 1 283 ? 1.236 55.129 -34.923 1.00 14.88 283 PRO A N 1
ATOM 2701 C CA . PRO C 1 283 ? 0.318 54.443 -33.964 1.00 16.20 283 PRO A CA 1
ATOM 2702 C C . PRO C 1 283 ? -0.932 53.958 -34.659 1.00 17.77 283 PRO A C 1
ATOM 2703 O O . PRO C 1 283 ? -1.216 54.435 -35.759 1.00 18.07 283 PRO A O 1
ATOM 2707 N N . MET C 1 284 ? -1.663 52.997 -34.091 1.00 17.46 284 MET A N 1
ATOM 2708 C CA . MET C 1 284 ? -3.024 52.751 -34.551 1.00 19.16 284 MET A CA 1
ATOM 2709 C C . MET C 1 284 ? -3.826 54.035 -34.396 1.00 20.57 284 MET A C 1
ATOM 2710 O O . MET C 1 284 ? -3.701 54.736 -33.387 1.00 20.97 284 MET A O 1
ATOM 2715 N N . SER C 1 285 ? -4.713 54.273 -35.355 1.00 21.98 285 SER A N 1
ATOM 2716 C CA . SER C 1 285 ? -5.714 55.331 -35.271 1.00 21.60 285 SER A CA 1
ATOM 2717 C C . SER C 1 285 ? -6.540 55.189 -33.987 1.00 20.49 285 SER A C 1
ATOM 2718 O O . SER C 1 285 ? -7.150 54.154 -33.758 1.00 18.06 285 SER A O 1
ATOM 2721 N N . ALA C 1 286 ? -6.524 56.227 -33.151 1.00 22.00 286 ALA A N 1
ATOM 2722 C CA . ALA C 1 286 ? -7.334 56.238 -31.957 1.00 23.65 286 ALA A CA 1
ATOM 2723 C C . ALA C 1 286 ? -8.861 56.003 -32.271 1.00 25.51 286 ALA A C 1
ATOM 2724 O O . ALA C 1 286 ? -9.526 55.183 -31.590 1.00 23.05 286 ALA A O 1
ATOM 2726 N N . ASP C 1 287 ? -9.364 56.629 -33.347 1.00 24.62 287 ASP A N 1
ATOM 2727 C CA . ASP C 1 287 ? -10.759 56.400 -33.810 1.00 27.74 287 ASP A CA 1
ATOM 2728 C C . ASP C 1 287 ? -11.084 54.955 -34.193 1.00 25.91 287 ASP A C 1
ATOM 2729 O O . ASP C 1 287 ? -12.173 54.461 -33.976 1.00 21.92 287 ASP A O 1
ATOM 2734 N N . MET C 1 288 ? -10.129 54.276 -34.804 1.00 23.42 288 MET A N 1
ATOM 2735 C CA . MET C 1 288 ? -10.338 52.910 -35.240 1.00 21.01 288 MET A CA 1
ATOM 2736 C C . MET C 1 288 ? -10.393 52.035 -34.011 1.00 20.25 288 MET A C 1
ATOM 2737 O O . MET C 1 288 ? -11.286 51.166 -33.906 1.00 18.69 288 MET A O 1
ATOM 2742 N N . VAL C 1 289 ? -9.523 52.330 -33.036 1.00 19.70 289 VAL A N 1
ATOM 2743 C CA . VAL C 1 289 ? -9.479 51.575 -31.793 1.00 19.72 289 VAL A CA 1
ATOM 2744 C C . VAL C 1 289 ? -10.781 51.860 -31.031 1.00 22.98 289 VAL A C 1
ATOM 2745 O O . VAL C 1 289 ? -11.387 50.926 -30.420 1.00 22.56 289 VAL A O 1
ATOM 2749 N N . ASP C 1 290 ? -11.218 53.124 -31.045 1.00 22.03 290 ASP A N 1
ATOM 2750 C CA . ASP C 1 290 ? -12.514 53.452 -30.408 1.00 24.46 290 ASP A CA 1
ATOM 2751 C C . ASP C 1 290 ? -13.692 52.723 -31.036 1.00 22.04 290 ASP A C 1
ATOM 2752 O O . ASP C 1 290 ? -14.571 52.245 -30.317 1.00 24.04 290 ASP A O 1
ATOM 2757 N N . GLU C 1 291 ? -13.709 52.568 -32.350 1.00 23.38 291 GLU A N 1
ATOM 2758 C CA . GLU C 1 291 ? -14.730 51.688 -32.951 1.00 23.24 291 GLU A CA 1
ATOM 2759 C C . GLU C 1 291 ? -14.764 50.273 -32.329 1.00 21.96 291 GLU A C 1
ATOM 2760 O O . GLU C 1 291 ? -15.843 49.735 -32.045 1.00 21.05 291 GLU A O 1
ATOM 2766 N N . TYR C 1 292 ? -13.599 49.656 -32.116 1.00 21.69 292 TYR A N 1
ATOM 2767 C CA . TYR C 1 292 ? -13.562 48.273 -31.652 1.00 22.22 292 TYR A CA 1
ATOM 2768 C C . TYR C 1 292 ? -14.037 48.192 -30.180 1.00 27.29 292 TYR A C 1
ATOM 2769 O O . TYR C 1 292 ? -14.792 47.269 -29.785 1.00 31.49 292 TYR A O 1
ATOM 2778 N N . ARG C 1 293 ? -13.571 49.144 -29.384 1.00 26.06 293 ARG A N 1
ATOM 2779 C CA . ARG C 1 293 ? -13.902 49.192 -27.982 1.00 29.21 293 ARG A CA 1
ATOM 2780 C C . ARG C 1 293 ? -15.408 49.365 -27.811 1.00 30.94 293 ARG A C 1
ATOM 2781 O O . ARG C 1 293 ? -15.997 48.675 -26.975 1.00 30.97 293 ARG A O 1
ATOM 2789 N N . ALA C 1 294 ? -15.999 50.268 -28.606 1.00 28.92 294 ALA A N 1
ATOM 2790 C CA . ALA C 1 294 ? -17.452 50.468 -28.607 1.00 30.78 294 ALA A CA 1
ATOM 2791 C C . ALA C 1 294 ? -18.241 49.212 -28.950 1.00 29.93 294 ALA A C 1
ATOM 2792 O O . ALA C 1 294 ? -19.371 48.994 -28.423 1.00 28.23 294 ALA A O 1
ATOM 2794 N N . ALA C 1 295 ? -17.678 48.395 -29.827 1.00 25.57 295 ALA A N 1
ATOM 2795 C CA . ALA C 1 295 ? -18.365 47.229 -30.325 1.00 27.18 295 ALA A CA 1
ATOM 2796 C C . ALA C 1 295 ? -18.294 46.084 -29.348 1.00 30.99 295 ALA A C 1
ATOM 2797 O O . ALA C 1 295 ? -18.911 45.042 -29.606 1.00 31.73 295 ALA A O 1
ATOM 2799 N N . MET C 1 296 ? -17.535 46.247 -28.261 1.00 29.37 296 MET A N 1
ATOM 2800 C CA . MET C 1 296 ? -17.266 45.135 -27.365 1.00 33.37 296 MET A CA 1
ATOM 2801 C C . MET C 1 296 ? -18.516 44.775 -26.528 1.00 33.07 296 MET A C 1
ATOM 2802 O O . MET C 1 296 ? -18.500 43.759 -25.866 1.00 32.98 296 MET A O 1
ATOM 2807 N N . ASN C 1 297 ? -19.561 45.623 -26.555 1.00 32.33 297 ASN A N 1
ATOM 2808 C CA . ASN C 1 297 ? -20.856 45.369 -25.860 1.00 32.81 297 ASN A CA 1
ATOM 2809 C C . ASN C 1 297 ? -21.731 44.376 -26.616 1.00 30.27 297 ASN A C 1
ATOM 2810 O O . ASN C 1 297 ? -22.722 43.869 -26.086 1.00 32.31 297 ASN A O 1
ATOM 2815 N N . ALA C 1 298 ? -21.385 44.088 -27.851 1.00 29.39 298 ALA A N 1
ATOM 2816 C CA . ALA C 1 298 ? -22.084 43.053 -28.569 1.00 31.08 298 ALA A CA 1
ATOM 2817 C C . ALA C 1 298 ? -21.123 42.588 -29.618 1.00 31.66 298 ALA A C 1
ATOM 2818 O O . ALA C 1 298 ? -21.255 43.003 -30.760 1.00 27.80 298 ALA A O 1
ATOM 2820 N N . PRO C 1 299 ? -20.168 41.705 -29.230 1.00 29.86 299 PRO A N 1
ATOM 2821 C CA . PRO C 1 299 ? -19.144 41.349 -30.163 1.00 27.18 299 PRO A CA 1
ATOM 2822 C C . PRO C 1 299 ? -19.630 40.272 -31.063 1.00 28.74 299 PRO A C 1
ATOM 2823 O O . PRO C 1 299 ? -20.493 39.482 -30.653 1.00 27.58 299 PRO A O 1
ATOM 2827 N N . ASP C 1 300 ? -19.017 40.143 -32.228 1.00 26.00 300 ASP A N 1
ATOM 2828 C CA . ASP C 1 300 ? -19.439 39.127 -33.169 1.00 26.56 300 ASP A CA 1
ATOM 2829 C C . ASP C 1 300 ? -18.282 38.798 -34.122 1.00 24.65 300 ASP A C 1
ATOM 2830 O O . ASP C 1 300 ? -17.230 39.416 -33.992 1.00 27.31 300 ASP A O 1
ATOM 2835 N N . GLN C 1 301 ? -18.464 37.856 -35.058 1.00 23.10 301 GLN A N 1
ATOM 2836 C CA . GLN C 1 301 ? -17.380 37.479 -35.952 1.00 23.72 301 GLN A CA 1
ATOM 2837 C C . GLN C 1 301 ? -16.806 38.669 -36.750 1.00 24.62 301 GLN A C 1
ATOM 2838 O O . GLN C 1 301 ? -15.582 38.752 -36.887 1.00 23.30 301 GLN A O 1
ATOM 2844 N N . GLY C 1 302 ? -17.680 39.546 -37.288 1.00 22.76 302 GLY A N 1
ATOM 2845 C CA . GLY C 1 302 ? -17.251 40.775 -37.930 1.00 20.52 302 GLY A CA 1
ATOM 2846 C C . GLY C 1 302 ? -16.271 41.643 -37.154 1.00 19.28 302 GLY A C 1
ATOM 2847 O O . GLY C 1 302 ? -15.224 41.990 -37.673 1.00 21.47 302 GLY A O 1
ATOM 2848 N N . LEU C 1 303 ? -16.633 42.056 -35.956 1.00 17.96 303 LEU A N 1
ATOM 2849 C CA . LEU C 1 303 ? -15.730 42.769 -35.103 1.00 18.78 303 LEU A CA 1
ATOM 2850 C C . LEU C 1 303 ? -14.381 41.997 -34.969 1.00 22.27 303 LEU A C 1
ATOM 2851 O O . LEU C 1 303 ? -13.287 42.588 -35.072 1.00 21.05 303 LEU A O 1
ATOM 2856 N N . TRP C 1 304 ? -14.472 40.690 -34.736 1.00 19.91 304 TRP A N 1
ATOM 2857 C CA . TRP C 1 304 ? -13.316 39.891 -34.413 1.00 19.47 304 TRP A CA 1
ATOM 2858 C C . TRP C 1 304 ? -12.365 39.810 -35.584 1.00 19.44 304 TRP A C 1
ATOM 2859 O O . TRP C 1 304 ? -11.143 39.958 -35.407 1.00 18.08 304 TRP A O 1
ATOM 2870 N N . GLN C 1 305 ? -12.907 39.629 -36.782 1.00 19.14 305 GLN A N 1
ATOM 2871 C CA . GLN C 1 305 ? -12.129 39.586 -37.995 1.00 22.24 305 GLN A CA 1
ATOM 2872 C C . GLN C 1 305 ? -11.445 40.964 -38.247 1.00 21.63 305 GLN A C 1
ATOM 2873 O O . GLN C 1 305 ? -10.283 41.007 -38.756 1.00 18.30 30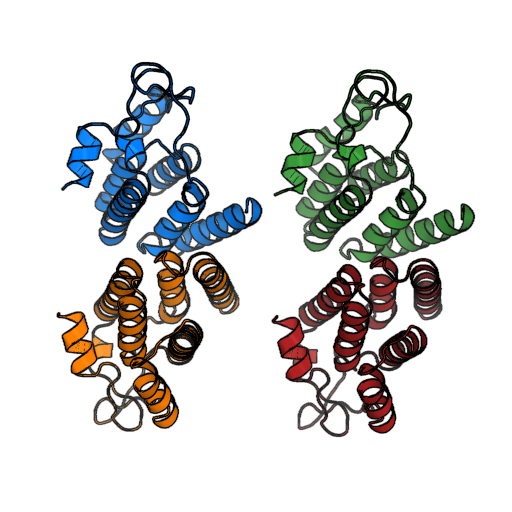5 GLN A O 1
ATOM 2879 N N . ARG C 1 306 ? -12.133 42.055 -37.865 1.00 20.75 306 ARG A N 1
ATOM 2880 C CA . ARG C 1 306 ? -11.554 43.411 -38.002 1.00 18.52 306 ARG A CA 1
ATOM 2881 C C . ARG C 1 306 ? -10.374 43.651 -37.054 1.00 17.78 306 ARG A C 1
ATOM 2882 O O . ARG C 1 306 ? -9.325 44.109 -37.489 1.00 15.43 306 ARG A O 1
ATOM 2890 N N . ILE C 1 307 ? -10.551 43.287 -35.790 1.00 17.12 307 ILE A N 1
ATOM 2891 C CA . ILE C 1 307 ? -9.473 43.371 -34.801 1.00 17.58 307 ILE A CA 1
ATOM 2892 C C . ILE C 1 307 ? -8.284 42.536 -35.288 1.00 16.82 307 ILE A C 1
ATOM 2893 O O . ILE C 1 307 ? -7.124 43.001 -35.254 1.00 14.50 307 ILE A O 1
ATOM 2898 N N . GLU C 1 308 ? -8.560 41.293 -35.702 1.00 15.87 308 GLU A N 1
ATOM 2899 C CA . GLU C 1 308 ? -7.471 40.422 -36.164 1.00 15.45 308 GLU A CA 1
ATOM 2900 C C . GLU C 1 308 ? -6.742 40.930 -37.389 1.00 16.76 308 GLU A C 1
ATOM 2901 O O . GLU C 1 308 ? -5.501 40.738 -37.562 1.00 15.49 308 GLU A O 1
ATOM 2907 N N . GLN C 1 309 ? -7.514 41.514 -38.316 1.00 16.40 309 GLN A N 1
ATOM 2908 C CA . GLN C 1 309 ? -6.955 42.103 -39.504 1.00 17.29 309 GLN A CA 1
ATOM 2909 C C . GLN C 1 309 ? -5.997 43.236 -39.100 1.00 15.91 309 GLN A C 1
ATOM 2910 O O . GLN C 1 309 ? -4.880 43.334 -39.603 1.00 15.01 309 GLN A O 1
ATOM 2916 N N . SER C 1 310 ? -6.452 44.067 -38.181 1.00 15.42 310 SER A N 1
ATOM 2917 C CA . SER C 1 310 ? -5.658 45.179 -37.657 1.00 15.42 310 SER A CA 1
ATOM 2918 C C . SER C 1 310 ? -4.340 44.733 -37.007 1.00 14.68 310 SER A C 1
ATOM 2919 O O . SER C 1 310 ? -3.278 45.282 -37.312 1.00 13.10 310 SER A O 1
ATOM 2922 N N . LEU C 1 311 ? -4.406 43.712 -36.165 1.00 14.52 311 LEU A N 1
ATOM 2923 C CA . LEU C 1 311 ? -3.149 43.304 -35.541 1.00 15.61 311 LEU A CA 1
ATOM 2924 C C . LEU C 1 311 ? -2.215 42.501 -36.495 1.00 15.04 311 LEU A C 1
ATOM 2925 O O . LEU C 1 311 ? -1.039 42.223 -36.137 1.00 15.49 311 LEU A O 1
ATOM 2930 N N . THR C 1 312 ? -2.738 42.141 -37.683 1.00 15.35 312 THR A N 1
ATOM 2931 C CA . THR C 1 312 ? -1.958 41.527 -38.757 1.00 15.69 312 THR A CA 1
ATOM 2932 C C . THR C 1 312 ? -1.281 42.669 -39.536 1.00 15.40 312 THR A C 1
ATOM 2933 O O . THR C 1 312 ? -0.167 42.525 -39.953 1.00 16.34 312 THR A O 1
ATOM 2937 N N . LEU C 1 313 ? -1.939 43.835 -39.641 1.00 15.12 313 LEU A N 1
ATOM 2938 C CA . LEU C 1 313 ? -1.352 44.998 -40.304 1.00 14.50 313 LEU A CA 1
ATOM 2939 C C . LEU C 1 313 ? -0.462 45.806 -39.414 1.00 15.24 313 LEU A C 1
ATOM 2940 O O . LEU C 1 313 ? 0.438 46.504 -39.924 1.00 17.40 313 LEU A O 1
ATOM 2945 N N . ALA C 1 314 ? -0.674 45.711 -38.105 1.00 14.04 314 ALA A N 1
ATOM 2946 C CA . ALA C 1 314 ? 0.013 46.541 -37.116 1.00 14.03 314 ALA A CA 1
ATOM 2947 C C . ALA C 1 314 ? 0.624 45.572 -36.086 1.00 14.38 314 ALA A C 1
ATOM 2948 O O . ALA C 1 314 ? 0.043 45.316 -35.047 1.00 13.56 314 ALA A O 1
ATOM 2950 N N . PRO C 1 315 ? 1.839 45.071 -36.359 1.00 14.66 315 PRO A N 1
ATOM 2951 C CA . PRO C 1 315 ? 2.372 43.988 -35.541 1.00 14.11 315 PRO A CA 1
ATOM 2952 C C . PRO C 1 315 ? 2.651 44.328 -34.075 1.00 13.82 315 PRO A C 1
ATOM 2953 O O . PRO C 1 315 ? 2.756 43.413 -33.266 1.00 14.42 315 PRO A O 1
ATOM 2957 N N . TYR C 1 316 ? 2.839 45.612 -33.749 1.00 12.45 316 TYR A N 1
ATOM 2958 C CA . TYR C 1 316 ? 3.261 46.067 -32.391 1.00 12.98 316 TYR A CA 1
ATOM 2959 C C . TYR C 1 316 ? 2.054 46.614 -31.626 1.00 12.85 316 TYR A C 1
ATOM 2960 O O . TYR C 1 316 ? 2.210 47.186 -30.537 1.00 13.04 316 TYR A O 1
ATOM 2969 N N . TRP C 1 317 ? 0.850 46.474 -32.200 1.00 13.97 317 TRP A N 1
ATOM 2970 C CA . TRP C 1 317 ? -0.370 46.948 -31.524 1.00 13.48 317 TRP A CA 1
ATOM 2971 C C . TRP C 1 317 ? -0.806 45.853 -30.590 1.00 12.94 317 TRP A C 1
ATOM 2972 O O . TRP C 1 317 ? -1.761 45.104 -30.838 1.00 13.64 317 TRP A O 1
ATOM 2983 N N . PHE C 1 318 ? -0.085 45.745 -29.475 1.00 13.00 318 PHE A N 1
ATOM 2984 C CA . PHE C 1 318 ? -0.334 44.693 -28.538 1.00 14.07 318 PHE A CA 1
ATOM 2985 C C . PHE C 1 318 ? -1.690 44.777 -27.875 1.00 14.99 318 PHE A C 1
ATOM 2986 O O . PHE C 1 318 ? -2.313 43.719 -27.631 1.00 14.59 318 PHE A O 1
ATOM 2994 N N . GLU C 1 319 ? -2.143 46.005 -27.623 1.00 15.70 319 GLU A N 1
ATOM 2995 C CA . GLU C 1 319 ? -3.518 46.241 -27.110 1.00 17.70 319 GLU A CA 1
ATOM 2996 C C . GLU C 1 319 ? -4.639 45.455 -27.920 1.00 16.21 319 GLU A C 1
ATOM 2997 O O . GLU C 1 319 ? -5.651 44.980 -27.343 1.00 16.57 319 GLU A O 1
ATOM 3003 N N . GLY C 1 320 ? -4.440 45.326 -29.228 1.00 16.84 320 GLY A N 1
ATOM 3004 C CA . GLY C 1 320 ? -5.285 44.547 -30.128 1.00 17.09 320 GLY A CA 1
ATOM 3005 C C . GLY C 1 320 ? -5.429 43.082 -29.771 1.00 16.52 320 GLY A C 1
ATOM 3006 O O . GLY C 1 320 ? -6.499 42.492 -29.958 1.00 15.69 320 GLY A O 1
ATOM 3007 N N . HIS C 1 321 ? -4.355 42.498 -29.232 1.00 15.67 321 HIS A N 1
ATOM 3008 C CA . HIS C 1 321 ? -4.381 41.123 -28.740 1.00 13.78 321 HIS A CA 1
ATOM 3009 C C . HIS C 1 321 ? -5.259 40.982 -27.529 1.00 14.32 321 HIS A C 1
ATOM 3010 O O . HIS C 1 321 ? -6.018 40.020 -27.460 1.00 16.14 321 HIS A O 1
ATOM 3017 N N . ARG C 1 322 ? -5.148 41.919 -26.598 1.00 15.69 322 ARG A N 1
ATOM 3018 C CA . ARG C 1 322 ? -6.092 41.993 -25.492 1.00 18.21 322 ARG A CA 1
ATOM 3019 C C . ARG C 1 322 ? -7.546 42.062 -25.954 1.00 17.81 322 ARG A C 1
ATOM 3020 O O . ARG C 1 322 ? -8.370 41.298 -25.506 1.00 17.39 322 ARG A O 1
ATOM 3028 N N . LEU C 1 323 ? -7.849 42.941 -26.889 1.00 18.05 323 LEU A N 1
ATOM 3029 C CA . LEU C 1 323 ? -9.219 42.999 -27.423 1.00 17.67 323 LEU A CA 1
ATOM 3030 C C . LEU C 1 323 ? -9.666 41.723 -28.140 1.00 17.30 323 LEU A C 1
ATOM 3031 O O . LEU C 1 323 ? -10.805 41.272 -27.946 1.00 18.08 323 LEU A O 1
ATOM 3036 N N . SER C 1 324 ? -8.805 41.169 -28.990 1.00 15.45 324 SER A N 1
ATOM 3037 C CA . SER C 1 324 ? -9.106 39.929 -29.657 1.00 15.05 324 SER A CA 1
ATOM 3038 C C . SER C 1 324 ? -9.473 38.788 -28.651 1.00 17.33 324 SER A C 1
ATOM 3039 O O . SER C 1 324 ? -10.439 37.993 -28.906 1.00 18.70 324 SER A O 1
ATOM 3042 N N . ALA C 1 325 ? -8.671 38.709 -27.566 1.00 17.54 325 ALA A N 1
ATOM 3043 C CA . ALA C 1 325 ? -8.837 37.707 -26.555 1.00 17.75 325 ALA A CA 1
ATOM 3044 C C . ALA C 1 325 ? -10.159 37.982 -25.803 1.00 19.88 325 ALA A C 1
ATOM 3045 O O . ALA C 1 325 ? -10.896 37.059 -25.446 1.00 20.62 325 ALA A O 1
ATOM 3047 N N . GLU C 1 326 ? -10.439 39.239 -25.545 1.00 21.71 326 GLU A N 1
ATOM 3048 C CA . GLU C 1 326 ? -11.688 39.608 -24.883 1.00 25.47 326 GLU A CA 1
ATOM 3049 C C . GLU C 1 326 ? -12.906 39.244 -25.735 1.00 23.13 326 GLU A C 1
ATOM 3050 O O . GLU C 1 326 ? -13.856 38.634 -25.225 1.00 24.01 326 GLU A O 1
ATOM 3056 N N . VAL C 1 327 ? -12.843 39.506 -27.033 1.00 22.87 327 VAL A N 1
ATOM 3057 C CA . VAL C 1 327 ? -13.876 39.035 -27.971 1.00 23.82 327 VAL A CA 1
ATOM 3058 C C . VAL C 1 327 ? -14.012 37.483 -27.982 1.00 24.19 327 VAL A C 1
ATOM 3059 O O . VAL C 1 327 ? -15.096 36.966 -27.947 1.00 20.20 327 VAL A O 1
ATOM 3063 N N . ALA C 1 328 ? -12.895 36.775 -28.074 1.00 24.51 328 ALA A N 1
ATOM 3064 C CA . ALA C 1 328 ? -12.885 35.299 -28.048 1.00 23.46 328 ALA A CA 1
ATOM 3065 C C . ALA C 1 328 ? -13.654 34.773 -26.858 1.00 26.19 328 ALA A C 1
ATOM 3066 O O . ALA C 1 328 ? -14.429 33.820 -27.000 1.00 24.77 328 ALA A O 1
ATOM 3068 N N . GLU C 1 329 ? -13.400 35.402 -25.696 1.00 24.98 329 GLU A N 1
ATOM 3069 C CA . GLU C 1 329 ? -13.897 34.895 -24.472 1.00 30.77 329 GLU A CA 1
ATOM 3070 C C . GLU C 1 329 ? -15.397 35.130 -24.355 1.00 31.15 329 GLU A C 1
ATOM 3071 O O . GLU C 1 329 ? -16.100 34.280 -23.772 1.00 28.70 329 GLU A O 1
ATOM 3077 N N . LYS C 1 330 ? -15.871 36.234 -24.933 1.00 25.93 330 LYS A N 1
ATOM 3078 C CA . LYS C 1 330 ? -17.265 36.571 -24.967 1.00 26.23 330 LYS A CA 1
ATOM 3079 C C . LYS C 1 330 ? -18.058 35.826 -25.963 1.00 25.69 330 LYS A C 1
ATOM 3080 O O . LYS C 1 330 ? -19.252 35.672 -25.810 1.00 26.91 330 LYS A O 1
ATOM 3086 N N . LEU C 1 331 ? -17.424 35.346 -26.994 1.00 23.65 331 LEU A N 1
ATOM 3087 C CA . LEU C 1 331 ? -18.066 34.516 -27.936 1.00 26.29 331 LEU A CA 1
ATOM 3088 C C . LEU C 1 331 ? -18.014 33.094 -27.506 1.00 27.08 331 LEU A C 1
ATOM 3089 O O . LEU C 1 331 ? -18.443 32.256 -28.262 1.00 28.14 331 LEU A O 1
ATOM 3094 N N . GLY C 1 332 ? -17.430 32.828 -26.335 1.00 28.41 332 GLY A N 1
ATOM 3095 C CA . GLY C 1 332 ? -17.363 31.496 -25.772 1.00 29.67 332 GLY A CA 1
ATOM 3096 C C . GLY C 1 332 ? -16.178 30.645 -26.149 1.00 30.24 332 GLY A C 1
ATOM 3097 O O . GLY C 1 332 ? -16.208 29.443 -25.918 1.00 29.60 332 GLY A O 1
ATOM 3098 N N . PHE C 1 333 ? -15.123 31.261 -26.681 1.00 27.19 333 PHE A N 1
ATOM 3099 C CA . PHE C 1 333 ? -13.931 30.541 -27.187 1.00 26.86 333 PHE A CA 1
ATOM 3100 C C . PHE C 1 333 ? -12.734 30.780 -26.227 1.00 26.07 333 PHE A C 1
ATOM 3101 O O . PHE C 1 333 ? -11.743 31.455 -26.538 1.00 23.58 333 PHE A O 1
ATOM 3109 N N . GLY C 1 334 ? -12.892 30.207 -25.038 1.00 24.09 334 GLY A N 1
ATOM 3110 C CA . GLY C 1 334 ? -11.931 30.209 -23.968 1.00 24.26 334 GLY A CA 1
ATOM 3111 C C . GLY C 1 334 ? -10.534 29.760 -24.300 1.00 22.32 334 GLY A C 1
ATOM 3112 O O . GLY C 1 334 ? -9.585 30.411 -23.883 1.00 23.65 334 GLY A O 1
ATOM 3113 N N . ALA C 1 335 ? -10.403 28.651 -25.016 1.00 20.90 335 ALA A N 1
ATOM 3114 C CA . ALA C 1 335 ? -9.097 28.132 -25.431 1.00 20.79 335 ALA A CA 1
ATOM 3115 C C . ALA C 1 335 ? -8.400 29.083 -26.417 1.00 21.71 335 ALA A C 1
ATOM 3116 O O . ALA C 1 335 ? -7.173 29.210 -26.404 1.00 20.48 335 ALA A O 1
ATOM 3118 N N . VAL C 1 336 ? -9.185 29.683 -27.320 1.00 18.54 336 VAL A N 1
ATOM 3119 C CA . VAL C 1 336 ? -8.619 30.660 -28.220 1.00 18.27 336 VAL A CA 1
ATOM 3120 C C . VAL C 1 336 ? -8.190 31.883 -27.418 1.00 19.29 336 VAL A C 1
ATOM 3121 O O . VAL C 1 336 ? -7.075 32.373 -27.693 1.00 19.88 336 VAL A O 1
ATOM 3125 N N . ALA C 1 337 ? -9.012 32.402 -26.466 1.00 17.57 337 ALA A N 1
ATOM 3126 C CA . ALA C 1 337 ? -8.574 33.561 -25.638 1.00 18.75 337 ALA A CA 1
ATOM 3127 C C . ALA C 1 337 ? -7.259 33.318 -24.936 1.00 18.53 337 ALA A C 1
ATOM 3128 O O . ALA C 1 337 ? -6.326 34.120 -24.989 1.00 17.68 337 ALA A O 1
ATOM 3130 N N . GLN C 1 338 ? -7.169 32.157 -24.315 1.00 18.56 338 GLN A N 1
ATOM 3131 C CA . GLN C 1 338 ? -5.974 31.760 -23.615 1.00 19.44 338 GLN A CA 1
ATOM 3132 C C . GLN C 1 338 ? -4.738 31.646 -24.558 1.00 15.91 338 GLN A C 1
ATOM 3133 O O . GLN C 1 338 ? -3.691 32.154 -24.207 1.00 14.18 338 GLN A O 1
ATOM 3139 N N . ALA C 1 339 ? -4.897 30.996 -25.710 1.00 14.91 339 ALA A N 1
ATOM 3140 C CA . ALA C 1 339 ? -3.842 30.900 -26.743 1.00 15.05 339 ALA A CA 1
ATOM 3141 C C . ALA C 1 339 ? -3.336 32.280 -27.258 1.00 15.52 339 ALA A C 1
ATOM 3142 O O . ALA C 1 339 ? -2.118 32.481 -27.415 1.00 14.39 339 ALA A O 1
ATOM 3144 N N . ILE C 1 340 ? -4.260 33.221 -27.425 1.00 15.64 340 ILE A N 1
ATOM 3145 C CA . ILE C 1 340 ? -3.896 34.602 -27.782 1.00 15.04 340 ILE A CA 1
ATOM 3146 C C . ILE C 1 340 ? -2.962 35.239 -26.747 1.00 15.10 340 ILE A C 1
ATOM 3147 O O . ILE C 1 340 ? -1.885 35.803 -27.084 1.00 14.83 340 ILE A O 1
ATOM 3152 N N . ALA C 1 341 ? -3.313 35.100 -25.483 1.00 16.36 341 ALA A N 1
ATOM 3153 C CA . ALA C 1 341 ? -2.443 35.592 -24.410 1.00 17.32 341 ALA A CA 1
ATOM 3154 C C . ALA C 1 341 ? -1.032 34.950 -24.380 1.00 17.11 341 ALA A C 1
ATOM 3155 O O . ALA C 1 341 ? 0.013 35.647 -24.228 1.00 15.27 341 ALA A O 1
ATOM 3157 N N . GLU C 1 342 ? -1.018 33.633 -24.520 1.00 16.46 342 GLU A N 1
ATOM 3158 C CA . GLU C 1 342 ? 0.219 32.875 -24.460 1.00 18.18 342 GLU A CA 1
ATOM 3159 C C . GLU C 1 342 ? 1.151 33.265 -25.614 1.00 16.67 342 GLU A C 1
ATOM 3160 O O . GLU C 1 342 ? 2.334 33.394 -25.422 1.00 15.15 342 GLU A O 1
ATOM 3166 N N . GLU C 1 343 ? 0.584 33.363 -26.821 1.00 15.80 343 GLU A N 1
ATOM 3167 C CA . GLU C 1 343 ? 1.356 33.755 -28.018 1.00 15.29 343 GLU A CA 1
ATOM 3168 C C . GLU C 1 343 ? 2.035 35.159 -27.887 1.00 15.52 343 GLU A C 1
ATOM 3169 O O . GLU C 1 343 ? 3.242 35.343 -28.225 1.00 13.85 343 GLU A O 1
ATOM 3175 N N . LEU C 1 344 ? 1.302 36.131 -27.317 1.00 14.70 344 LEU A N 1
ATOM 3176 C CA . LEU C 1 344 ? 1.890 37.443 -27.071 1.00 13.99 344 LEU A CA 1
ATOM 3177 C C . LEU C 1 344 ? 2.994 37.334 -25.998 1.00 15.12 344 LEU A C 1
ATOM 3178 O O . LEU C 1 344 ? 4.073 37.893 -26.154 1.00 14.04 344 LEU A O 1
ATOM 3183 N N . GLY C 1 345 ? 2.700 36.616 -24.897 1.00 14.23 345 GLY A N 1
ATOM 3184 C CA . GLY C 1 345 ? 3.690 36.318 -23.843 1.00 15.68 345 GLY A CA 1
ATOM 3185 C C . GLY C 1 345 ? 4.944 35.694 -24.394 1.00 16.51 345 GLY A C 1
ATOM 3186 O O . GLY C 1 345 ? 6.030 36.083 -24.026 1.00 18.47 345 GLY A O 1
ATOM 3187 N N . THR C 1 346 ? 4.773 34.710 -25.267 1.00 16.80 346 THR A N 1
ATOM 3188 C CA . THR C 1 346 ? 5.885 34.019 -25.893 1.00 18.84 346 THR A CA 1
ATOM 3189 C C . THR C 1 346 ? 6.761 34.981 -26.752 1.00 18.21 346 THR A C 1
ATOM 3190 O O . THR C 1 346 ? 7.993 35.002 -26.585 1.00 17.62 346 THR A O 1
ATOM 3194 N N . PHE C 1 347 ? 6.116 35.767 -27.619 1.00 16.61 347 PHE A N 1
ATOM 3195 C CA . PHE C 1 347 ? 6.808 36.768 -28.432 1.00 15.27 347 PHE A CA 1
ATOM 3196 C C . PHE C 1 347 ? 7.557 37.743 -27.561 1.00 15.37 347 PHE A C 1
ATOM 3197 O O . PHE C 1 347 ? 8.696 38.083 -27.877 1.00 14.54 347 PHE A O 1
ATOM 3205 N N . LEU C 1 348 ? 6.921 38.266 -26.491 1.00 14.16 348 LEU A N 1
ATOM 3206 C CA . LEU C 1 348 ? 7.602 39.221 -25.617 1.00 15.38 348 LEU A CA 1
ATOM 3207 C C . LEU C 1 348 ? 8.754 38.610 -24.808 1.00 16.51 348 LEU A C 1
ATOM 3208 O O . LEU C 1 348 ? 9.677 39.320 -24.434 1.00 16.92 348 LEU A O 1
ATOM 3213 N N . GLN C 1 349 ? 8.753 37.309 -24.632 1.00 16.61 349 GLN A N 1
ATOM 3214 C CA . GLN C 1 349 ? 9.919 36.652 -24.025 1.00 18.28 349 GLN A CA 1
ATOM 3215 C C . GLN C 1 349 ? 11.142 36.564 -24.958 1.00 18.92 349 GLN A C 1
ATOM 3216 O O . GLN C 1 349 ? 12.269 36.625 -24.508 1.00 18.65 349 GLN A O 1
ATOM 3222 N N . ARG C 1 350 ? 10.915 36.420 -26.248 1.00 17.94 350 ARG A N 1
ATOM 3223 C CA . ARG C 1 350 ? 11.993 36.407 -27.217 1.00 18.80 350 ARG A CA 1
ATOM 3224 C C . ARG C 1 350 ? 12.535 37.822 -27.428 1.00 17.61 350 ARG A C 1
ATOM 3225 O O . ARG C 1 350 ? 13.750 38.013 -27.428 1.00 18.36 350 ARG A O 1
ATOM 3233 N N . LEU C 1 351 ? 11.634 38.822 -27.544 1.00 15.32 351 LEU A N 1
ATOM 3234 C CA . LEU C 1 351 ? 12.008 40.226 -27.692 1.00 15.57 351 LEU A CA 1
ATOM 3235 C C . LEU C 1 351 ? 11.538 41.115 -26.544 1.00 17.52 351 LEU A C 1
ATOM 3236 O O . LEU C 1 351 ? 10.665 41.974 -26.723 1.00 15.31 351 LEU A O 1
ATOM 3241 N N . PRO C 1 352 ? 12.152 40.954 -25.344 1.00 16.99 352 PRO A N 1
ATOM 3242 C CA . PRO C 1 352 ? 11.657 41.769 -24.207 1.00 18.75 352 PRO A CA 1
ATOM 3243 C C . PRO C 1 352 ? 11.726 43.272 -24.333 1.00 18.30 352 PRO A C 1
ATOM 3244 O O . PRO C 1 352 ? 10.961 44.001 -23.677 1.00 19.09 352 PRO A O 1
ATOM 3248 N N . ALA C 1 353 ? 12.619 43.772 -25.157 1.00 16.13 353 ALA A N 1
ATOM 3249 C CA . ALA C 1 353 ? 12.776 45.215 -25.279 1.00 16.97 353 ALA A CA 1
ATOM 3250 C C . ALA C 1 353 ? 11.534 45.867 -25.870 1.00 15.36 353 ALA A C 1
ATOM 3251 O O . ALA C 1 353 ? 11.297 47.040 -25.635 1.00 17.81 353 ALA A O 1
ATOM 3253 N N . LEU C 1 354 ? 10.720 45.087 -26.591 1.00 14.52 354 LEU A N 1
ATOM 3254 C CA . LEU C 1 354 ? 9.452 45.545 -27.099 1.00 15.07 354 LEU A CA 1
ATOM 3255 C C . LEU C 1 354 ? 8.558 46.082 -25.959 1.00 17.82 354 LEU A C 1
ATOM 3256 O O . LEU C 1 354 ? 7.710 46.954 -26.213 1.00 17.13 354 LEU A O 1
ATOM 3261 N N . ARG C 1 355 ? 8.748 45.592 -24.721 1.00 18.45 355 ARG A N 1
ATOM 3262 C CA . ARG C 1 355 ? 7.944 46.109 -23.623 1.00 19.73 355 ARG A CA 1
ATOM 3263 C C . ARG C 1 355 ? 8.222 47.557 -23.349 1.00 19.96 355 ARG A C 1
ATOM 3264 O O . ARG C 1 355 ? 7.352 48.224 -22.834 1.00 22.92 355 ARG A O 1
ATOM 3272 N N . GLU C 1 356 ? 9.397 48.069 -23.717 1.00 19.14 356 GLU A N 1
ATOM 3273 C CA . GLU C 1 356 ? 9.782 49.408 -23.355 1.00 20.58 356 GLU A CA 1
ATOM 3274 C C . GLU C 1 356 ? 9.547 50.458 -24.454 1.00 17.54 356 GLU A C 1
ATOM 3275 O O . GLU C 1 356 ? 9.863 51.586 -24.270 1.00 16.99 356 GLU A O 1
ATOM 3281 N N . LEU C 1 357 ? 9.046 50.078 -25.632 1.00 17.80 357 LEU A N 1
ATOM 3282 C CA . LEU C 1 357 ? 9.014 51.008 -26.819 1.00 15.20 357 LEU A CA 1
ATOM 3283 C C . LEU C 1 357 ? 7.690 51.589 -27.016 1.00 14.78 357 LEU A C 1
ATOM 3284 O O . LEU C 1 357 ? 6.680 51.107 -26.475 1.00 16.33 357 LEU A O 1
ATOM 3289 N N . ALA C 1 358 ? 7.662 52.651 -27.803 1.00 14.52 358 ALA A N 1
ATOM 3290 C CA . ALA C 1 358 ? 6.430 53.358 -28.125 1.00 14.59 358 ALA A CA 1
ATOM 3291 C C . ALA C 1 358 ? 6.428 53.751 -29.596 1.00 13.43 358 ALA A C 1
ATOM 3292 O O . ALA C 1 358 ? 7.471 53.768 -30.284 1.00 13.16 358 ALA A O 1
ATOM 3294 N N . PHE C 1 359 ? 5.238 54.033 -30.089 1.00 13.18 359 PHE A N 1
ATOM 3295 C CA . PHE C 1 359 ? 5.041 54.606 -31.416 1.00 13.26 359 PHE A CA 1
ATOM 3296 C C . PHE C 1 359 ? 5.450 56.059 -31.440 1.00 14.86 359 PHE A C 1
ATOM 3297 O O . PHE C 1 359 ? 5.861 56.597 -30.399 1.00 14.20 359 PHE A O 1
ATOM 3305 N N . SER C 1 360 ? 5.392 56.690 -32.622 1.00 15.14 360 SER A N 1
ATOM 3306 C CA . SER C 1 360 ? 5.914 58.025 -32.839 1.00 17.75 360 SER A CA 1
ATOM 3307 C C . SER C 1 360 ? 5.246 59.095 -31.987 1.00 18.72 360 SER A C 1
ATOM 3308 O O . SER C 1 360 ? 5.867 60.105 -31.667 1.00 20.91 360 SER A O 1
ATOM 3311 N N . ASP C 1 361 ? 4.015 58.851 -31.566 1.00 18.82 361 ASP A N 1
ATOM 3312 C CA . ASP C 1 361 ? 3.271 59.778 -30.676 1.00 19.20 361 ASP A CA 1
ATOM 3313 C C . ASP C 1 361 ? 3.457 59.545 -29.165 1.00 19.13 361 ASP A C 1
ATOM 3314 O O . ASP C 1 361 ? 2.770 60.140 -28.337 1.00 19.16 361 ASP A O 1
ATOM 3319 N N . GLY C 1 362 ? 4.371 58.674 -28.793 1.00 19.08 362 GLY A N 1
ATOM 3320 C CA . GLY C 1 362 ? 4.547 58.298 -27.388 1.00 18.61 362 GLY A CA 1
ATOM 3321 C C . GLY C 1 362 ? 3.618 57.268 -26.828 1.00 18.43 362 GLY A C 1
ATOM 3322 O O . GLY C 1 362 ? 3.779 56.888 -25.693 1.00 19.42 362 GLY A O 1
ATOM 3323 N N . SER C 1 363 ? 2.683 56.730 -27.619 1.00 19.09 363 SER A N 1
ATOM 3324 C CA . SER C 1 363 ? 1.760 55.720 -27.100 1.00 18.76 363 SER A CA 1
ATOM 3325 C C . SER C 1 363 ? 2.505 54.390 -27.063 1.00 17.87 363 SER A C 1
ATOM 3326 O O . SER C 1 363 ? 3.290 54.113 -27.979 1.00 18.69 363 SER A O 1
ATOM 3329 N N . PRO C 1 364 ? 2.372 53.632 -25.958 1.00 17.67 364 PRO A N 1
ATOM 3330 C CA . PRO C 1 364 ? 3.243 52.482 -25.768 1.00 17.45 364 PRO A CA 1
ATOM 3331 C C . PRO C 1 364 ? 2.818 51.279 -26.606 1.00 17.46 364 PRO A C 1
ATOM 3332 O O . PRO C 1 364 ? 1.620 51.041 -26.788 1.00 15.61 364 PRO A O 1
ATOM 3336 N N . PHE C 1 365 ? 3.792 50.516 -27.119 1.00 15.85 365 PHE A N 1
ATOM 3337 C CA . PHE C 1 365 ? 3.452 49.198 -27.695 1.00 15.91 365 PHE A CA 1
ATOM 3338 C C . PHE C 1 365 ? 2.598 48.393 -26.694 1.00 15.63 365 PHE A C 1
ATOM 3339 O O . PHE C 1 365 ? 1.585 47.830 -27.036 1.00 16.53 365 PHE A O 1
ATOM 3347 N N . LEU C 1 366 ? 3.056 48.348 -25.442 1.00 17.70 366 LEU A N 1
ATOM 3348 C CA . LEU C 1 366 ? 2.455 47.559 -24.374 1.00 18.53 366 LEU A CA 1
ATOM 3349 C C . LEU C 1 366 ? 2.060 48.520 -23.243 1.00 20.26 366 LEU A C 1
ATOM 3350 O O . LEU C 1 366 ? 2.917 48.890 -22.448 1.00 20.47 366 LEU A O 1
ATOM 3355 N N . SER C 1 367 ? 0.796 48.909 -23.142 1.00 24.38 367 SER A N 1
ATOM 3356 C CA . SER C 1 367 ? 0.358 49.711 -21.990 1.00 26.92 367 SER A CA 1
ATOM 3357 C C . SER C 1 367 ? 0.562 48.937 -20.642 1.00 29.97 367 SER A C 1
ATOM 3358 O O . SER C 1 367 ? 0.631 47.683 -20.633 1.00 27.15 367 SER A O 1
ATOM 3361 N N . PRO C 1 368 ? 0.654 49.667 -19.500 1.00 33.05 368 PRO A N 1
ATOM 3362 C CA . PRO C 1 368 ? 0.561 48.990 -18.193 1.00 32.06 368 PRO A CA 1
ATOM 3363 C C . PRO C 1 368 ? -0.722 48.075 -18.060 1.00 31.95 368 PRO A C 1
ATOM 3364 O O . PRO C 1 368 ? -0.649 46.970 -17.488 1.00 32.52 368 PRO A O 1
ATOM 3368 N N . GLU C 1 369 ? -1.840 48.457 -18.670 1.00 29.00 369 GLU A N 1
ATOM 3369 C CA . GLU C 1 369 ? -3.063 47.633 -18.633 1.00 34.55 369 GLU A CA 1
ATOM 3370 C C . GLU C 1 369 ? -2.855 46.305 -19.351 1.00 32.57 369 GLU A C 1
ATOM 3371 O O . GLU C 1 369 ? -3.107 45.224 -18.791 1.00 33.10 369 GLU A O 1
ATOM 3377 N N . CYS C 1 370 ? -2.366 46.387 -20.589 1.00 27.73 370 CYS A N 1
ATOM 3378 C CA . CYS C 1 370 ? -2.122 45.212 -21.385 1.00 24.86 370 CYS A CA 1
ATOM 3379 C C . CYS C 1 370 ? -1.061 44.343 -20.691 1.00 20.68 370 CYS A C 1
ATOM 3380 O O . CYS C 1 370 ? -1.171 43.108 -20.675 1.00 19.85 370 CYS A O 1
ATOM 3383 N N . SER C 1 371 ? -0.067 44.987 -20.089 1.00 21.98 371 SER A N 1
ATOM 3384 C CA . SER C 1 371 ? 0.990 44.297 -19.357 1.00 22.76 371 SER A CA 1
ATOM 3385 C C . SER C 1 371 ? 0.398 43.539 -18.182 1.00 25.05 371 SER A C 1
ATOM 3386 O O . SER C 1 371 ? 0.713 42.351 -17.971 1.00 22.91 371 SER A O 1
ATOM 3389 N N . ARG C 1 372 ? -0.481 44.225 -17.442 1.00 25.50 372 ARG A N 1
ATOM 3390 C CA . ARG C 1 372 ? -1.099 43.611 -16.282 1.00 27.18 372 ARG A CA 1
ATOM 3391 C C . ARG C 1 372 ? -1.991 42.444 -16.739 1.00 25.35 372 ARG A C 1
ATOM 3392 O O . ARG C 1 372 ? -1.901 41.372 -16.181 1.00 26.56 372 ARG A O 1
ATOM 3400 N N . TRP C 1 373 ? -2.820 42.645 -17.767 1.00 25.68 373 TRP A N 1
ATOM 3401 C CA . TRP C 1 373 ? -3.616 41.550 -18.385 1.00 24.13 373 TRP A CA 1
ATOM 3402 C C . TRP C 1 373 ? -2.782 40.326 -18.707 1.00 24.08 373 TRP A C 1
ATOM 3403 O O . TRP C 1 373 ? -3.160 39.206 -18.424 1.00 25.28 373 TRP A O 1
ATOM 3414 N N . LEU C 1 374 ? -1.621 40.545 -19.308 1.00 24.06 374 LEU A N 1
ATOM 3415 C CA . LEU C 1 374 ? -0.786 39.443 -19.749 1.00 26.79 374 LEU A CA 1
ATOM 3416 C C . LEU C 1 374 ? -0.284 38.664 -18.525 1.00 30.84 374 LEU A C 1
ATOM 3417 O O . LEU C 1 374 ? -0.317 37.412 -18.482 1.00 28.28 374 LEU A O 1
ATOM 3422 N N . LEU C 1 375 ? 0.203 39.446 -17.553 1.00 34.25 375 LEU A N 1
ATOM 3423 C CA . LEU C 1 375 ? 0.751 38.923 -16.303 1.00 39.95 375 LEU A CA 1
ATOM 3424 C C . LEU C 1 375 ? -0.298 38.032 -15.658 1.00 37.99 375 LEU A C 1
ATOM 3425 O O . LEU C 1 375 ? 0.007 36.912 -15.259 1.00 44.34 375 LEU A O 1
ATOM 3430 N N . GLU C 1 376 ? -1.541 38.488 -15.623 1.00 36.45 376 GLU A N 1
ATOM 3431 C CA . GLU C 1 376 ? -2.632 37.662 -15.148 1.00 38.58 376 GLU A CA 1
ATOM 3432 C C . GLU C 1 376 ? -2.868 36.555 -16.175 1.00 40.23 376 GLU A C 1
ATOM 3433 O O . GLU C 1 376 ? -3.818 35.806 -16.057 1.00 48.38 376 GLU A O 1
ATOM 3439 N N . ASP D 1 231 ? 20.981 33.933 -85.794 1.00 41.92 231 ASP C N 1
ATOM 3440 C CA . ASP D 1 231 ? 20.397 34.352 -84.465 1.00 38.50 231 ASP C CA 1
ATOM 3441 C C . ASP D 1 231 ? 19.122 35.159 -84.621 1.00 35.20 231 ASP C C 1
ATOM 3442 O O . ASP D 1 231 ? 18.158 34.902 -83.923 1.00 30.82 231 ASP C O 1
ATOM 3447 N N . ARG D 1 232 ? 19.106 36.131 -85.545 1.00 31.10 232 ARG C N 1
ATOM 3448 C CA . ARG D 1 232 ? 17.880 36.889 -85.813 1.00 30.37 232 ARG C CA 1
ATOM 3449 C C . ARG D 1 232 ? 16.725 35.988 -86.308 1.00 27.51 232 ARG C C 1
ATOM 3450 O O . ARG D 1 232 ? 15.561 36.143 -85.896 1.00 25.90 232 ARG C O 1
ATOM 3458 N N . ALA D 1 233 ? 17.035 35.048 -87.195 1.00 29.90 233 ALA C N 1
ATOM 3459 C CA . ALA D 1 233 ? 16.014 34.132 -87.720 1.00 27.21 233 ALA C CA 1
ATOM 3460 C C . ALA D 1 233 ? 15.544 33.137 -86.649 1.00 23.50 233 ALA C C 1
ATOM 3461 O O . ALA D 1 233 ? 14.380 32.771 -86.552 1.00 24.56 233 ALA C O 1
ATOM 3463 N N . TRP D 1 234 ? 16.490 32.720 -85.844 1.00 26.67 234 TRP C N 1
ATOM 3464 C CA . TRP D 1 234 ? 16.243 31.799 -84.711 1.00 25.01 234 TRP C CA 1
ATOM 3465 C C . TRP D 1 234 ? 15.302 32.418 -83.703 1.00 25.22 234 TRP C C 1
ATOM 3466 O O . TRP D 1 234 ? 14.349 31.785 -83.253 1.00 22.38 234 TRP C O 1
ATOM 3477 N N . ARG D 1 235 ? 15.548 33.696 -83.398 1.00 26.83 235 ARG C N 1
ATOM 3478 C CA . ARG D 1 235 ? 14.646 34.460 -82.560 1.00 27.22 235 ARG C CA 1
ATOM 3479 C C . ARG D 1 235 ? 13.242 34.452 -83.090 1.00 25.18 235 ARG C C 1
ATOM 3480 O O . ARG D 1 235 ? 12.271 34.279 -82.324 1.00 23.98 235 ARG C O 1
ATOM 3488 N N . GLN D 1 236 ? 13.119 34.683 -84.405 1.00 27.40 236 GLN C N 1
ATOM 3489 C CA . GLN D 1 236 ? 11.829 34.625 -85.086 1.00 26.75 236 GLN C CA 1
ATOM 3490 C C . GLN D 1 236 ? 11.197 33.238 -85.041 1.00 24.08 236 GLN C C 1
ATOM 3491 O O . GLN D 1 236 ? 10.027 33.136 -84.812 1.00 24.43 236 GLN C O 1
ATOM 3497 N N . THR D 1 237 ? 11.965 32.194 -85.351 1.00 25.06 237 THR C N 1
ATOM 3498 C CA . THR D 1 237 ? 11.486 30.810 -85.231 1.00 25.54 237 THR C CA 1
ATOM 3499 C C . THR D 1 237 ? 10.937 30.601 -83.791 1.00 23.82 237 THR C C 1
ATOM 3500 O O . THR D 1 237 ? 9.829 30.154 -83.607 1.00 22.22 237 THR C O 1
ATOM 3504 N N . GLN D 1 238 ? 11.698 31.002 -82.772 1.00 22.37 238 GLN C N 1
ATOM 3505 C CA . GLN D 1 238 ? 11.221 30.798 -81.392 1.00 22.37 238 GLN C CA 1
ATOM 3506 C C . GLN D 1 238 ? 9.926 31.561 -81.099 1.00 21.68 238 GLN C C 1
ATOM 3507 O O . GLN D 1 238 ? 9.047 31.016 -80.500 1.00 20.56 238 GLN C O 1
ATOM 3513 N N . LEU D 1 239 ? 9.804 32.808 -81.576 1.00 20.93 239 LEU C N 1
ATOM 3514 C CA . LEU D 1 239 ? 8.611 33.590 -81.322 1.00 21.42 239 LEU C CA 1
ATOM 3515 C C . LEU D 1 239 ? 7.382 33.000 -82.022 1.00 21.44 239 LEU C C 1
ATOM 3516 O O . LEU D 1 239 ? 6.291 32.986 -81.463 1.00 21.41 239 LEU C O 1
ATOM 3521 N N . LYS D 1 240 ? 7.559 32.483 -83.230 1.00 24.20 240 LYS C N 1
ATOM 3522 C CA . LYS D 1 240 ? 6.409 31.883 -83.939 1.00 24.35 240 LYS C CA 1
ATOM 3523 C C . LYS D 1 240 ? 5.967 30.610 -83.196 1.00 22.82 240 LYS C C 1
ATOM 3524 O O . LYS D 1 240 ? 4.768 30.436 -82.833 1.00 22.57 240 LYS C O 1
ATOM 3530 N N . VAL D 1 241 ? 6.943 29.754 -82.886 1.00 21.47 241 VAL C N 1
ATOM 3531 C CA . VAL D 1 241 ? 6.606 28.536 -82.110 1.00 21.55 241 VAL C CA 1
ATOM 3532 C C . VAL D 1 241 ? 5.940 28.939 -80.776 1.00 20.55 241 VAL C C 1
ATOM 3533 O O . VAL D 1 241 ? 4.919 28.356 -80.382 1.00 19.81 241 VAL C O 1
ATOM 3537 N N . ALA D 1 242 ? 6.472 29.947 -80.071 1.00 20.10 242 ALA C N 1
ATOM 3538 C CA . ALA D 1 242 ? 5.809 30.360 -78.825 1.00 19.66 242 ALA C CA 1
ATOM 3539 C C . ALA D 1 242 ? 4.373 30.827 -79.077 1.00 20.76 242 ALA C C 1
ATOM 3540 O O . ALA D 1 242 ? 3.479 30.559 -78.320 1.00 19.92 242 ALA C O 1
ATOM 3542 N N . GLU D 1 243 ? 4.150 31.556 -80.155 1.00 22.06 243 GLU C N 1
ATOM 3543 C CA . GLU D 1 243 ? 2.822 32.064 -80.428 1.00 24.68 243 GLU C CA 1
ATOM 3544 C C . GLU D 1 243 ? 1.878 30.932 -80.647 1.00 21.74 243 GLU C C 1
ATOM 3545 O O . GLU D 1 243 ? 0.765 30.914 -80.078 1.00 23.25 243 GLU C O 1
ATOM 3551 N N . LEU D 1 244 ? 2.342 29.944 -81.407 1.00 23.42 244 LEU C N 1
ATOM 3552 C CA . LEU D 1 244 ? 1.527 28.755 -81.638 1.00 22.56 244 LEU C CA 1
ATOM 3553 C C . LEU D 1 244 ? 1.196 27.979 -80.345 1.00 20.98 244 LEU C C 1
ATOM 3554 O O . LEU D 1 244 ? 0.006 27.633 -80.034 1.00 21.63 244 LEU C O 1
ATOM 3559 N N . LEU D 1 245 ? 2.227 27.729 -79.528 1.00 19.88 245 LEU C N 1
ATOM 3560 C CA . LEU D 1 245 ? 2.002 27.043 -78.237 1.00 18.31 245 LEU C CA 1
ATOM 3561 C C . LEU D 1 245 ? 0.983 27.795 -77.407 1.00 19.60 245 LEU C C 1
ATOM 3562 O O . LEU D 1 245 ? 0.167 27.169 -76.708 1.00 19.14 245 LEU C O 1
ATOM 3567 N N . ILE D 1 246 ? 1.069 29.151 -77.406 1.00 20.69 246 ILE C N 1
ATOM 3568 C CA . ILE D 1 246 ? 0.206 29.953 -76.491 1.00 21.30 246 ILE C CA 1
ATOM 3569 C C . ILE D 1 246 ? -1.271 29.964 -76.987 1.00 23.44 246 ILE C C 1
ATOM 3570 O O . ILE D 1 246 ? -2.225 29.873 -76.204 1.00 23.23 246 ILE C O 1
ATOM 3575 N N . GLU D 1 247 ? -1.442 30.121 -78.289 1.00 30.63 247 GLU C N 1
ATOM 3576 C CA . GLU D 1 247 ? -2.787 30.100 -78.945 1.00 32.60 247 GLU C CA 1
ATOM 3577 C C . GLU D 1 247 ? -3.515 28.813 -78.584 1.00 31.06 247 GLU C C 1
ATOM 3578 O O . GLU D 1 247 ? -4.622 28.820 -78.031 1.00 30.00 247 GLU C O 1
ATOM 3584 N N . ARG D 1 248 ? -2.823 27.699 -78.832 1.00 31.48 248 ARG C N 1
ATOM 3585 C CA . ARG D 1 248 ? -3.336 26.345 -78.560 1.00 30.53 248 ARG C CA 1
ATOM 3586 C C . ARG D 1 248 ? -3.674 26.037 -77.112 1.00 28.73 248 ARG C C 1
ATOM 3587 O O . ARG D 1 248 ? -4.667 25.400 -76.852 1.00 28.43 248 ARG C O 1
ATOM 3595 N N . GLN D 1 249 ? -2.849 26.483 -76.156 1.00 27.23 249 GLN C N 1
ATOM 3596 C CA . GLN D 1 249 ? -3.095 26.220 -74.733 1.00 27.41 249 GLN C CA 1
ATOM 3597 C C . GLN D 1 249 ? -2.661 27.432 -73.919 1.00 28.44 249 GLN C C 1
ATOM 3598 O O . GLN D 1 249 ? -1.498 27.490 -73.440 1.00 24.70 249 GLN C O 1
ATOM 3604 N N . PRO D 1 250 ? -3.576 28.412 -73.763 1.00 30.79 250 PRO C N 1
ATOM 3605 C CA . PRO D 1 250 ? -3.210 29.627 -73.000 1.00 28.23 250 PRO C CA 1
ATOM 3606 C C . PRO D 1 250 ? -2.818 29.341 -71.562 1.00 27.80 250 PRO C C 1
ATOM 3607 O O . PRO D 1 250 ? -2.129 30.161 -70.940 1.00 28.42 250 PRO C O 1
ATOM 3611 N N . GLU D 1 251 ? -3.276 28.200 -71.048 1.00 23.90 251 GLU C N 1
ATOM 3612 C CA . GLU D 1 251 ? -3.094 27.838 -69.694 1.00 25.45 251 GLU C CA 1
ATOM 3613 C C . GLU D 1 251 ? -1.793 27.103 -69.373 1.00 23.87 251 GLU C C 1
ATOM 3614 O O . GLU D 1 251 ? -1.568 26.770 -68.224 1.00 25.01 251 GLU C O 1
ATOM 3620 N N . VAL D 1 252 ? -0.974 26.863 -70.381 1.00 22.76 252 VAL C N 1
ATOM 3621 C CA . VAL D 1 252 ? 0.239 26.081 -70.276 1.00 21.47 252 VAL C CA 1
ATOM 3622 C C . VAL D 1 252 ? 1.416 27.042 -70.355 1.00 19.28 252 VAL C C 1
ATOM 3623 O O . VAL D 1 252 ? 1.478 27.902 -71.245 1.00 17.17 252 VAL C O 1
ATOM 3627 N N . ALA D 1 253 ? 2.360 26.833 -69.448 1.00 18.61 253 ALA C N 1
ATOM 3628 C CA . ALA D 1 253 ? 3.441 27.790 -69.222 1.00 17.34 253 ALA C CA 1
ATOM 3629 C C . ALA D 1 253 ? 4.434 27.849 -70.335 1.00 16.34 253 ALA C C 1
ATOM 3630 O O . ALA D 1 253 ? 5.011 28.918 -70.539 1.00 15.55 253 ALA C O 1
ATOM 3632 N N . VAL D 1 254 ? 4.712 26.718 -71.006 1.00 15.34 254 VAL C N 1
ATOM 3633 C CA . VAL D 1 254 ? 5.933 26.596 -71.796 1.00 15.49 254 VAL C CA 1
ATOM 3634 C C . VAL D 1 254 ? 6.033 27.568 -72.993 1.00 16.18 254 VAL C C 1
ATOM 3635 O O . VAL D 1 254 ? 7.123 28.051 -73.306 1.00 17.21 254 VAL C O 1
ATOM 3639 N N . GLY D 1 255 ? 4.910 27.888 -73.632 1.00 15.87 255 GLY C N 1
ATOM 3640 C CA . GLY D 1 255 ? 4.931 28.832 -74.756 1.00 16.63 255 GLY C CA 1
ATOM 3641 C C . GLY D 1 255 ? 5.396 30.205 -74.301 1.00 17.22 255 GLY C C 1
ATOM 3642 O O . GLY D 1 255 ? 6.228 30.822 -74.972 1.00 16.32 255 GLY C O 1
ATOM 3643 N N . TYR D 1 256 ? 4.914 30.613 -73.121 1.00 17.86 256 TYR C N 1
ATOM 3644 C CA . TYR D 1 256 ? 5.293 31.859 -72.477 1.00 18.35 256 TYR C CA 1
ATOM 3645 C C . TYR D 1 256 ? 6.776 31.878 -72.126 1.00 18.55 256 TYR C C 1
ATOM 3646 O O . TYR D 1 256 ? 7.449 32.867 -72.349 1.00 16.84 256 TYR C O 1
ATOM 3655 N N . ARG D 1 257 ? 7.297 30.762 -71.648 1.00 17.55 257 ARG C N 1
ATOM 3656 C CA . ARG D 1 257 ? 8.717 30.691 -71.317 1.00 17.51 257 ARG C CA 1
ATOM 3657 C C . ARG D 1 257 ? 9.547 30.780 -72.574 1.00 17.42 257 ARG C C 1
ATOM 3658 O O . ARG D 1 257 ? 10.626 31.429 -72.621 1.00 16.62 257 ARG C O 1
ATOM 3666 N N . LEU D 1 258 ? 9.060 30.167 -73.653 1.00 16.59 258 LEU C N 1
ATOM 3667 C CA . LEU D 1 258 ? 9.858 30.189 -74.859 1.00 17.77 258 LEU C CA 1
ATOM 3668 C C . LEU D 1 258 ? 9.932 31.628 -75.437 1.00 16.60 258 LEU C C 1
ATOM 3669 O O . LEU D 1 258 ? 10.949 32.041 -76.021 1.00 16.34 258 LEU C O 1
ATOM 3674 N N . ARG D 1 259 ? 8.878 32.385 -75.220 1.00 16.27 259 ARG C N 1
ATOM 3675 C CA . ARG D 1 259 ? 8.858 33.775 -75.734 1.00 17.33 259 ARG C CA 1
ATOM 3676 C C . ARG D 1 259 ? 9.836 34.598 -74.970 1.00 16.28 259 ARG C C 1
ATOM 3677 O O . ARG D 1 259 ? 10.557 35.369 -75.561 1.00 17.92 259 ARG C O 1
ATOM 3685 N N . ARG D 1 260 ? 9.936 34.409 -73.647 1.00 14.55 260 ARG C N 1
ATOM 3686 C CA . ARG D 1 260 ? 10.978 35.082 -72.916 1.00 14.46 260 ARG C CA 1
ATOM 3687 C C . ARG D 1 260 ? 12.388 34.764 -73.386 1.00 13.20 260 ARG C C 1
ATOM 3688 O O . ARG D 1 260 ? 13.217 35.620 -73.456 1.00 12.86 260 ARG C O 1
ATOM 3696 N N . HIS D 1 261 ? 12.672 33.517 -73.652 1.00 13.96 261 HIS C N 1
ATOM 3697 C CA . HIS D 1 261 ? 13.960 33.149 -74.185 1.00 14.66 261 HIS C CA 1
ATOM 3698 C C . HIS D 1 261 ? 14.206 33.840 -75.520 1.00 15.51 261 HIS C C 1
ATOM 3699 O O . HIS D 1 261 ? 15.319 34.279 -75.780 1.00 17.83 261 HIS C O 1
ATOM 3706 N N . ALA D 1 262 ? 13.206 33.872 -76.374 1.00 16.17 262 ALA C N 1
ATOM 3707 C CA . ALA D 1 262 ? 13.343 34.487 -77.722 1.00 16.74 262 ALA C CA 1
ATOM 3708 C C . ALA D 1 262 ? 13.732 35.945 -77.605 1.00 16.40 262 ALA C C 1
ATOM 3709 O O . ALA D 1 262 ? 14.606 36.405 -78.273 1.00 16.77 262 ALA C O 1
ATOM 3711 N N . VAL D 1 263 ? 13.068 36.666 -76.683 1.00 16.87 263 VAL C N 1
ATOM 3712 C CA . VAL D 1 263 ? 13.239 38.112 -76.494 1.00 16.47 263 VAL C CA 1
ATOM 3713 C C . VAL D 1 263 ? 14.569 38.444 -75.800 1.00 18.43 263 VAL C C 1
ATOM 3714 O O . VAL D 1 263 ? 15.284 39.362 -76.249 1.00 17.94 263 VAL C O 1
ATOM 3718 N N . TRP D 1 264 ? 14.912 37.662 -74.773 1.00 15.24 264 TRP C N 1
ATOM 3719 C CA . TRP D 1 264 ? 15.998 37.981 -73.855 1.00 15.19 264 TRP C CA 1
ATOM 3720 C C . TRP D 1 264 ? 17.307 37.273 -74.069 1.00 16.45 264 TRP C C 1
ATOM 3721 O O . TRP D 1 264 ? 18.312 37.795 -73.642 1.00 15.09 264 TRP C O 1
ATOM 3732 N N . ALA D 1 265 ? 17.300 36.064 -74.650 1.00 16.59 265 ALA C N 1
ATOM 3733 C CA . ALA D 1 265 ? 18.524 35.210 -74.619 1.00 18.37 265 ALA C CA 1
ATOM 3734 C C . ALA D 1 265 ? 19.686 35.869 -75.329 1.00 16.99 265 ALA C C 1
ATOM 3735 O O . ALA D 1 265 ? 20.810 35.701 -74.911 1.00 18.95 265 ALA C O 1
ATOM 3737 N N . GLY D 1 266 ? 19.388 36.709 -76.302 1.00 20.32 266 GLY C N 1
ATOM 3738 C CA . GLY D 1 266 ? 20.424 37.435 -77.101 1.00 21.50 266 GLY C CA 1
ATOM 3739 C C . GLY D 1 266 ? 21.058 38.564 -76.352 1.00 22.79 266 GLY C C 1
ATOM 3740 O O . GLY D 1 266 ? 22.096 39.065 -76.797 1.00 23.92 266 GLY C O 1
ATOM 3741 N N . ILE D 1 267 ? 20.471 38.968 -75.210 1.00 18.88 267 ILE C N 1
ATOM 3742 C CA . ILE D 1 267 ? 21.020 40.047 -74.409 1.00 17.96 267 ILE C CA 1
ATOM 3743 C C . ILE D 1 267 ? 22.070 39.490 -73.490 1.00 18.66 267 ILE C C 1
ATOM 3744 O O . ILE D 1 267 ? 21.770 38.713 -72.591 1.00 17.98 267 ILE C O 1
ATOM 3749 N N . THR D 1 268 ? 23.331 39.890 -73.713 1.00 20.49 268 THR C N 1
ATOM 3750 C CA . THR D 1 268 ? 24.476 39.514 -72.833 1.00 22.68 268 THR C CA 1
ATOM 3751 C C . THR D 1 268 ? 25.230 40.624 -72.188 1.00 23.25 268 THR C C 1
ATOM 3752 O O . THR D 1 268 ? 26.042 40.402 -71.316 1.00 25.22 268 THR C O 1
ATOM 3756 N N . ALA D 1 269 ? 24.935 41.831 -72.602 1.00 23.24 269 ALA C N 1
ATOM 3757 C CA . ALA D 1 269 ? 25.483 43.025 -72.026 1.00 23.30 269 ALA C CA 1
ATOM 3758 C C . ALA D 1 269 ? 24.240 43.890 -71.694 1.00 21.94 269 ALA C C 1
ATOM 3759 O O . ALA D 1 269 ? 23.242 43.870 -72.446 1.00 24.27 269 ALA C O 1
ATOM 3761 N N . VAL D 1 270 ? 24.303 44.633 -70.603 1.00 19.41 270 VAL C N 1
ATOM 3762 C CA . VAL D 1 270 ? 23.220 45.541 -70.273 1.00 18.73 270 VAL C CA 1
ATOM 3763 C C . VAL D 1 270 ? 23.357 46.801 -71.110 1.00 16.27 270 VAL C C 1
ATOM 3764 O O . VAL D 1 270 ? 24.451 47.145 -71.574 1.00 17.77 270 VAL C O 1
ATOM 3768 N N . PRO D 1 271 ? 22.254 47.534 -71.324 1.00 16.59 271 PRO C N 1
ATOM 3769 C CA . PRO D 1 271 ? 22.389 48.791 -72.132 1.00 16.27 271 PRO C CA 1
ATOM 3770 C C . PRO D 1 271 ? 23.320 49.800 -71.514 1.00 16.61 271 PRO C C 1
ATOM 3771 O O . PRO D 1 271 ? 23.369 49.943 -70.286 1.00 15.88 271 PRO C O 1
ATOM 3775 N N . MET D 1 272 ? 24.075 50.528 -72.338 1.00 17.14 272 MET C N 1
ATOM 3776 C CA . MET D 1 272 ? 24.897 51.613 -71.793 1.00 17.40 272 MET C CA 1
ATOM 3777 C C . MET D 1 272 ? 24.063 52.674 -71.115 1.00 17.85 272 MET C C 1
ATOM 3778 O O . MET D 1 272 ? 22.862 52.847 -71.409 1.00 19.47 272 MET C O 1
ATOM 3783 N N . SER D 1 273 ? 24.683 53.414 -70.200 1.00 16.30 273 SER C N 1
ATOM 3784 C CA . SER D 1 273 ? 23.959 54.402 -69.404 1.00 17.10 273 SER C CA 1
ATOM 3785 C C . SER D 1 273 ? 24.867 55.570 -69.024 1.00 19.20 273 SER C C 1
ATOM 3786 O O . SER D 1 273 ? 26.110 55.424 -68.958 1.00 17.54 273 SER C O 1
ATOM 3789 N N . GLY D 1 274 ? 24.245 56.723 -68.915 1.00 19.09 274 GLY C N 1
ATOM 3790 C CA . GLY D 1 274 ? 24.862 57.959 -68.398 1.00 21.43 274 GLY C CA 1
ATOM 3791 C C . GLY D 1 274 ? 24.600 58.113 -66.911 1.00 23.24 274 GLY C C 1
ATOM 3792 O O . GLY D 1 274 ? 24.407 57.138 -66.183 1.00 22.33 274 GLY C O 1
ATOM 3793 N N . ALA D 1 275 ? 24.551 59.360 -66.464 1.00 26.69 275 ALA C N 1
ATOM 3794 C CA . ALA D 1 275 ? 24.378 59.646 -65.048 1.00 28.32 275 ALA C CA 1
ATOM 3795 C C . ALA D 1 275 ? 23.026 59.144 -64.534 1.00 26.23 275 ALA C C 1
ATOM 3796 O O . ALA D 1 275 ? 21.997 59.198 -65.221 1.00 26.50 275 ALA C O 1
ATOM 3798 N N . GLY D 1 276 ? 23.059 58.642 -63.317 1.00 25.14 276 GLY C N 1
ATOM 3799 C CA . GLY D 1 276 ? 21.878 58.128 -62.671 1.00 26.26 276 GLY C CA 1
ATOM 3800 C C . GLY D 1 276 ? 21.479 56.792 -63.261 1.00 23.89 276 GLY C C 1
ATOM 3801 O O . GLY D 1 276 ? 20.378 56.390 -63.076 1.00 24.04 276 GLY C O 1
ATOM 3802 N N . ASN D 1 277 ? 22.375 56.130 -63.993 1.00 23.39 277 ASN C N 1
ATOM 3803 C CA . ASN D 1 277 ? 22.030 54.902 -64.712 1.00 22.84 277 ASN C CA 1
ATOM 3804 C C . ASN D 1 277 ? 20.824 55.107 -65.693 1.00 19.69 277 ASN C C 1
ATOM 3805 O O . ASN D 1 277 ? 20.033 54.193 -65.892 1.00 20.14 277 ASN C O 1
ATOM 3810 N N . LYS D 1 278 ? 20.734 56.266 -66.333 1.00 19.82 278 LYS C N 1
ATOM 3811 C CA . LYS D 1 278 ? 19.749 56.491 -67.382 1.00 19.88 278 LYS C CA 1
ATOM 3812 C C . LYS D 1 278 ? 20.271 56.040 -68.746 1.00 16.86 278 LYS C C 1
ATOM 3813 O O . LYS D 1 278 ? 21.275 56.582 -69.297 1.00 17.55 278 LYS C O 1
ATOM 3819 N N . THR D 1 279 ? 19.602 55.043 -69.303 1.00 13.85 279 THR C N 1
ATOM 3820 C CA . THR D 1 279 ? 19.950 54.540 -70.631 1.00 13.89 279 THR C CA 1
ATOM 3821 C C . THR D 1 279 ? 19.276 55.442 -71.672 1.00 13.91 279 THR C C 1
ATOM 3822 O O . THR D 1 279 ? 18.180 55.932 -71.401 1.00 16.41 279 THR C O 1
ATOM 3826 N N . PRO D 1 280 ? 19.854 55.566 -72.894 1.00 12.15 280 PRO C N 1
ATOM 3827 C CA . PRO D 1 280 ? 19.238 56.321 -73.963 1.00 12.79 280 PRO C CA 1
ATOM 3828 C C . PRO D 1 280 ? 18.144 55.464 -74.687 1.00 12.78 280 PRO C C 1
ATOM 3829 O O . PRO D 1 280 ? 18.159 55.271 -75.880 1.00 14.20 280 PRO C O 1
ATOM 3833 N N . LEU D 1 281 ? 17.239 54.861 -73.918 1.00 14.13 281 LEU C N 1
ATOM 3834 C CA . LEU D 1 281 ? 16.182 54.012 -74.490 1.00 14.51 281 LEU C CA 1
ATOM 3835 C C . LEU D 1 281 ? 14.863 54.648 -74.082 1.00 13.53 281 LEU C C 1
ATOM 3836 O O . LEU D 1 281 ? 14.648 55.109 -72.902 1.00 13.26 281 LEU C O 1
ATOM 3841 N N . ALA D 1 282 ? 13.936 54.614 -75.033 1.00 14.64 282 ALA C N 1
ATOM 3842 C CA . ALA D 1 282 ? 12.603 55.190 -74.803 1.00 14.17 282 ALA C CA 1
ATOM 3843 C C . ALA D 1 282 ? 11.824 54.430 -73.759 1.00 13.35 282 ALA C C 1
ATOM 3844 O O . ALA D 1 282 ? 11.819 53.209 -73.790 1.00 13.82 282 ALA C O 1
ATOM 3846 N N . PRO D 1 283 ? 11.144 55.141 -72.834 1.00 14.56 283 PRO C N 1
ATOM 3847 C CA . PRO D 1 283 ? 10.226 54.473 -71.889 1.00 15.84 283 PRO C CA 1
ATOM 3848 C C . PRO D 1 283 ? 8.973 53.959 -72.600 1.00 17.91 283 PRO C C 1
ATOM 3849 O O . PRO D 1 283 ? 8.708 54.415 -73.740 1.00 17.65 283 PRO C O 1
ATOM 3853 N N . MET D 1 284 ? 8.243 52.996 -72.017 1.00 17.03 284 MET C N 1
ATOM 3854 C CA . MET D 1 284 ? 6.853 52.707 -72.466 1.00 19.50 284 MET C CA 1
ATOM 3855 C C . MET D 1 284 ? 6.064 53.990 -72.383 1.00 20.54 284 MET C C 1
ATOM 3856 O O . MET D 1 284 ? 6.204 54.732 -71.410 1.00 20.22 284 MET C O 1
ATOM 3861 N N . SER D 1 285 ? 5.239 54.249 -73.385 1.00 21.26 285 SER C N 1
ATOM 3862 C CA . SER D 1 285 ? 4.246 55.329 -73.317 1.00 21.70 285 SER C CA 1
ATOM 3863 C C . SER D 1 285 ? 3.384 55.167 -72.049 1.00 21.79 285 SER C C 1
ATOM 3864 O O . SER D 1 285 ? 2.783 54.094 -71.831 1.00 19.57 285 SER C O 1
ATOM 3867 N N . ALA D 1 286 ? 3.358 56.194 -71.194 1.00 21.62 286 ALA C N 1
ATOM 3868 C CA . ALA D 1 286 ? 2.568 56.069 -69.957 1.00 24.76 286 ALA C CA 1
ATOM 3869 C C . ALA D 1 286 ? 1.015 55.956 -70.225 1.00 24.81 286 ALA C C 1
ATOM 3870 O O . ALA D 1 286 ? 0.328 55.307 -69.473 1.00 24.95 286 ALA C O 1
ATOM 3872 N N . ASP D 1 287 ? 0.512 56.549 -71.318 1.00 23.63 287 ASP C N 1
ATOM 3873 C CA . ASP D 1 287 ? -0.863 56.389 -71.769 1.00 24.91 287 ASP C CA 1
ATOM 3874 C C . ASP D 1 287 ? -1.134 54.966 -72.239 1.00 23.15 287 ASP C C 1
ATOM 3875 O O . ASP D 1 287 ? -2.206 54.434 -72.043 1.00 22.60 287 ASP C O 1
ATOM 3880 N N . MET D 1 288 ? -0.170 54.333 -72.901 1.00 22.99 288 MET C N 1
ATOM 3881 C CA . MET D 1 288 ? -0.350 52.972 -73.339 1.00 21.99 288 MET C CA 1
ATOM 3882 C C . MET D 1 288 ? -0.413 52.087 -72.103 1.00 21.02 288 MET C C 1
ATOM 3883 O O . MET D 1 288 ? -1.308 51.217 -72.007 1.00 20.43 288 MET C O 1
ATOM 3888 N N . VAL D 1 289 ? 0.457 52.368 -71.123 1.00 20.49 289 VAL C N 1
ATOM 3889 C CA . VAL D 1 289 ? 0.483 51.617 -69.868 1.00 21.20 289 VAL C CA 1
ATOM 3890 C C . VAL D 1 289 ? -0.795 51.879 -69.082 1.00 22.73 289 VAL C C 1
ATOM 3891 O O . VAL D 1 289 ? -1.408 50.944 -68.531 1.00 22.72 289 VAL C O 1
ATOM 3895 N N . ASP D 1 290 ? -1.245 53.113 -69.038 1.00 22.47 290 ASP C N 1
ATOM 3896 C CA . ASP D 1 290 ? -2.560 53.394 -68.343 1.00 24.73 290 ASP C CA 1
ATOM 3897 C C . ASP D 1 290 ? -3.814 52.660 -68.932 1.00 21.56 290 ASP C C 1
ATOM 3898 O O . ASP D 1 290 ? -4.723 52.206 -68.197 1.00 21.83 290 ASP C O 1
ATOM 3903 N N . GLU D 1 291 ? -3.843 52.490 -70.236 1.00 20.48 291 GLU C N 1
ATOM 3904 C CA . GLU D 1 291 ? -4.853 51.655 -70.855 1.00 20.71 291 GLU C CA 1
ATOM 3905 C C . GLU D 1 291 ? -4.880 50.241 -70.308 1.00 20.49 291 GLU C C 1
ATOM 3906 O O . GLU D 1 291 ? -5.948 49.696 -70.053 1.00 21.71 291 GLU C O 1
ATOM 3912 N N . TYR D 1 292 ? -3.717 49.614 -70.137 1.00 21.92 292 TYR C N 1
ATOM 3913 C CA . TYR D 1 292 ? -3.682 48.249 -69.640 1.00 20.94 292 TYR C CA 1
ATOM 3914 C C . TYR D 1 292 ? -4.140 48.183 -68.162 1.00 24.01 292 TYR C C 1
ATOM 3915 O O . TYR D 1 292 ? -4.841 47.256 -67.772 1.00 28.24 292 TYR C O 1
ATOM 3924 N N . ARG D 1 293 ? -3.644 49.125 -67.380 1.00 24.73 293 ARG C N 1
ATOM 3925 C CA . ARG D 1 293 ? -4.026 49.323 -65.997 1.00 29.95 293 ARG C CA 1
ATOM 3926 C C . ARG D 1 293 ? -5.531 49.451 -65.857 1.00 30.04 293 ARG C C 1
ATOM 3927 O O . ARG D 1 293 ? -6.131 48.752 -65.062 1.00 33.58 293 ARG C O 1
ATOM 3935 N N . ALA D 1 294 ? -6.109 50.342 -66.638 1.00 29.04 294 ALA C N 1
ATOM 3936 C CA . ALA D 1 294 ? -7.562 50.521 -66.679 1.00 29.81 294 ALA C CA 1
ATOM 3937 C C . ALA D 1 294 ? -8.323 49.245 -66.906 1.00 28.63 294 ALA C C 1
ATOM 3938 O O . ALA D 1 294 ? -9.377 49.040 -66.301 1.00 33.01 294 ALA C O 1
ATOM 3940 N N . ALA D 1 295 ? -7.810 48.389 -67.772 1.00 24.80 295 ALA C N 1
ATOM 3941 C CA . ALA D 1 295 ? -8.494 47.216 -68.215 1.00 25.11 295 ALA C CA 1
ATOM 3942 C C . ALA D 1 295 ? -8.402 46.056 -67.251 1.00 27.98 295 ALA C C 1
ATOM 3943 O O . ALA D 1 295 ? -9.058 45.045 -67.471 1.00 27.12 295 ALA C O 1
ATOM 3945 N N . MET D 1 296 ? -7.599 46.182 -66.210 1.00 27.99 296 MET C N 1
ATOM 3946 C CA . MET D 1 296 ? -7.383 45.061 -65.299 1.00 32.60 296 MET C CA 1
ATOM 3947 C C . MET D 1 296 ? -8.649 44.817 -64.472 1.00 33.53 296 MET C C 1
ATOM 3948 O O . MET D 1 296 ? -8.699 43.804 -63.797 1.00 33.49 296 MET C O 1
ATOM 3953 N N . ASN D 1 297 ? -9.635 45.745 -64.511 1.00 35.79 297 ASN C N 1
ATOM 3954 C CA . ASN D 1 297 ? -10.959 45.521 -63.898 1.00 37.31 297 ASN C CA 1
ATOM 3955 C C . ASN D 1 297 ? -11.785 44.438 -64.591 1.00 34.33 297 ASN C C 1
ATOM 3956 O O . ASN D 1 297 ? -12.705 43.863 -63.980 1.00 34.96 297 ASN C O 1
ATOM 3961 N N . ALA D 1 298 ? -11.450 44.139 -65.834 1.00 30.17 298 ALA C N 1
ATOM 3962 C CA . ALA D 1 298 ? -12.127 43.104 -66.563 1.00 30.77 298 ALA C CA 1
ATOM 3963 C C . ALA D 1 298 ? -11.182 42.583 -67.627 1.00 32.36 298 ALA C C 1
ATOM 3964 O O . ALA D 1 298 ? -11.368 42.868 -68.819 1.00 30.92 298 ALA C O 1
ATOM 3966 N N . PRO D 1 299 ? -10.194 41.759 -67.211 1.00 30.51 299 PRO C N 1
ATOM 3967 C CA . PRO D 1 299 ? -9.200 41.309 -68.164 1.00 29.43 299 PRO C CA 1
ATOM 3968 C C . PRO D 1 299 ? -9.743 40.243 -69.101 1.00 28.86 299 PRO C C 1
ATOM 3969 O O . PRO D 1 299 ? -10.629 39.485 -68.695 1.00 29.16 299 PRO C O 1
ATOM 3973 N N . ASP D 1 300 ? -9.213 40.185 -70.327 1.00 26.19 300 ASP C N 1
ATOM 3974 C CA . ASP D 1 300 ? -9.558 39.135 -71.282 1.00 24.68 300 ASP C CA 1
ATOM 3975 C C . ASP D 1 300 ? -8.359 38.898 -72.124 1.00 24.62 300 ASP C C 1
ATOM 3976 O O . ASP D 1 300 ? -7.333 39.581 -71.950 1.00 27.57 300 ASP C O 1
ATOM 3981 N N . GLN D 1 301 ? -8.475 37.917 -72.992 1.00 23.57 301 GLN C N 1
ATOM 3982 C CA . GLN D 1 301 ? -7.389 37.512 -73.877 1.00 25.80 301 GLN C CA 1
ATOM 3983 C C . GLN D 1 301 ? -6.820 38.674 -74.752 1.00 26.51 301 GLN C C 1
ATOM 3984 O O . GLN D 1 301 ? -5.596 38.763 -74.971 1.00 24.54 301 GLN C O 1
ATOM 3990 N N . GLY D 1 302 ? -7.727 39.517 -75.286 1.00 26.10 302 GLY C N 1
ATOM 3991 C CA . GLY D 1 302 ? -7.350 40.691 -76.072 1.00 23.73 302 GLY C CA 1
ATOM 3992 C C . GLY D 1 302 ? -6.315 41.541 -75.344 1.00 25.03 302 GLY C C 1
ATOM 3993 O O . GLY D 1 302 ? -5.239 41.857 -75.920 1.00 23.60 302 GLY C O 1
ATOM 3994 N N . LEU D 1 303 ? -6.651 41.893 -74.103 1.00 19.33 303 LEU C N 1
ATOM 3995 C CA . LEU D 1 303 ? -5.820 42.704 -73.240 1.00 21.14 303 LEU C CA 1
ATOM 3996 C C . LEU D 1 303 ? -4.485 41.968 -72.996 1.00 22.54 303 LEU C C 1
ATOM 3997 O O . LEU D 1 303 ? -3.386 42.540 -73.138 1.00 18.84 303 LEU C O 1
ATOM 4002 N N . TRP D 1 304 ? -4.610 40.702 -72.597 1.00 20.70 304 TRP C N 1
ATOM 4003 C CA . TRP D 1 304 ? -3.444 39.891 -72.300 1.00 20.79 304 TRP C CA 1
ATOM 4004 C C . TRP D 1 304 ? -2.500 39.817 -73.476 1.00 22.01 304 TRP C C 1
ATOM 4005 O O . TRP D 1 304 ? -1.247 39.959 -73.325 1.00 21.45 304 TRP C O 1
ATOM 4016 N N . GLN D 1 305 ? -3.063 39.649 -74.674 1.00 21.33 305 GLN C N 1
ATOM 4017 C CA . GLN D 1 305 ? -2.283 39.651 -75.885 1.00 20.28 305 GLN C CA 1
ATOM 4018 C C . GLN D 1 305 ? -1.558 41.008 -76.058 1.00 19.45 305 GLN C C 1
ATOM 4019 O O . GLN D 1 305 ? -0.390 41.032 -76.448 1.00 16.60 305 GLN C O 1
ATOM 4025 N N . ARG D 1 306 ? -2.219 42.116 -75.761 1.00 19.63 306 ARG C N 1
ATOM 4026 C CA . ARG D 1 306 ? -1.587 43.428 -75.998 1.00 17.57 306 ARG C CA 1
ATOM 4027 C C . ARG D 1 306 ? -0.407 43.660 -75.041 1.00 17.35 306 ARG C C 1
ATOM 4028 O O . ARG D 1 306 ? 0.646 44.159 -75.468 1.00 15.45 306 ARG C O 1
ATOM 4036 N N . ILE D 1 307 ? -0.607 43.278 -73.784 1.00 16.51 307 ILE C N 1
ATOM 4037 C CA . ILE D 1 307 ? 0.454 43.346 -72.775 1.00 18.24 307 ILE C CA 1
ATOM 4038 C C . ILE D 1 307 ? 1.631 42.472 -73.266 1.00 17.54 307 ILE C C 1
ATOM 4039 O O . ILE D 1 307 ? 2.806 42.925 -73.321 1.00 15.83 307 ILE C O 1
ATOM 4044 N N . GLU D 1 308 ? 1.325 41.239 -73.677 1.00 15.46 308 GLU C N 1
ATOM 4045 C CA . GLU D 1 308 ? 2.396 40.364 -74.117 1.00 15.30 308 GLU C CA 1
ATOM 4046 C C . GLU D 1 308 ? 3.110 40.927 -75.304 1.00 14.67 308 GLU C C 1
ATOM 4047 O O . GLU D 1 308 ? 4.308 40.872 -75.346 1.00 13.63 308 GLU C O 1
ATOM 4053 N N . GLN D 1 309 ? 2.369 41.447 -76.287 1.00 14.76 309 GLN C N 1
ATOM 4054 C CA . GLN D 1 309 ? 2.976 42.058 -77.422 1.00 17.16 309 GLN C CA 1
ATOM 4055 C C . GLN D 1 309 ? 3.847 43.257 -76.990 1.00 16.08 309 GLN C C 1
ATOM 4056 O O . GLN D 1 309 ? 4.957 43.417 -77.521 1.00 16.21 309 GLN C O 1
ATOM 4062 N N . SER D 1 310 ? 3.363 44.067 -76.048 1.00 15.39 310 SER C N 1
ATOM 4063 C CA . SER D 1 310 ? 4.211 45.141 -75.549 1.00 17.19 310 SER C CA 1
ATOM 4064 C C . SER D 1 310 ? 5.567 44.664 -74.945 1.00 16.88 310 SER C C 1
ATOM 4065 O O . SER D 1 310 ? 6.628 45.260 -75.261 1.00 15.75 310 SER C O 1
ATOM 4068 N N . LEU D 1 311 ? 5.501 43.542 -74.225 1.00 16.22 311 LEU C N 1
ATOM 4069 C CA . LEU D 1 311 ? 6.711 42.931 -73.580 1.00 16.65 311 LEU C CA 1
ATOM 4070 C C . LEU D 1 311 ? 7.724 42.456 -74.586 1.00 14.83 311 LEU C C 1
ATOM 4071 O O . LEU D 1 311 ? 8.919 42.350 -74.231 1.00 13.22 311 LEU C O 1
ATOM 4076 N N . THR D 1 312 ? 7.246 42.076 -75.781 1.00 14.41 312 THR C N 1
ATOM 4077 C CA . THR D 1 312 ? 8.100 41.516 -76.835 1.00 17.07 312 THR C CA 1
ATOM 4078 C C . THR D 1 312 ? 8.736 42.695 -77.557 1.00 16.54 312 THR C C 1
ATOM 4079 O O . THR D 1 312 ? 9.842 42.637 -78.013 1.00 16.06 312 THR C O 1
ATOM 4083 N N . LEU D 1 313 ? 8.011 43.800 -77.639 1.00 16.06 313 LEU C N 1
ATOM 4084 C CA . LEU D 1 313 ? 8.570 44.948 -78.297 1.00 17.16 313 LEU C CA 1
ATOM 4085 C C . LEU D 1 313 ? 9.438 45.759 -77.352 1.00 17.36 313 LEU C C 1
ATOM 4086 O O . LEU D 1 313 ? 10.291 46.487 -77.863 1.00 17.94 313 LEU C O 1
ATOM 4091 N N . ALA D 1 314 ? 9.191 45.646 -76.033 1.00 15.09 314 ALA C N 1
ATOM 4092 C CA . ALA D 1 314 ? 9.881 46.479 -75.037 1.00 16.06 314 ALA C CA 1
ATOM 4093 C C . ALA D 1 314 ? 10.527 45.546 -74.022 1.00 15.75 314 ALA C C 1
ATOM 4094 O O . ALA D 1 314 ? 9.959 45.308 -72.971 1.00 14.38 314 ALA C O 1
ATOM 4096 N N . PRO D 1 315 ? 11.779 45.090 -74.324 1.00 15.04 315 PRO C N 1
ATOM 4097 C CA . PRO D 1 315 ? 12.296 43.991 -73.514 1.00 15.15 315 PRO C CA 1
ATOM 4098 C C . PRO D 1 315 ? 12.584 44.375 -72.079 1.00 13.86 315 PRO C C 1
ATOM 4099 O O . PRO D 1 315 ? 12.743 43.469 -71.263 1.00 13.57 315 PRO C O 1
ATOM 4103 N N . TYR D 1 316 ? 12.739 45.676 -71.790 1.00 12.11 316 TYR C N 1
ATOM 4104 C CA . TYR D 1 316 ? 13.162 46.081 -70.417 1.00 12.41 316 TYR C CA 1
ATOM 4105 C C . TYR D 1 316 ? 11.978 46.625 -69.617 1.00 12.93 316 TYR C C 1
ATOM 4106 O O . TYR D 1 316 ? 12.167 47.198 -68.526 1.00 14.91 316 TYR C O 1
ATOM 4115 N N . TRP D 1 317 ? 10.771 46.473 -70.171 1.00 13.71 317 TRP C N 1
ATOM 4116 C CA . TRP D 1 317 ? 9.551 46.935 -69.537 1.00 14.49 317 TRP C CA 1
ATOM 4117 C C . TRP D 1 317 ? 9.107 45.866 -68.585 1.00 13.01 317 TRP C C 1
ATOM 4118 O O . TRP D 1 317 ? 8.154 45.140 -68.830 1.00 13.15 317 TRP C O 1
ATOM 4129 N N . PHE D 1 318 ? 9.779 45.773 -67.449 1.00 13.43 318 PHE C N 1
ATOM 4130 C CA . PHE D 1 318 ? 9.497 44.677 -66.513 1.00 14.17 318 PHE C CA 1
ATOM 4131 C C . PHE D 1 318 ? 8.148 44.738 -65.798 1.00 15.10 318 PHE C C 1
ATOM 4132 O O . PHE D 1 318 ? 7.545 43.695 -65.459 1.00 13.51 318 PHE C O 1
ATOM 4140 N N . GLU D 1 319 ? 7.682 45.963 -65.603 1.00 16.73 319 GLU C N 1
ATOM 4141 C CA . GLU D 1 319 ? 6.303 46.216 -65.125 1.00 18.22 319 GLU C CA 1
ATOM 4142 C C . GLU D 1 319 ? 5.254 45.458 -65.940 1.00 15.55 319 GLU C C 1
ATOM 4143 O O . GLU D 1 319 ? 4.276 44.937 -65.375 1.00 16.27 319 GLU C O 1
ATOM 4149 N N . GLY D 1 320 ? 5.512 45.287 -67.240 1.00 16.22 320 GLY C N 1
ATOM 4150 C CA . GLY D 1 320 ? 4.628 44.520 -68.088 1.00 15.56 320 GLY C CA 1
ATOM 4151 C C . GLY D 1 320 ? 4.480 43.058 -67.688 1.00 15.75 320 GLY C C 1
ATOM 4152 O O . GLY D 1 320 ? 3.419 42.456 -67.882 1.00 14.51 320 GLY C O 1
ATOM 4153 N N . HIS D 1 321 ? 5.557 42.472 -67.170 1.00 15.28 321 HIS C N 1
ATOM 4154 C CA . HIS D 1 321 ? 5.523 41.072 -66.714 1.00 14.69 321 HIS C CA 1
ATOM 4155 C C . HIS D 1 321 ? 4.635 40.926 -65.494 1.00 15.24 321 HIS C C 1
ATOM 4156 O O . HIS D 1 321 ? 3.844 39.976 -65.422 1.00 16.72 321 HIS C O 1
ATOM 4163 N N . ARG D 1 322 ? 4.754 41.858 -64.548 1.00 17.24 322 ARG C N 1
ATOM 4164 C CA . ARG D 1 322 ? 3.805 41.934 -63.421 1.00 20.71 322 ARG C CA 1
ATOM 4165 C C . ARG D 1 322 ? 2.313 42.041 -63.852 1.00 19.97 322 ARG C C 1
ATOM 4166 O O . ARG D 1 322 ? 1.457 41.277 -63.394 1.00 19.86 322 ARG C O 1
ATOM 4174 N N . LEU D 1 323 ? 2.015 42.957 -64.769 1.00 19.41 323 LEU C N 1
ATOM 4175 C CA . LEU D 1 323 ? 0.643 43.030 -65.332 1.00 19.40 323 LEU C CA 1
ATOM 4176 C C . LEU D 1 323 ? 0.212 41.763 -66.025 1.00 18.08 323 LEU C C 1
ATOM 4177 O O . LEU D 1 323 ? -0.918 41.342 -65.857 1.00 18.27 323 LEU C O 1
ATOM 4182 N N . SER D 1 324 ? 1.103 41.217 -66.862 1.00 15.66 324 SER C N 1
ATOM 4183 C CA . SER D 1 324 ? 0.835 40.004 -67.544 1.00 16.12 324 SER C CA 1
ATOM 4184 C C . SER D 1 324 ? 0.484 38.852 -66.572 1.00 16.55 324 SER C C 1
ATOM 4185 O O . SER D 1 324 ? -0.512 38.105 -66.806 1.00 18.77 324 SER C O 1
ATOM 4188 N N . ALA D 1 325 ? 1.283 38.706 -65.522 1.00 16.87 325 ALA C N 1
ATOM 4189 C CA . ALA D 1 325 ? 1.039 37.648 -64.498 1.00 17.67 325 ALA C CA 1
ATOM 4190 C C . ALA D 1 325 ? -0.278 37.946 -63.719 1.00 20.40 325 ALA C C 1
ATOM 4191 O O . ALA D 1 325 ? -1.035 37.046 -63.330 1.00 18.24 325 ALA C O 1
ATOM 4193 N N . GLU D 1 326 ? -0.550 39.218 -63.472 1.00 24.18 326 GLU C N 1
ATOM 4194 C CA . GLU D 1 326 ? -1.816 39.572 -62.825 1.00 27.37 326 GLU C CA 1
ATOM 4195 C C . GLU D 1 326 ? -3.046 39.157 -63.678 1.00 24.65 326 GLU C C 1
ATOM 4196 O O . GLU D 1 326 ? -3.976 38.509 -63.176 1.00 25.74 326 GLU C O 1
ATOM 4202 N N . VAL D 1 327 ? -2.999 39.440 -64.966 1.00 23.24 327 VAL C N 1
ATOM 4203 C CA . VAL D 1 327 ? -4.007 38.970 -65.907 1.00 24.03 327 VAL C CA 1
ATOM 4204 C C . VAL D 1 327 ? -4.161 37.434 -65.971 1.00 24.36 327 VAL C C 1
ATOM 4205 O O . VAL D 1 327 ? -5.270 36.869 -65.899 1.00 22.43 327 VAL C O 1
ATOM 4209 N N . ALA D 1 328 ? -3.050 36.753 -66.166 1.00 23.61 328 ALA C N 1
ATOM 4210 C CA . ALA D 1 328 ? -3.022 35.290 -65.985 1.00 25.58 328 ALA C CA 1
ATOM 4211 C C . ALA D 1 328 ? -3.750 34.826 -64.708 1.00 26.64 328 ALA C C 1
ATOM 4212 O O . ALA D 1 328 ? -4.595 33.888 -64.762 1.00 29.52 328 ALA C O 1
ATOM 4214 N N . GLU D 1 329 ? -3.401 35.440 -63.579 1.00 26.82 329 GLU C N 1
ATOM 4215 C CA . GLU D 1 329 ? -3.958 35.010 -62.314 1.00 30.07 329 GLU C CA 1
ATOM 4216 C C . GLU D 1 329 ? -5.469 35.230 -62.316 1.00 30.69 329 GLU C C 1
ATOM 4217 O O . GLU D 1 329 ? -6.216 34.329 -61.922 1.00 27.59 329 GLU C O 1
ATOM 4223 N N . LYS D 1 330 ? -5.913 36.377 -62.823 1.00 28.63 330 LYS C N 1
ATOM 4224 C CA . LYS D 1 330 ? -7.326 36.707 -62.898 1.00 28.06 330 LYS C CA 1
ATOM 4225 C C . LYS D 1 330 ? -8.137 35.905 -63.874 1.00 28.50 330 LYS C C 1
ATOM 4226 O O . LYS D 1 330 ? -9.336 35.734 -63.669 1.00 28.78 330 LYS C O 1
ATOM 4232 N N . LEU D 1 331 ? -7.511 35.395 -64.913 1.00 26.74 331 LEU C N 1
ATOM 4233 C CA . LEU D 1 331 ? -8.161 34.502 -65.820 1.00 30.01 331 LEU C CA 1
ATOM 4234 C C . LEU D 1 331 ? -8.140 33.058 -65.344 1.00 29.76 331 LEU C C 1
ATOM 4235 O O . LEU D 1 331 ? -8.628 32.210 -66.051 1.00 30.75 331 LEU C O 1
ATOM 4240 N N . GLY D 1 332 ? -7.554 32.793 -64.176 1.00 30.23 332 GLY C N 1
ATOM 4241 C CA . GLY D 1 332 ? -7.463 31.430 -63.625 1.00 31.01 332 GLY C CA 1
ATOM 4242 C C . GLY D 1 332 ? -6.278 30.620 -64.088 1.00 30.90 332 GLY C C 1
ATOM 4243 O O . GLY D 1 332 ? -6.316 29.410 -63.999 1.00 33.69 332 GLY C O 1
ATOM 4244 N N . PHE D 1 333 ? -5.232 31.273 -64.596 1.00 29.58 333 PHE C N 1
ATOM 4245 C CA . PHE D 1 333 ? -4.069 30.562 -65.137 1.00 28.70 333 PHE C CA 1
ATOM 4246 C C . PHE D 1 333 ? -2.895 30.751 -64.173 1.00 25.45 333 PHE C C 1
ATOM 4247 O O . PHE D 1 333 ? -1.912 31.477 -64.469 1.00 21.95 333 PHE C O 1
ATOM 4255 N N . GLY D 1 334 ? -3.051 30.093 -63.017 1.00 22.11 334 GLY C N 1
ATOM 4256 C CA . GLY D 1 334 ? -2.088 30.137 -61.924 1.00 22.07 334 GLY C CA 1
ATOM 4257 C C . GLY D 1 334 ? -0.647 29.766 -62.225 1.00 20.87 334 GLY C C 1
ATOM 4258 O O . GLY D 1 334 ? 0.270 30.466 -61.785 1.00 21.10 334 GLY C O 1
ATOM 4259 N N . ALA D 1 335 ? -0.483 28.665 -62.963 1.00 18.96 335 ALA C N 1
ATOM 4260 C CA . ALA D 1 335 ? 0.795 28.120 -63.401 1.00 20.10 335 ALA C CA 1
ATOM 4261 C C . ALA D 1 335 ? 1.554 29.038 -64.395 1.00 20.86 335 ALA C C 1
ATOM 4262 O O . ALA D 1 335 ? 2.773 29.118 -64.363 1.00 19.34 335 ALA C O 1
ATOM 4264 N N . VAL D 1 336 ? 0.801 29.690 -65.287 1.00 17.57 336 VAL C N 1
ATOM 4265 C CA . VAL D 1 336 ? 1.367 30.673 -66.191 1.00 18.36 336 VAL C CA 1
ATOM 4266 C C . VAL D 1 336 ? 1.797 31.887 -65.380 1.00 17.11 336 VAL C C 1
ATOM 4267 O O . VAL D 1 336 ? 2.902 32.380 -65.615 1.00 16.09 336 VAL C O 1
ATOM 4271 N N . ALA D 1 337 ? 0.950 32.395 -64.470 1.00 17.77 337 ALA C N 1
ATOM 4272 C CA . ALA D 1 337 ? 1.354 33.541 -63.634 1.00 18.65 337 ALA C CA 1
ATOM 4273 C C . ALA D 1 337 ? 2.653 33.283 -62.908 1.00 19.42 337 ALA C C 1
ATOM 4274 O O . ALA D 1 337 ? 3.570 34.104 -62.906 1.00 20.38 337 ALA C O 1
ATOM 4276 N N . GLN D 1 338 ? 2.778 32.091 -62.370 1.00 19.76 338 GLN C N 1
ATOM 4277 C CA . GLN D 1 338 ? 3.997 31.711 -61.685 1.00 20.88 338 GLN C CA 1
ATOM 4278 C C . GLN D 1 338 ? 5.221 31.589 -62.621 1.00 17.76 338 GLN C C 1
ATOM 4279 O O . GLN D 1 338 ? 6.289 32.086 -62.297 1.00 15.83 338 GLN C O 1
ATOM 4285 N N . ALA D 1 339 ? 5.031 30.986 -63.784 1.00 16.84 339 ALA C N 1
ATOM 4286 C CA . ALA D 1 339 ? 6.107 30.870 -64.758 1.00 16.33 339 ALA C CA 1
ATOM 4287 C C . ALA D 1 339 ? 6.590 32.265 -65.201 1.00 16.75 339 ALA C C 1
ATOM 4288 O O . ALA D 1 339 ? 7.758 32.483 -65.284 1.00 15.09 339 ALA C O 1
ATOM 4290 N N . ILE D 1 340 ? 5.681 33.207 -65.388 1.00 16.90 340 ILE C N 1
ATOM 4291 C CA . ILE D 1 340 ? 6.059 34.563 -65.764 1.00 17.37 340 ILE C CA 1
ATOM 4292 C C . ILE D 1 340 ? 6.915 35.215 -64.668 1.00 16.69 340 ILE C C 1
ATOM 4293 O O . ILE D 1 340 ? 7.947 35.841 -64.948 1.00 15.62 340 ILE C O 1
ATOM 4298 N N . ALA D 1 341 ? 6.566 35.024 -63.401 1.00 17.49 341 ALA C N 1
ATOM 4299 C CA . ALA D 1 341 ? 7.440 35.531 -62.349 1.00 18.32 341 ALA C CA 1
ATOM 4300 C C . ALA D 1 341 ? 8.844 34.911 -62.341 1.00 17.67 341 ALA C C 1
ATOM 4301 O O . ALA D 1 341 ? 9.873 35.635 -62.197 1.00 15.81 341 ALA C O 1
ATOM 4303 N N . GLU D 1 342 ? 8.875 33.595 -62.485 1.00 16.82 342 GLU C N 1
ATOM 4304 C CA . GLU D 1 342 ? 10.116 32.861 -62.437 1.00 18.56 342 GLU C CA 1
ATOM 4305 C C . GLU D 1 342 ? 11.054 33.239 -63.603 1.00 17.51 342 GLU C C 1
ATOM 4306 O O . GLU D 1 342 ? 12.271 33.303 -63.438 1.00 16.90 342 GLU C O 1
ATOM 4312 N N . GLU D 1 343 ? 10.495 33.377 -64.812 1.00 15.76 343 GLU C N 1
ATOM 4313 C CA . GLU D 1 343 ? 11.311 33.702 -65.961 1.00 15.73 343 GLU C CA 1
ATOM 4314 C C . GLU D 1 343 ? 11.925 35.080 -65.807 1.00 15.47 343 GLU C C 1
ATOM 4315 O O . GLU D 1 343 ? 13.090 35.259 -66.158 1.00 14.33 343 GLU C O 1
ATOM 4321 N N . LEU D 1 344 ? 11.190 36.053 -65.238 1.00 13.82 344 LEU C N 1
ATOM 4322 C CA . LEU D 1 344 ? 11.797 37.384 -65.053 1.00 13.12 344 LEU C CA 1
ATOM 4323 C C . LEU D 1 344 ? 12.897 37.277 -63.979 1.00 13.81 344 LEU C C 1
ATOM 4324 O O . LEU D 1 344 ? 13.959 37.853 -64.120 1.00 12.72 344 LEU C O 1
ATOM 4329 N N . GLY D 1 345 ? 12.633 36.508 -62.901 1.00 14.47 345 GLY C N 1
ATOM 4330 C CA . GLY D 1 345 ? 13.636 36.258 -61.883 1.00 16.12 345 GLY C CA 1
ATOM 4331 C C . GLY D 1 345 ? 14.896 35.672 -62.439 1.00 16.84 345 GLY C C 1
ATOM 4332 O O . GLY D 1 345 ? 15.967 36.062 -62.038 1.00 20.50 345 GLY C O 1
ATOM 4333 N N . THR D 1 346 ? 14.768 34.679 -63.293 1.00 17.27 346 THR C N 1
ATOM 4334 C CA . THR D 1 346 ? 15.938 34.045 -63.958 1.00 20.01 346 THR C CA 1
ATOM 4335 C C . THR D 1 346 ? 16.762 34.973 -64.823 1.00 20.41 346 THR C C 1
ATOM 4336 O O . THR D 1 346 ? 18.022 34.958 -64.792 1.00 18.00 346 THR C O 1
ATOM 4340 N N . PHE D 1 347 ? 16.045 35.761 -65.603 1.00 18.17 347 PHE C N 1
ATOM 4341 C CA . PHE D 1 347 ? 16.669 36.769 -66.401 1.00 17.56 347 PHE C CA 1
ATOM 4342 C C . PHE D 1 347 ? 17.477 37.703 -65.544 1.00 16.27 347 PHE C C 1
ATOM 4343 O O . PHE D 1 347 ? 18.635 37.978 -65.892 1.00 15.90 347 PHE C O 1
ATOM 4351 N N . LEU D 1 348 ? 16.869 38.240 -64.465 1.00 15.03 348 LEU C N 1
ATOM 4352 C CA . LEU D 1 348 ? 17.537 39.217 -63.596 1.00 16.00 348 LEU C CA 1
ATOM 4353 C C . LEU D 1 348 ? 18.699 38.612 -62.788 1.00 17.82 348 LEU C C 1
ATOM 4354 O O . LEU D 1 348 ? 19.701 39.263 -62.546 1.00 17.30 348 LEU C O 1
ATOM 4359 N N . GLN D 1 349 ? 18.588 37.339 -62.440 1.00 18.61 349 GLN C N 1
ATOM 4360 C CA . GLN D 1 349 ? 19.752 36.606 -61.864 1.00 20.83 349 GLN C CA 1
ATOM 4361 C C . GLN D 1 349 ? 20.960 36.549 -62.805 1.00 20.18 349 GLN C C 1
ATOM 4362 O O . GLN D 1 349 ? 22.095 36.638 -62.340 1.00 20.57 349 GLN C O 1
ATOM 4368 N N . ARG D 1 350 ? 20.735 36.402 -64.100 1.00 18.87 350 ARG C N 1
ATOM 4369 C CA . ARG D 1 350 ? 21.838 36.371 -65.113 1.00 18.81 350 ARG C CA 1
ATOM 4370 C C . ARG D 1 350 ? 22.424 37.795 -65.305 1.00 18.42 350 ARG C C 1
ATOM 4371 O O . ARG D 1 350 ? 23.671 37.976 -65.399 1.00 17.93 350 ARG C O 1
ATOM 4379 N N . LEU D 1 351 ? 21.524 38.800 -65.302 1.00 17.10 351 LEU C N 1
ATOM 4380 C CA . LEU D 1 351 ? 21.886 40.213 -65.549 1.00 17.98 351 LEU C CA 1
ATOM 4381 C C . LEU D 1 351 ? 21.457 41.129 -64.432 1.00 18.16 351 LEU C C 1
ATOM 4382 O O . LEU D 1 351 ? 20.616 41.996 -64.623 1.00 16.95 351 LEU C O 1
ATOM 4387 N N . PRO D 1 352 ? 22.086 40.985 -63.267 1.00 17.64 352 PRO C N 1
ATOM 4388 C CA . PRO D 1 352 ? 21.589 41.773 -62.146 1.00 19.21 352 PRO C CA 1
ATOM 4389 C C . PRO D 1 352 ? 21.696 43.255 -62.325 1.00 17.84 352 PRO C C 1
ATOM 4390 O O . PRO D 1 352 ? 20.929 43.969 -61.676 1.00 17.13 352 PRO C O 1
ATOM 4394 N N . ALA D 1 353 ? 22.595 43.753 -63.181 1.00 15.35 353 ALA C N 1
ATOM 4395 C CA . ALA D 1 353 ? 22.710 45.217 -63.326 1.00 16.51 353 ALA C CA 1
ATOM 4396 C C . ALA D 1 353 ? 21.450 45.893 -63.889 1.00 15.35 353 ALA C C 1
ATOM 4397 O O . ALA D 1 353 ? 21.279 47.088 -63.730 1.00 16.71 353 ALA C O 1
ATOM 4399 N N . LEU D 1 354 ? 20.608 45.130 -64.572 1.00 15.32 354 LEU C N 1
ATOM 4400 C CA . LEU D 1 354 ? 19.340 45.580 -65.070 1.00 15.08 354 LEU C CA 1
ATOM 4401 C C . LEU D 1 354 ? 18.446 46.119 -63.968 1.00 17.20 354 LEU C C 1
ATOM 4402 O O . LEU D 1 354 ? 17.640 47.002 -64.232 1.00 16.53 354 LEU C O 1
ATOM 4407 N N . ARG D 1 355 ? 18.555 45.584 -62.737 1.00 18.20 355 ARG C N 1
ATOM 4408 C CA . ARG D 1 355 ? 17.745 46.085 -61.618 1.00 18.95 355 ARG C CA 1
ATOM 4409 C C . ARG D 1 355 ? 18.056 47.512 -61.272 1.00 19.99 355 ARG C C 1
ATOM 4410 O O . ARG D 1 355 ? 17.231 48.171 -60.713 1.00 22.92 355 ARG C O 1
ATOM 4418 N N . GLU D 1 356 ? 19.244 47.997 -61.600 1.00 20.80 356 GLU C N 1
ATOM 4419 C CA . GLU D 1 356 ? 19.633 49.352 -61.285 1.00 22.23 356 GLU C CA 1
ATOM 4420 C C . GLU D 1 356 ? 19.399 50.388 -62.398 1.00 18.87 356 GLU C C 1
ATOM 4421 O O . GLU D 1 356 ? 19.700 51.552 -62.183 1.00 17.83 356 GLU C O 1
ATOM 4427 N N . LEU D 1 357 ? 18.929 49.989 -63.586 1.00 18.41 357 LEU C N 1
ATOM 4428 C CA . LEU D 1 357 ? 18.906 50.906 -64.752 1.00 17.11 357 LEU C CA 1
ATOM 4429 C C . LEU D 1 357 ? 17.568 51.516 -64.975 1.00 16.19 357 LEU C C 1
ATOM 4430 O O . LEU D 1 357 ? 16.577 51.006 -64.474 1.00 17.92 357 LEU C O 1
ATOM 4435 N N . ALA D 1 358 ? 17.592 52.643 -65.709 1.00 15.16 358 ALA C N 1
ATOM 4436 C CA . ALA D 1 358 ? 16.423 53.408 -66.079 1.00 15.22 358 ALA C CA 1
ATOM 4437 C C . ALA D 1 358 ? 16.408 53.751 -67.594 1.00 13.30 358 ALA C C 1
ATOM 4438 O O . ALA D 1 358 ? 17.404 53.706 -68.310 1.00 12.65 358 ALA C O 1
ATOM 4440 N N . PHE D 1 359 ? 15.217 54.025 -68.067 1.00 13.44 359 PHE C N 1
ATOM 4441 C CA . PHE D 1 359 ? 14.961 54.573 -69.363 1.00 14.28 359 PHE C CA 1
ATOM 4442 C C . PHE D 1 359 ? 15.386 56.042 -69.428 1.00 15.25 359 PHE C C 1
ATOM 4443 O O . PHE D 1 359 ? 15.773 56.608 -68.413 1.00 14.56 359 PHE C O 1
ATOM 4451 N N . SER D 1 360 ? 15.310 56.656 -70.616 1.00 15.20 360 SER C N 1
ATOM 4452 C CA . SER D 1 360 ? 15.819 58.008 -70.810 1.00 16.73 360 SER C CA 1
ATOM 4453 C C . SER D 1 360 ? 15.148 59.060 -69.952 1.00 18.19 360 SER C C 1
ATOM 4454 O O . SER D 1 360 ? 15.766 60.072 -69.656 1.00 20.98 360 SER C O 1
ATOM 4457 N N . ASP D 1 361 ? 13.910 58.827 -69.529 1.00 18.49 361 ASP C N 1
ATOM 4458 C CA . ASP D 1 361 ? 13.180 59.760 -68.632 1.00 19.78 361 ASP C CA 1
ATOM 4459 C C . ASP D 1 361 ? 13.370 59.535 -67.134 1.00 19.88 361 ASP C C 1
ATOM 4460 O O . ASP D 1 361 ? 12.700 60.160 -66.329 1.00 19.53 361 ASP C O 1
ATOM 4465 N N . GLY D 1 362 ? 14.239 58.602 -66.758 1.00 19.32 362 GLY C N 1
ATOM 4466 C CA . GLY D 1 362 ? 14.462 58.254 -65.359 1.00 18.70 362 GLY C CA 1
ATOM 4467 C C . GLY D 1 362 ? 13.487 57.262 -64.741 1.00 19.11 362 GLY C C 1
ATOM 4468 O O . GLY D 1 362 ? 13.627 56.933 -63.563 1.00 18.79 362 GLY C O 1
ATOM 4469 N N . SER D 1 363 ? 12.548 56.722 -65.535 1.00 18.91 363 SER C N 1
ATOM 4470 C CA . SER D 1 363 ? 11.676 55.636 -65.079 1.00 19.34 363 SER C CA 1
ATOM 4471 C C . SER D 1 363 ? 12.477 54.362 -65.052 1.00 18.54 363 SER C C 1
ATOM 4472 O O . SER D 1 363 ? 13.252 54.101 -66.002 1.00 21.41 363 SER C O 1
ATOM 4475 N N . PRO D 1 364 ? 12.353 53.605 -63.965 1.00 18.23 364 PRO C N 1
ATOM 4476 C CA . PRO D 1 364 ? 13.180 52.430 -63.725 1.00 17.83 364 PRO C CA 1
ATOM 4477 C C . PRO D 1 364 ? 12.773 51.209 -64.575 1.00 17.94 364 PRO C C 1
ATOM 4478 O O . PRO D 1 364 ? 11.601 51.020 -64.854 1.00 16.69 364 PRO C O 1
ATOM 4482 N N . PHE D 1 365 ? 13.741 50.408 -65.009 1.00 16.03 365 PHE C N 1
ATOM 4483 C CA . PHE D 1 365 ? 13.398 49.093 -65.597 1.00 16.31 365 PHE C CA 1
ATOM 4484 C C . PHE D 1 365 ? 12.545 48.312 -64.634 1.00 17.01 365 PHE C C 1
ATOM 4485 O O . PHE D 1 365 ? 11.492 47.804 -65.010 1.00 17.49 365 PHE C O 1
ATOM 4493 N N . LEU D 1 366 ? 12.993 48.288 -63.369 1.00 19.66 366 LEU C N 1
ATOM 4494 C CA . LEU D 1 366 ? 12.371 47.495 -62.286 1.00 19.87 366 LEU C CA 1
ATOM 4495 C C . LEU D 1 366 ? 11.998 48.438 -61.166 1.00 21.98 366 LEU C C 1
ATOM 4496 O O . LEU D 1 366 ? 12.885 48.845 -60.421 1.00 20.90 366 LEU C O 1
ATOM 4501 N N . SER D 1 367 ? 10.716 48.796 -61.048 1.00 25.55 367 SER C N 1
ATOM 4502 C CA . SER D 1 367 ? 10.307 49.623 -59.898 1.00 26.84 367 SER C CA 1
ATOM 4503 C C . SER D 1 367 ? 10.480 48.874 -58.550 1.00 28.34 367 SER C C 1
ATOM 4504 O O . SER D 1 367 ? 10.460 47.624 -58.491 1.00 24.94 367 SER C O 1
ATOM 4507 N N . PRO D 1 368 ? 10.612 49.636 -57.442 1.00 32.09 368 PRO C N 1
ATOM 4508 C CA . PRO D 1 368 ? 10.512 48.984 -56.120 1.00 31.67 368 PRO C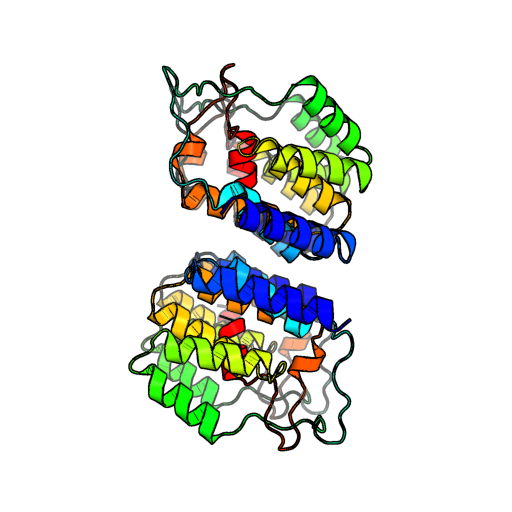 CA 1
ATOM 4509 C C . PRO D 1 368 ? 9.215 48.082 -55.964 1.00 31.77 368 PRO C C 1
ATOM 4510 O O . PRO D 1 368 ? 9.276 47.037 -55.324 1.00 32.16 368 PRO C O 1
ATOM 4514 N N . GLU D 1 369 ? 8.099 48.422 -56.620 1.00 31.31 369 GLU C N 1
ATOM 4515 C CA . GLU D 1 369 ? 6.881 47.588 -56.567 1.00 37.42 369 GLU C CA 1
ATOM 4516 C C . GLU D 1 369 ? 7.052 46.258 -57.326 1.00 35.17 369 GLU C C 1
ATOM 4517 O O . GLU D 1 369 ? 6.762 45.178 -56.804 1.00 33.82 369 GLU C O 1
ATOM 4523 N N . CYS D 1 370 ? 7.534 46.339 -58.561 1.00 29.51 370 CYS C N 1
ATOM 4524 C CA . CYS D 1 370 ? 7.783 45.158 -59.342 1.00 28.32 370 CYS C CA 1
ATOM 4525 C C . CYS D 1 370 ? 8.855 44.266 -58.664 1.00 23.58 370 CYS C C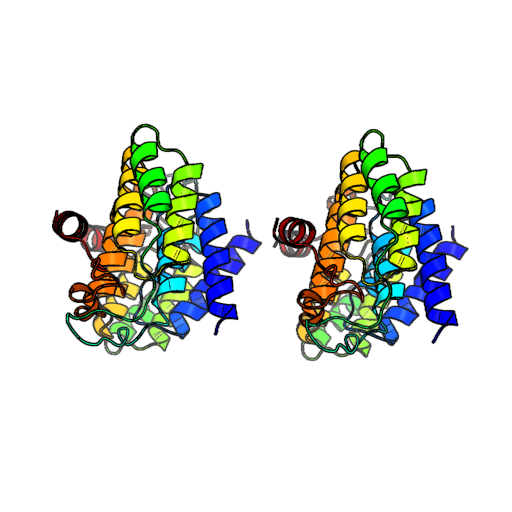 1
ATOM 4526 O O . CYS D 1 370 ? 8.747 43.030 -58.657 1.00 23.17 370 CYS C O 1
ATOM 4529 N N . SER D 1 371 ? 9.867 44.912 -58.088 1.00 23.78 371 SER C N 1
ATOM 4530 C CA . SER D 1 371 ? 10.926 44.238 -57.377 1.00 24.47 371 SER C CA 1
ATOM 4531 C C . SER D 1 371 ? 10.372 43.459 -56.184 1.00 25.52 371 SER C C 1
ATOM 4532 O O . SER D 1 371 ? 10.708 42.282 -55.970 1.00 22.13 371 SER C O 1
ATOM 4535 N N . ARG D 1 372 ? 9.486 44.111 -55.428 1.00 26.68 372 ARG C N 1
ATOM 4536 C CA . ARG D 1 372 ? 8.890 43.460 -54.254 1.00 28.89 372 ARG C CA 1
ATOM 4537 C C . ARG D 1 372 ? 7.971 42.342 -54.719 1.00 28.85 372 ARG C C 1
ATOM 4538 O O . ARG D 1 372 ? 7.982 41.270 -54.140 1.00 30.68 372 ARG C O 1
ATOM 4546 N N . TRP D 1 373 ? 7.152 42.595 -55.746 1.00 28.81 373 TRP C N 1
ATOM 4547 C CA . TRP D 1 373 ? 6.284 41.553 -56.331 1.00 25.64 373 TRP C CA 1
ATOM 4548 C C . TRP D 1 373 ? 7.097 40.294 -56.651 1.00 25.68 373 TRP C C 1
ATOM 4549 O O . TRP D 1 373 ? 6.729 39.193 -56.285 1.00 24.67 373 TRP C O 1
ATOM 4560 N N . LEU D 1 374 ? 8.242 40.495 -57.303 1.00 24.30 374 LEU C N 1
ATOM 4561 C CA . LEU D 1 374 ? 9.123 39.407 -57.715 1.00 27.87 374 LEU C CA 1
ATOM 4562 C C . LEU D 1 374 ? 9.680 38.601 -56.522 1.00 31.78 374 LEU C C 1
ATOM 4563 O O . LEU D 1 374 ? 9.722 37.351 -56.539 1.00 27.30 374 LEU C O 1
ATOM 4568 N N . LEU D 1 375 ? 10.122 39.349 -55.511 1.00 32.12 375 LEU C N 1
ATOM 4569 C CA . LEU D 1 375 ? 10.608 38.774 -54.269 1.00 40.11 375 LEU C CA 1
ATOM 4570 C C . LEU D 1 375 ? 9.512 37.934 -53.597 1.00 41.13 375 LEU C C 1
ATOM 4571 O O . LEU D 1 375 ? 9.775 36.786 -53.217 1.00 47.41 375 LEU C O 1
ATOM 4576 N N . GLU D 1 376 ? 8.277 38.446 -53.551 1.00 40.10 376 GLU C N 1
ATOM 4577 C CA . GLU D 1 376 ? 7.137 37.754 -52.921 1.00 40.94 376 GLU C CA 1
ATOM 4578 C C . GLU D 1 376 ? 6.637 36.513 -53.703 1.00 42.01 376 GLU C C 1
ATOM 4579 O O . GLU D 1 376 ? 7.133 36.201 -54.789 1.00 41.06 376 GLU C O 1
#

Foldseek 3Di:
DPVVLVVLLVVLVVVCVVPVLDAVSVLSLLCSQQVPDQDDADDDPQLAHAADDPDPVLVVVLVVCLVPADPVSLVVLSVVCSVVVLQLVSLQSNLSSCVVVPNNVNSVSSLVSVVVSCVSPVCLQRHDYNVNHHSADVVNVVVSVD/DVVVLVVLLVVLVVVCVVCVLDAVSVLSLLCSQQVPDQADADDDPQQEHAADDPDPVLVVVLVVCLVPDDPVSLVSLSVVCSVVVLQLVSLVSNLSSCVVVPSNVNSVSSLVSVVVSCVSPVCLQRHHYNVSHHSQDPVSVVVSVD/DLVVLVVLLVVLVVVCVVCVLDAVSVLSLLCSQQVPDQADADADPQQAHAADDPDPVLVVVLVVCLVPADPVSLVSLSVVCSVVVLQLVSLVSNLSSCVVVPNNVNSVSSLVSVVVSCVSVVCLQRHHYNVRHHSADPVNVVVSVD/DLVVLVVLLVVLVVVCVVPVLDAVSVLSNLCSQQVPDQDDADADPQQAHAADDPDVVVVVVLVVCLVPDDPVSLVVLVVVCSVPVLQLVSLVSNLSSCVVVPNNVNSVSSLVSVVVSCVSPVCLQRHHYNVSHHSADPVNVVVSVD

Organism: Aeromonas hydrophila subsp. hydrophila (strain ATCC 7966 / DSM 30187 / BCRC 13018 / CCUG 14551 / JCM 1027 / KCTC 2358 / NCIMB 9240 / NCTC 8049) (NCBI:txid380703)

B-factor: mean 23.38, std 9.05, range [11.25, 76.91]